Protein AF-A0A7J6PJG9-F1 (afdb_monomer_lite)

Structure (mmCIF, N/CA/C/O backbone):
data_AF-A0A7J6PJG9-F1
#
_entry.id   AF-A0A7J6PJG9-F1
#
loop_
_atom_site.group_PDB
_atom_site.id
_atom_site.type_symbol
_atom_site.label_atom_id
_atom_site.label_alt_id
_atom_site.label_comp_id
_atom_site.label_asym_id
_atom_site.label_entity_id
_atom_site.label_seq_id
_atom_site.pdbx_PDB_ins_code
_atom_site.Cartn_x
_atom_site.Cartn_y
_atom_site.Cartn_z
_atom_site.occupancy
_atom_site.B_iso_or_equiv
_atom_site.auth_seq_id
_atom_site.auth_comp_id
_atom_site.auth_asym_id
_atom_site.auth_atom_id
_atom_site.pdbx_PDB_model_num
ATOM 1 N N . MET A 1 1 ? -110.360 -37.770 13.871 1.00 39.72 1 MET A N 1
ATOM 2 C CA . MET A 1 1 ? -110.388 -39.177 14.325 1.00 39.72 1 MET A CA 1
ATOM 3 C C . MET A 1 1 ? -109.074 -39.461 15.044 1.00 39.72 1 MET A C 1
ATOM 5 O O . MET A 1 1 ? -108.055 -39.046 14.519 1.00 39.72 1 MET A O 1
ATOM 9 N N . MET A 1 2 ? -109.173 -40.022 16.260 1.00 37.09 2 MET A N 1
ATOM 10 C CA . MET A 1 2 ? -108.225 -40.843 17.062 1.00 37.09 2 MET A CA 1
ATOM 11 C C . MET A 1 2 ? -106.802 -41.062 16.489 1.00 37.09 2 MET A C 1
ATOM 13 O O . MET A 1 2 ? -106.677 -41.286 15.298 1.00 37.09 2 MET A O 1
ATOM 17 N N . SER A 1 3 ? -105.682 -41.158 17.216 1.00 33.41 3 SER A N 1
ATOM 18 C CA . SER A 1 3 ? -105.328 -41.354 18.635 1.00 33.41 3 SER A CA 1
ATOM 19 C C . SER A 1 3 ? -103.780 -41.442 18.698 1.00 33.41 3 SER A C 1
ATOM 21 O O . SER A 1 3 ? -103.215 -41.957 17.741 1.00 33.41 3 SER A O 1
ATOM 23 N N . SER A 1 4 ? -103.145 -41.042 19.824 1.00 36.06 4 SER A N 1
ATOM 24 C CA . SER A 1 4 ? -101.846 -41.523 20.403 1.00 36.06 4 SER A CA 1
ATOM 25 C C . SER A 1 4 ? -100.563 -41.528 19.529 1.00 36.06 4 SER A C 1
ATOM 27 O O . SER A 1 4 ? -100.589 -41.999 18.409 1.00 36.06 4 SER A O 1
ATOM 29 N N . GLY A 1 5 ? -99.342 -41.149 19.931 1.00 34.09 5 GLY A N 1
ATOM 30 C CA . GLY A 1 5 ? -98.702 -40.880 21.223 1.00 34.09 5 GLY A CA 1
ATOM 31 C C . GLY A 1 5 ? -97.215 -41.330 21.174 1.00 34.09 5 GLY A C 1
ATOM 32 O O . GLY A 1 5 ? -96.975 -42.523 21.056 1.00 34.09 5 GLY A O 1
ATOM 33 N N . THR A 1 6 ? -96.261 -40.381 21.316 1.00 35.19 6 THR A N 1
ATOM 34 C CA . THR A 1 6 ? -94.805 -40.484 21.699 1.00 35.19 6 THR A CA 1
ATOM 35 C C . THR A 1 6 ? -93.793 -41.302 20.851 1.00 35.19 6 THR A C 1
ATOM 37 O O . THR A 1 6 ? -94.190 -42.300 20.266 1.00 35.19 6 THR A O 1
ATOM 40 N N . PRO A 1 7 ? -92.452 -41.058 20.927 1.00 44.41 7 PRO A N 1
ATOM 41 C CA . PRO A 1 7 ? -91.640 -39.819 21.037 1.00 44.41 7 PRO A CA 1
ATOM 42 C C . PRO A 1 7 ? -90.541 -39.720 19.917 1.00 44.41 7 PRO A C 1
ATOM 44 O O . PRO A 1 7 ? -90.424 -40.642 19.109 1.00 44.41 7 PRO A O 1
ATOM 47 N N . PRO A 1 8 ? -89.708 -38.652 19.819 1.00 39.84 8 PRO A N 1
ATOM 48 C CA . PRO A 1 8 ? -88.671 -38.557 18.783 1.00 39.84 8 PRO A CA 1
ATOM 49 C C . PRO A 1 8 ? -87.367 -39.260 19.200 1.00 39.84 8 PRO A C 1
ATOM 51 O O . PRO A 1 8 ? -86.846 -39.035 20.292 1.00 39.84 8 PRO A O 1
ATOM 54 N N . SER A 1 9 ? -86.811 -40.088 18.310 1.00 37.25 9 SER A N 1
ATOM 55 C CA . SER A 1 9 ? -85.487 -40.692 18.473 1.00 37.25 9 SER A CA 1
ATOM 56 C C . SER A 1 9 ? -84.380 -39.692 18.139 1.00 37.25 9 SER A C 1
ATOM 58 O O . SER A 1 9 ? -84.356 -39.092 17.065 1.00 37.25 9 SER A O 1
ATOM 60 N N . THR A 1 10 ? -83.434 -39.568 19.060 1.00 46.09 10 THR A N 1
ATOM 61 C CA . THR A 1 10 ? -82.154 -38.868 18.953 1.00 46.09 10 THR A CA 1
ATOM 62 C C . THR A 1 10 ? -81.330 -39.327 17.744 1.00 46.09 10 THR A C 1
ATOM 64 O O . THR A 1 10 ? -80.746 -40.407 17.762 1.00 46.09 10 THR A O 1
ATOM 67 N N . ALA A 1 11 ? -81.220 -38.476 16.726 1.00 42.38 11 ALA A N 1
ATOM 68 C CA . ALA A 1 11 ? -80.216 -38.575 15.669 1.00 42.38 11 ALA A CA 1
ATOM 69 C C . ALA A 1 11 ? -79.580 -37.191 15.496 1.00 42.38 11 ALA A C 1
ATOM 71 O O . ALA A 1 11 ? -80.138 -36.312 14.847 1.00 42.38 11 ALA A O 1
ATOM 72 N N . GLY A 1 12 ? -78.454 -36.956 16.167 1.00 43.72 12 GLY A N 1
ATOM 73 C CA . GLY A 1 12 ? -77.812 -35.642 16.137 1.00 43.72 12 GLY A CA 1
ATOM 74 C C . GLY A 1 12 ? -76.625 -35.505 17.077 1.00 43.72 12 GLY A C 1
ATOM 75 O O . GLY A 1 12 ? -76.551 -34.532 17.817 1.00 43.72 12 GLY A O 1
ATOM 76 N N . SER A 1 13 ? -75.711 -36.476 17.103 1.00 42.38 13 SER A N 1
ATOM 77 C CA . SER A 1 13 ? -74.479 -36.337 17.900 1.00 42.38 13 SER A CA 1
ATOM 78 C C . SER A 1 13 ? -73.269 -37.136 17.401 1.00 42.38 13 SER A C 1
ATOM 80 O O . SER A 1 13 ? -72.216 -37.052 18.023 1.00 42.38 13 SER A O 1
ATOM 82 N N . ALA A 1 14 ? -73.356 -37.843 16.267 1.00 41.91 14 ALA A N 1
ATOM 83 C CA . ALA A 1 14 ? -72.244 -38.659 15.758 1.00 41.91 14 ALA A CA 1
ATOM 84 C C . ALA A 1 14 ? -71.479 -38.055 14.558 1.00 41.91 14 ALA A C 1
ATOM 86 O O . ALA A 1 14 ? -70.380 -38.503 14.261 1.00 41.91 14 ALA A O 1
ATOM 87 N N . GLU A 1 15 ? -71.998 -37.017 13.888 1.00 40.28 15 GLU A N 1
ATOM 88 C CA . GLU A 1 15 ? -71.368 -36.460 12.669 1.00 40.28 15 GLU A CA 1
ATOM 89 C C . GLU A 1 15 ? -70.490 -35.216 12.894 1.00 40.28 15 GLU A C 1
ATOM 91 O O . GLU A 1 15 ? -69.793 -34.762 11.986 1.00 40.28 15 GLU A O 1
ATOM 96 N N . ARG A 1 16 ? -70.467 -34.654 14.110 1.00 41.59 16 ARG A N 1
ATOM 97 C CA . ARG A 1 16 ? -69.613 -33.489 14.422 1.00 41.59 16 ARG A CA 1
ATOM 98 C C . ARG A 1 16 ? -68.249 -33.841 15.020 1.00 41.59 16 ARG A C 1
ATOM 100 O O . ARG A 1 16 ? -67.385 -32.972 15.034 1.00 41.59 16 ARG A O 1
ATOM 107 N N . SER A 1 17 ? -68.020 -35.080 15.458 1.00 42.84 17 SER A N 1
ATOM 108 C CA . SER A 1 17 ? -66.718 -35.502 16.002 1.00 42.84 17 SER A CA 1
ATOM 109 C C . SER A 1 17 ? -65.713 -35.884 14.908 1.00 42.84 17 SER A C 1
ATOM 111 O O . SER A 1 17 ? -64.555 -35.482 14.987 1.00 42.84 17 SER A O 1
ATOM 113 N N . SER A 1 18 ? -66.149 -36.553 13.836 1.00 44.12 18 SER A N 1
ATOM 114 C CA . SER A 1 18 ? -65.259 -37.008 12.751 1.00 44.12 18 SER A CA 1
ATOM 115 C C . SER A 1 18 ? -64.709 -35.863 11.889 1.00 44.12 18 SER A C 1
ATOM 117 O O . SER A 1 18 ? -63.563 -35.899 11.441 1.00 44.12 18 SER A O 1
ATOM 119 N N . THR A 1 19 ? -65.487 -34.794 11.711 1.00 45.12 19 THR A N 1
ATOM 120 C CA . THR A 1 19 ? -65.076 -33.631 10.905 1.00 45.12 19 THR A CA 1
ATOM 121 C C . THR A 1 19 ? -64.123 -32.692 11.664 1.00 45.12 19 THR A C 1
ATOM 123 O O . THR A 1 19 ? -63.361 -31.945 11.046 1.00 45.12 19 THR A O 1
ATOM 126 N N . GLN A 1 20 ? -64.111 -32.748 13.003 1.00 41.09 20 GLN A N 1
ATOM 127 C CA . GLN A 1 20 ? -63.248 -31.916 13.853 1.00 41.09 20 GLN A CA 1
ATOM 128 C C . GLN A 1 20 ? -61.903 -32.587 14.197 1.00 41.09 20 GLN A C 1
ATOM 130 O O . GLN A 1 20 ? -60.930 -31.889 14.477 1.00 41.09 20 GLN A O 1
ATOM 135 N N . GLU A 1 21 ? -61.806 -33.918 14.115 1.00 43.00 21 GLU A N 1
ATOM 136 C CA . GLU A 1 21 ? -60.524 -34.640 14.195 1.00 43.00 21 GLU A CA 1
ATOM 137 C C . GLU A 1 21 ? -59.742 -34.584 12.875 1.00 43.00 21 GLU A C 1
ATOM 139 O O . GLU A 1 21 ? -58.537 -34.327 12.892 1.00 43.00 21 GLU A O 1
ATOM 144 N N . SER A 1 22 ? -60.422 -34.678 11.724 1.00 40.88 22 SER A N 1
ATOM 145 C CA . SER A 1 22 ? -59.765 -34.569 10.410 1.00 40.88 22 SER A CA 1
ATOM 146 C C . SER A 1 22 ? -59.209 -33.168 10.114 1.00 40.88 22 SER A C 1
ATOM 148 O O . SER A 1 22 ? -58.331 -33.025 9.266 1.00 40.88 22 SER A O 1
ATOM 150 N N . SER A 1 23 ? -59.691 -32.133 10.806 1.00 42.12 23 SER A N 1
ATOM 151 C CA . SER A 1 23 ? -59.202 -30.752 10.680 1.00 42.12 23 SER A CA 1
ATOM 152 C C . SER A 1 23 ? -58.198 -30.357 11.775 1.00 42.12 23 SER A C 1
ATOM 154 O O . SER A 1 23 ? -57.568 -29.305 11.670 1.00 42.12 23 SER A O 1
ATOM 156 N N . ARG A 1 24 ? -57.972 -31.210 12.788 1.00 40.44 24 ARG A N 1
ATOM 157 C CA . ARG A 1 24 ? -56.933 -31.018 13.821 1.00 40.44 24 ARG A CA 1
ATOM 158 C C . ARG A 1 24 ? -55.581 -31.642 13.461 1.00 40.44 24 ARG A C 1
ATOM 160 O O . ARG A 1 24 ? -54.566 -31.157 13.945 1.00 40.44 24 ARG A O 1
ATOM 167 N N . GLN A 1 25 ? -55.543 -32.636 12.573 1.00 40.22 25 GLN A N 1
ATOM 168 C CA . GLN A 1 25 ? -54.291 -33.233 12.074 1.00 40.22 25 GLN A CA 1
ATOM 169 C C . GLN A 1 25 ? -53.589 -32.423 10.969 1.00 40.22 25 GLN A C 1
ATOM 171 O O . GLN A 1 25 ? -52.472 -32.752 10.587 1.00 40.22 25 GLN A O 1
ATOM 176 N N . ALA A 1 26 ? -54.197 -31.345 10.467 1.00 44.50 26 ALA A N 1
ATOM 177 C CA . ALA A 1 26 ? -53.629 -30.543 9.379 1.00 44.50 26 ALA A CA 1
ATOM 178 C C . ALA A 1 26 ? -52.713 -29.390 9.843 1.00 44.50 26 ALA A C 1
ATOM 180 O O . ALA A 1 26 ? -52.277 -28.598 9.012 1.00 44.50 26 ALA A O 1
ATOM 181 N N . ASN A 1 27 ? -52.435 -29.264 11.148 1.00 46.12 27 ASN A N 1
ATOM 182 C CA . ASN A 1 27 ? -51.722 -28.108 11.705 1.00 46.12 27 ASN A CA 1
ATOM 183 C C . ASN A 1 27 ? -50.621 -28.459 12.723 1.00 46.12 27 ASN A C 1
ATOM 185 O O . ASN A 1 27 ? -50.222 -27.603 13.513 1.00 46.12 27 ASN A O 1
ATOM 189 N N . GLU A 1 28 ? -50.089 -29.686 12.701 1.00 51.22 28 GLU A N 1
ATOM 190 C CA . GLU A 1 28 ? -48.774 -29.921 13.302 1.00 51.22 28 GLU A CA 1
ATOM 191 C C . GLU A 1 28 ? -47.708 -29.293 12.390 1.00 51.22 28 GLU A C 1
ATOM 193 O O . GLU A 1 28 ? -47.619 -29.660 11.214 1.00 51.22 28 GLU A O 1
ATOM 198 N N . PRO A 1 29 ? -46.906 -28.323 12.872 1.00 53.66 29 PRO A N 1
ATOM 199 C CA . PRO A 1 29 ? -45.781 -27.830 12.094 1.00 53.66 29 PRO A CA 1
ATOM 200 C C . PRO A 1 29 ? -44.867 -29.020 11.798 1.00 53.66 29 PRO A C 1
ATOM 202 O O . PRO A 1 29 ? -44.441 -29.705 12.724 1.00 53.66 29 PRO A O 1
ATOM 205 N N . ASP A 1 30 ? -44.612 -29.269 10.511 1.00 61.44 30 ASP A N 1
ATOM 206 C CA . ASP A 1 30 ? -43.820 -30.390 9.995 1.00 61.44 30 ASP A CA 1
ATOM 207 C C . ASP A 1 30 ? -42.418 -30.395 10.635 1.00 61.44 30 ASP A C 1
ATOM 209 O O . ASP A 1 30 ? -41.463 -29.773 10.157 1.00 61.44 30 ASP A O 1
ATOM 213 N N . ASN A 1 31 ? -42.322 -31.057 11.789 1.00 61.62 31 ASN A N 1
ATOM 214 C CA . ASN A 1 31 ? -41.171 -31.034 12.686 1.00 61.62 31 ASN A CA 1
ATOM 215 C C . ASN A 1 31 ? -39.940 -31.684 12.024 1.00 61.62 31 ASN A C 1
ATOM 217 O O . ASN A 1 31 ? -38.803 -31.406 12.400 1.00 61.62 31 ASN A O 1
ATOM 221 N N . SER A 1 32 ? -40.172 -32.492 10.980 1.00 64.75 32 SER A N 1
ATOM 222 C CA . SER A 1 32 ? -39.145 -33.093 10.125 1.00 64.75 32 SER A CA 1
ATOM 223 C C . SER A 1 32 ? -38.454 -32.059 9.227 1.00 64.75 32 SER A C 1
ATOM 225 O O . SER A 1 32 ? -37.230 -31.983 9.181 1.00 64.75 32 SER A O 1
ATOM 227 N N . ARG A 1 33 ? -39.212 -31.144 8.609 1.00 67.69 33 ARG A N 1
ATOM 228 C CA . ARG A 1 33 ? -38.645 -30.042 7.813 1.00 67.69 33 ARG A CA 1
ATOM 229 C C . ARG A 1 33 ? -37.879 -29.049 8.678 1.00 67.69 33 ARG A C 1
ATOM 231 O O . ARG A 1 33 ? -36.865 -28.499 8.241 1.00 67.69 33 ARG A O 1
ATOM 238 N N . ALA A 1 34 ? -38.349 -28.810 9.901 1.00 68.50 34 ALA A N 1
ATOM 239 C CA . ALA A 1 34 ? -37.658 -27.952 10.858 1.00 68.50 34 ALA A CA 1
ATOM 240 C C . ALA A 1 34 ? -36.340 -28.583 11.343 1.00 68.50 34 ALA A C 1
ATOM 242 O O . ALA A 1 34 ? -35.315 -27.896 11.377 1.00 68.50 34 ALA A O 1
ATOM 243 N N . SER A 1 35 ? -36.332 -29.882 11.661 1.00 69.44 35 SER A N 1
ATOM 244 C CA . S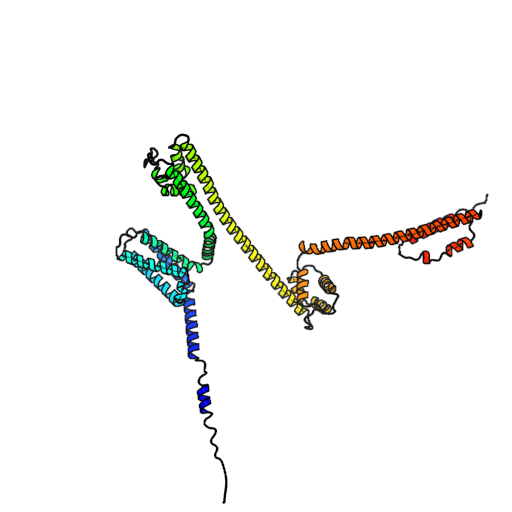ER A 1 35 ? -35.126 -30.604 12.081 1.00 69.44 35 SER A CA 1
ATOM 245 C C . SER A 1 35 ? -34.101 -30.735 10.945 1.00 69.44 35 SER A C 1
ATOM 247 O O . SER A 1 35 ? -32.918 -30.467 11.172 1.00 69.44 35 SER A O 1
ATOM 249 N N . ASP A 1 36 ? -34.542 -30.990 9.710 1.00 77.00 36 ASP A N 1
ATOM 250 C CA . ASP A 1 36 ? -33.690 -31.019 8.515 1.00 77.00 36 ASP A CA 1
ATOM 251 C C . ASP A 1 36 ? -33.069 -29.648 8.220 1.00 77.00 36 ASP A C 1
ATOM 253 O O . ASP A 1 36 ? -31.872 -29.534 7.928 1.00 77.00 36 ASP A O 1
ATOM 257 N N . ALA A 1 37 ? -33.845 -28.569 8.364 1.00 73.12 37 ALA A N 1
ATOM 258 C CA . ALA A 1 37 ? -33.342 -27.208 8.201 1.00 73.12 37 ALA A CA 1
ATOM 259 C C . ALA A 1 37 ? -32.296 -26.844 9.271 1.00 73.12 37 ALA A C 1
ATOM 261 O O . ALA A 1 37 ? -31.312 -26.151 8.979 1.00 73.12 37 ALA A O 1
ATOM 262 N N . ILE A 1 38 ? -32.473 -27.316 10.508 1.00 74.88 38 ILE A N 1
ATOM 263 C CA . ILE A 1 38 ? -31.504 -27.133 11.596 1.00 74.88 38 ILE A CA 1
ATOM 264 C C . ILE A 1 38 ? -30.238 -27.958 11.324 1.00 74.88 38 ILE A C 1
ATOM 266 O O . ILE A 1 38 ? -29.136 -27.409 11.404 1.00 74.88 38 ILE A O 1
ATOM 270 N N . ALA A 1 39 ? -30.366 -29.223 10.916 1.00 74.25 39 ALA A N 1
ATOM 271 C CA . ALA A 1 39 ? -29.240 -30.089 10.569 1.00 74.25 39 ALA A CA 1
ATOM 272 C C . ALA A 1 39 ? -28.413 -29.519 9.401 1.00 74.25 39 ALA A C 1
ATOM 274 O O . ALA A 1 39 ? -27.180 -29.468 9.469 1.00 74.25 39 ALA A O 1
ATOM 275 N N . GLN A 1 40 ? -29.071 -28.982 8.367 1.00 75.88 40 GLN A N 1
ATOM 276 C CA . GLN A 1 40 ? -28.400 -28.298 7.259 1.00 75.88 40 GLN A CA 1
ATOM 277 C C . GLN A 1 40 ? -27.675 -27.024 7.710 1.00 75.88 40 GLN A C 1
ATOM 279 O O . GLN A 1 40 ? -26.540 -26.784 7.287 1.00 75.88 40 GLN A O 1
ATOM 284 N N . LYS A 1 41 ? -28.282 -26.214 8.589 1.00 75.19 41 LYS A N 1
ATOM 285 C CA . LYS A 1 41 ? -27.638 -25.012 9.150 1.00 75.19 41 LYS A CA 1
ATOM 286 C C . LYS A 1 41 ? -26.417 -25.364 10.003 1.00 75.19 41 LYS A C 1
ATOM 288 O O . LYS A 1 41 ? -25.379 -24.714 9.862 1.00 75.19 41 LYS A O 1
ATOM 293 N N . VAL A 1 42 ? -26.507 -26.395 10.843 1.00 74.75 42 VAL A N 1
ATOM 294 C CA . VAL A 1 42 ? -25.394 -26.879 11.680 1.00 74.75 42 VAL A CA 1
ATOM 295 C C . VAL A 1 42 ? -24.269 -27.446 10.811 1.00 74.75 42 VAL A C 1
ATOM 297 O O . VAL A 1 42 ? -23.110 -27.069 10.993 1.00 74.75 42 VAL A O 1
ATOM 300 N N . SER A 1 43 ? -24.597 -28.256 9.801 1.00 76.56 43 SER A N 1
ATOM 301 C CA . SER A 1 43 ? -23.626 -28.781 8.833 1.00 76.56 43 SER A CA 1
ATOM 302 C C . SER A 1 43 ? -22.919 -27.651 8.074 1.00 76.56 43 SER A C 1
ATOM 304 O O . SER A 1 43 ? -21.688 -27.597 8.059 1.00 76.56 43 SER A O 1
ATOM 306 N N . LYS A 1 44 ? -23.662 -26.665 7.545 1.00 76.81 44 LYS A N 1
ATOM 307 C CA . LYS A 1 44 ? -23.084 -25.467 6.904 1.00 76.81 44 LYS A CA 1
ATOM 308 C C . LYS A 1 44 ? -22.157 -24.691 7.844 1.00 76.81 44 LYS A C 1
ATOM 310 O O . LYS A 1 44 ? -21.087 -24.248 7.424 1.00 76.81 44 LYS A O 1
ATOM 315 N N . ARG A 1 45 ? -22.531 -24.534 9.117 1.00 77.50 45 ARG A N 1
ATOM 316 C CA . ARG A 1 45 ? -21.711 -23.840 10.124 1.00 77.50 45 ARG A CA 1
ATOM 317 C C . ARG A 1 45 ? -20.409 -24.589 10.413 1.00 77.50 45 ARG A C 1
ATOM 319 O O . ARG A 1 45 ? -19.357 -23.957 10.484 1.00 77.50 45 ARG A O 1
ATOM 326 N N . ASN A 1 46 ? -20.465 -25.915 10.517 1.00 79.25 46 ASN A N 1
ATOM 327 C CA . ASN A 1 46 ? -19.292 -26.757 10.755 1.00 79.25 46 ASN A CA 1
ATOM 328 C C . ASN A 1 46 ? -18.331 -26.753 9.558 1.00 79.25 46 ASN A C 1
ATOM 330 O O . ASN A 1 46 ? -17.130 -26.578 9.757 1.00 79.25 46 ASN A O 1
ATOM 334 N N . ARG A 1 47 ? -18.844 -26.821 8.320 1.00 81.88 47 ARG A N 1
ATOM 335 C CA . ARG A 1 47 ? -18.024 -26.707 7.097 1.00 81.88 47 ARG A CA 1
ATOM 336 C C . ARG A 1 47 ? -17.257 -25.386 7.032 1.00 81.88 47 ARG A C 1
ATOM 338 O O . ARG A 1 47 ? -16.045 -25.380 6.830 1.00 81.88 47 ARG A O 1
ATOM 345 N N . LYS A 1 48 ? -17.938 -24.268 7.305 1.00 81.12 48 LYS A N 1
ATOM 346 C CA . LYS A 1 48 ? -17.305 -22.938 7.374 1.00 81.12 48 LYS A CA 1
ATOM 347 C C . LYS A 1 48 ? -16.241 -22.851 8.467 1.00 81.12 48 LYS A C 1
ATOM 349 O O . LYS A 1 48 ? -15.259 -22.135 8.305 1.00 81.12 48 LYS A O 1
ATOM 354 N N . ARG A 1 49 ? -16.413 -23.573 9.577 1.00 82.94 49 ARG A N 1
ATOM 355 C CA . ARG A 1 49 ? -15.457 -23.578 10.692 1.00 82.94 49 ARG A CA 1
ATOM 356 C C . ARG A 1 49 ? -14.139 -24.272 10.335 1.00 82.94 49 ARG A C 1
ATOM 358 O O . ARG A 1 49 ? -13.098 -23.821 10.799 1.00 82.94 49 ARG A O 1
ATOM 365 N N . ILE A 1 50 ? -14.177 -25.315 9.502 1.00 81.88 50 ILE A N 1
ATOM 366 C CA . ILE A 1 50 ? -12.980 -26.045 9.049 1.00 81.88 50 ILE A CA 1
ATOM 367 C C . ILE A 1 50 ? -12.118 -25.152 8.150 1.00 81.88 50 ILE A C 1
ATOM 369 O O . ILE A 1 50 ? -10.945 -24.939 8.453 1.00 81.88 50 ILE A O 1
ATOM 373 N N . VAL A 1 51 ? -12.711 -24.559 7.110 1.00 82.12 51 VAL A N 1
ATOM 374 C CA . VAL A 1 51 ? -12.002 -23.676 6.162 1.00 82.12 51 VAL A CA 1
ATOM 375 C C . VAL A 1 51 ? -11.476 -22.409 6.845 1.00 82.12 51 VAL A C 1
ATOM 377 O O . VAL A 1 51 ? -10.388 -21.931 6.545 1.00 82.12 51 VAL A O 1
ATOM 380 N N . LYS A 1 52 ? -12.206 -21.879 7.833 1.00 81.38 52 LYS A N 1
ATOM 381 C CA . LYS A 1 52 ? -11.765 -20.703 8.601 1.00 81.38 52 LYS A CA 1
ATOM 382 C C . LYS A 1 52 ? -10.763 -21.023 9.709 1.00 81.38 52 LYS A C 1
ATOM 384 O O . LYS A 1 52 ? -10.277 -20.094 10.354 1.00 81.38 52 LYS A O 1
ATOM 389 N N . SER A 1 53 ? -10.463 -22.299 9.956 1.00 86.81 53 SER A N 1
ATOM 390 C CA . SER A 1 53 ? -9.531 -22.692 11.009 1.00 86.81 53 SER A CA 1
ATOM 391 C C . SER A 1 53 ? -8.109 -22.216 10.699 1.00 86.81 53 SER A C 1
ATOM 393 O O . SER A 1 53 ? -7.666 -22.229 9.551 1.00 86.81 53 SER A O 1
ATOM 395 N N . MET A 1 54 ? -7.366 -21.833 11.741 1.00 83.31 54 MET A N 1
ATOM 396 C CA . MET A 1 54 ? -5.969 -21.411 11.589 1.00 83.31 54 MET A CA 1
ATOM 397 C C . MET A 1 54 ? -5.108 -22.520 10.971 1.00 83.31 54 MET A C 1
ATOM 399 O O . MET A 1 54 ? -4.250 -22.245 10.144 1.00 83.31 54 MET A O 1
ATOM 403 N N . ARG A 1 55 ? -5.384 -23.787 11.310 1.00 87.38 55 ARG A N 1
ATOM 404 C CA . ARG A 1 55 ? -4.665 -24.949 10.764 1.00 87.38 55 ARG A CA 1
ATOM 405 C C . ARG A 1 55 ? -4.819 -25.062 9.251 1.00 87.38 55 ARG A C 1
ATOM 407 O O . ARG A 1 55 ? -3.823 -25.271 8.567 1.00 87.38 55 ARG A O 1
ATOM 414 N N . PHE A 1 56 ? -6.039 -24.891 8.736 1.00 87.50 56 PHE A N 1
ATOM 415 C CA . PHE A 1 56 ? -6.286 -24.900 7.294 1.00 87.50 56 PHE A CA 1
ATOM 416 C C . PHE A 1 56 ? -5.486 -23.789 6.609 1.00 87.50 56 PHE A C 1
ATOM 418 O O . PHE A 1 56 ? -4.694 -24.068 5.717 1.00 87.50 56 PHE A O 1
ATOM 425 N N . LYS A 1 57 ? -5.589 -22.552 7.110 1.00 84.50 57 LYS A N 1
ATOM 426 C CA . LYS A 1 57 ? -4.860 -21.397 6.562 1.00 84.50 57 LYS A CA 1
ATOM 427 C C . LYS A 1 57 ? -3.338 -21.576 6.586 1.00 84.50 57 LYS A C 1
ATOM 429 O O . LYS A 1 57 ? -2.684 -21.298 5.590 1.00 84.50 57 LYS A O 1
ATOM 434 N N . VAL A 1 58 ? -2.777 -22.080 7.688 1.00 85.88 58 VAL A N 1
ATOM 435 C CA . VAL A 1 58 ? -1.337 -22.376 7.802 1.00 85.88 58 VAL A CA 1
ATOM 436 C C . VAL A 1 58 ? -0.923 -23.471 6.818 1.00 85.88 58 VAL A C 1
ATOM 438 O O . VAL A 1 58 ? 0.120 -23.346 6.188 1.00 85.88 58 VAL A O 1
ATOM 441 N N . THR A 1 59 ? -1.746 -24.506 6.627 1.00 89.38 59 THR A N 1
ATOM 442 C CA . THR A 1 59 ? -1.462 -25.584 5.663 1.00 89.38 59 THR A CA 1
ATOM 443 C C . THR A 1 59 ? -1.417 -25.051 4.232 1.00 89.38 59 THR A C 1
ATOM 445 O O . THR A 1 59 ? -0.475 -25.347 3.502 1.00 89.38 59 THR A O 1
ATOM 448 N N . VAL A 1 60 ? -2.386 -24.213 3.845 1.00 88.12 60 VAL A N 1
ATOM 449 C CA . VAL A 1 60 ? -2.371 -23.544 2.534 1.00 88.12 60 VAL A CA 1
ATOM 450 C C . VAL A 1 60 ? -1.147 -22.630 2.416 1.00 88.12 60 VAL A C 1
ATOM 452 O O . VAL A 1 60 ? -0.478 -22.638 1.390 1.00 88.12 60 VAL A O 1
ATOM 455 N N . GLY A 1 61 ? -0.777 -21.912 3.479 1.00 87.50 61 GLY A N 1
ATOM 456 C CA . GLY A 1 61 ? 0.421 -21.066 3.493 1.00 87.50 61 GLY A CA 1
ATOM 457 C C . GLY A 1 61 ? 1.715 -21.844 3.280 1.00 87.50 61 GLY A C 1
ATOM 458 O O . GLY A 1 61 ? 2.548 -21.436 2.474 1.00 87.50 61 GLY A O 1
ATOM 459 N N . LEU A 1 62 ? 1.858 -22.998 3.932 1.00 89.69 62 LEU A N 1
ATOM 460 C CA . LEU A 1 62 ? 2.992 -23.897 3.723 1.00 89.69 62 LEU A CA 1
ATOM 461 C C . LEU A 1 62 ? 3.019 -24.459 2.297 1.00 89.69 62 LEU A C 1
ATOM 463 O O . LEU A 1 62 ? 4.092 -24.555 1.709 1.00 89.69 62 LEU A O 1
ATOM 467 N N . LEU A 1 63 ? 1.857 -24.775 1.717 1.00 91.06 63 LEU A N 1
ATOM 468 C CA . LEU A 1 63 ? 1.753 -25.227 0.328 1.00 91.06 63 LEU A CA 1
ATOM 469 C C . LEU A 1 63 ? 2.219 -24.141 -0.657 1.00 91.06 63 LEU A C 1
ATOM 471 O O . LEU A 1 63 ? 2.961 -24.439 -1.590 1.00 91.06 63 LEU A O 1
ATOM 475 N N . ILE A 1 64 ? 1.836 -22.882 -0.428 1.00 89.38 64 ILE A N 1
ATOM 476 C CA . ILE A 1 64 ? 2.276 -21.734 -1.236 1.00 89.38 64 ILE A CA 1
ATOM 477 C C . ILE A 1 64 ? 3.780 -21.506 -1.090 1.00 89.38 64 ILE A C 1
ATOM 479 O O . ILE A 1 64 ? 4.455 -21.275 -2.090 1.00 89.38 64 ILE A O 1
ATOM 483 N N . ALA A 1 65 ? 4.311 -21.588 0.132 1.00 89.50 65 ALA A N 1
ATOM 484 C CA . ALA A 1 65 ? 5.742 -21.448 0.383 1.00 89.50 65 ALA A CA 1
ATOM 485 C C . ALA A 1 65 ? 6.546 -22.560 -0.311 1.00 89.50 65 ALA A C 1
ATOM 487 O O . ALA A 1 65 ? 7.533 -22.275 -0.985 1.00 89.50 65 ALA A O 1
ATOM 488 N N . ALA A 1 66 ? 6.087 -23.812 -0.217 1.00 92.69 66 ALA A N 1
ATOM 489 C CA . ALA A 1 66 ? 6.690 -24.937 -0.926 1.00 92.69 66 ALA A CA 1
ATOM 490 C C . ALA A 1 66 ? 6.650 -24.725 -2.446 1.00 92.69 66 ALA A C 1
ATOM 492 O O . ALA A 1 66 ? 7.669 -24.888 -3.114 1.00 92.69 66 ALA A O 1
ATOM 493 N N . TYR A 1 67 ? 5.512 -24.280 -2.984 1.00 90.62 67 TYR A N 1
ATOM 494 C CA . TYR A 1 67 ? 5.381 -23.949 -4.401 1.00 90.62 67 TYR A CA 1
ATOM 495 C C . TYR A 1 67 ? 6.361 -22.842 -4.832 1.00 90.62 67 TYR A C 1
ATOM 497 O O . TYR A 1 67 ? 7.046 -22.981 -5.845 1.00 90.62 67 TYR A O 1
ATOM 505 N N . ALA A 1 68 ? 6.500 -21.779 -4.035 1.00 89.62 68 ALA A N 1
ATOM 506 C CA . ALA A 1 68 ? 7.438 -20.691 -4.300 1.00 89.62 68 ALA A CA 1
ATOM 507 C C . ALA A 1 68 ? 8.893 -21.176 -4.362 1.00 89.62 68 ALA A C 1
ATOM 509 O O . ALA A 1 68 ? 9.622 -20.824 -5.289 1.00 89.62 68 ALA A O 1
ATOM 510 N N . ILE A 1 69 ? 9.288 -22.037 -3.420 1.00 90.44 69 ILE A N 1
ATOM 511 C CA . ILE A 1 69 ? 10.616 -22.659 -3.406 1.00 90.44 69 ILE A CA 1
ATOM 512 C C . ILE A 1 69 ? 10.817 -23.507 -4.666 1.00 90.44 69 ILE A C 1
ATOM 514 O O . ILE A 1 69 ? 11.861 -23.401 -5.302 1.00 90.44 69 ILE A O 1
ATOM 518 N N . THR A 1 70 ? 9.822 -24.301 -5.080 1.00 90.00 70 THR A N 1
ATOM 519 C CA . THR A 1 70 ? 9.951 -25.114 -6.302 1.00 90.00 70 THR A CA 1
ATOM 520 C C . THR A 1 70 ? 10.076 -24.284 -7.577 1.00 90.00 70 THR A C 1
ATOM 522 O O . THR A 1 70 ? 10.836 -24.673 -8.458 1.00 90.00 70 THR A O 1
ATOM 525 N N . ILE A 1 71 ? 9.410 -23.124 -7.670 1.00 86.44 71 ILE A N 1
ATOM 526 C CA . ILE A 1 71 ? 9.624 -22.187 -8.786 1.00 86.44 71 ILE A CA 1
ATOM 527 C C . ILE A 1 71 ? 11.067 -21.677 -8.785 1.00 86.44 71 ILE A C 1
ATOM 529 O O . ILE A 1 71 ? 11.681 -21.626 -9.848 1.00 86.44 71 ILE A O 1
ATOM 533 N N . GLY A 1 72 ? 11.596 -21.295 -7.617 1.00 87.44 72 GLY A N 1
ATOM 534 C CA . GLY A 1 72 ? 12.973 -20.815 -7.483 1.00 87.44 72 GLY A CA 1
ATOM 535 C C . GLY A 1 72 ? 13.990 -21.871 -7.910 1.00 87.44 72 GLY A C 1
ATOM 536 O O . GLY A 1 72 ? 14.804 -21.621 -8.790 1.00 87.44 72 GLY A O 1
ATOM 537 N N . LEU A 1 73 ? 13.870 -23.090 -7.377 1.00 89.62 73 LEU A N 1
ATOM 538 C CA . LEU A 1 73 ? 14.762 -24.197 -7.735 1.00 89.62 73 LEU A CA 1
ATOM 539 C C . LEU A 1 73 ? 14.659 -24.585 -9.218 1.00 89.62 73 LEU A C 1
ATOM 541 O O . LEU A 1 73 ? 15.668 -24.914 -9.833 1.00 89.62 73 LEU A O 1
ATOM 545 N N . GLY A 1 74 ? 13.462 -24.525 -9.809 1.00 85.56 74 GLY A N 1
ATOM 546 C CA . GLY A 1 74 ? 13.280 -24.769 -11.241 1.00 85.56 74 GLY A CA 1
ATOM 547 C C . GLY A 1 74 ? 13.860 -23.662 -12.125 1.00 85.56 74 GLY A C 1
ATOM 548 O O . GLY A 1 74 ? 14.240 -23.929 -13.264 1.00 85.56 74 GLY A O 1
ATOM 549 N N . ALA A 1 75 ? 13.949 -22.426 -11.622 1.00 82.94 75 ALA A N 1
ATOM 550 C CA . ALA A 1 75 ? 14.586 -21.319 -12.331 1.00 82.94 75 ALA A CA 1
ATOM 551 C C . ALA A 1 75 ? 16.119 -21.439 -12.354 1.00 82.94 75 ALA A C 1
ATOM 553 O O . ALA A 1 75 ? 16.713 -21.101 -13.373 1.00 82.94 75 ALA A O 1
ATOM 554 N N . ASP A 1 76 ? 16.719 -21.962 -11.280 1.00 84.94 76 ASP A N 1
ATOM 555 C CA . ASP A 1 76 ? 18.171 -22.174 -11.161 1.00 84.94 76 ASP A CA 1
ATOM 556 C C . ASP A 1 76 ? 18.644 -23.520 -11.740 1.00 84.94 76 ASP A C 1
ATOM 558 O O . ASP A 1 76 ? 19.843 -23.775 -11.824 1.00 84.94 76 ASP A O 1
ATOM 562 N N . SER A 1 77 ? 17.726 -24.414 -12.118 1.00 86.06 77 SER A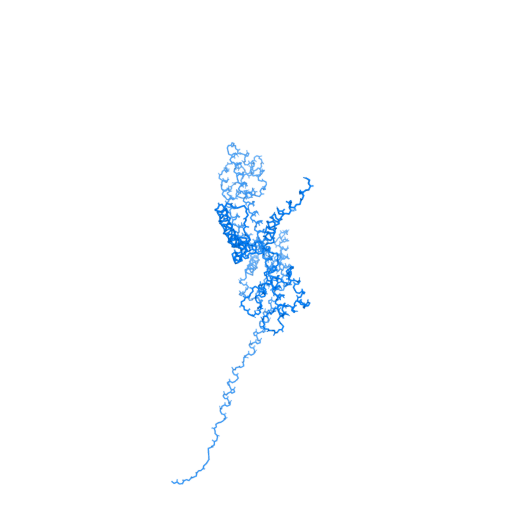 N 1
ATOM 563 C CA . SER A 1 77 ? 18.093 -25.726 -12.658 1.00 86.06 77 SER A CA 1
ATOM 564 C C . SER A 1 77 ? 18.621 -25.644 -14.093 1.00 86.06 77 SER A C 1
ATOM 566 O O . SER A 1 77 ? 18.028 -24.973 -14.938 1.00 86.06 77 SER A O 1
ATOM 568 N N . ASP A 1 78 ? 19.676 -26.408 -14.388 1.00 80.81 78 ASP A N 1
ATOM 569 C CA . ASP A 1 78 ? 20.277 -26.492 -15.730 1.00 80.81 78 ASP A CA 1
ATOM 570 C C . ASP A 1 78 ? 19.330 -27.098 -16.785 1.00 80.81 78 ASP A C 1
ATOM 572 O O . ASP A 1 78 ? 19.460 -26.821 -17.978 1.00 80.81 78 ASP A O 1
ATOM 576 N N . ASP A 1 79 ? 18.345 -27.896 -16.351 1.00 81.31 79 ASP A N 1
ATOM 577 C CA . ASP A 1 79 ? 17.255 -28.412 -17.187 1.00 81.31 79 ASP A CA 1
ATOM 578 C C . ASP A 1 79 ? 15.879 -27.971 -16.646 1.00 81.31 79 ASP A C 1
ATOM 580 O O . ASP A 1 79 ? 15.187 -28.737 -15.959 1.00 81.31 79 ASP A O 1
ATOM 584 N N . PRO A 1 80 ? 15.428 -26.746 -16.984 1.00 68.75 80 PRO A N 1
ATOM 585 C CA . PRO A 1 80 ? 14.108 -26.244 -16.603 1.00 68.75 80 PRO A CA 1
ATOM 586 C C . PRO A 1 80 ? 12.948 -27.055 -17.201 1.00 68.75 80 PRO A C 1
ATOM 588 O O . PRO A 1 80 ? 11.805 -26.900 -16.776 1.00 68.75 80 PRO A O 1
ATOM 591 N N . GLY A 1 81 ? 13.217 -27.891 -18.213 1.00 70.69 81 GLY A N 1
ATOM 592 C CA . GLY A 1 81 ? 12.237 -28.752 -18.873 1.00 70.69 81 GLY A CA 1
ATOM 593 C C . GLY A 1 81 ? 12.120 -30.144 -18.252 1.00 70.69 81 GLY A C 1
ATOM 594 O O . GLY A 1 81 ? 11.327 -30.958 -18.737 1.00 70.69 81 GLY A O 1
ATOM 595 N N . ALA A 1 82 ? 12.885 -30.436 -17.194 1.00 83.31 82 ALA A N 1
ATOM 596 C CA . ALA A 1 82 ? 12.880 -31.744 -16.566 1.00 83.31 82 ALA A CA 1
ATOM 597 C C . ALA A 1 82 ? 11.463 -32.144 -16.124 1.00 83.31 82 ALA A C 1
ATOM 599 O O . ALA A 1 82 ? 10.711 -31.366 -15.530 1.00 83.31 82 ALA A O 1
ATOM 600 N N . ARG A 1 83 ? 11.106 -33.413 -16.363 1.00 85.88 83 ARG A N 1
ATOM 601 C CA . ARG A 1 83 ? 9.769 -33.960 -16.055 1.00 85.88 83 ARG A CA 1
ATOM 602 C C . ARG A 1 83 ? 9.358 -33.742 -14.597 1.00 85.88 83 ARG A C 1
ATOM 604 O O . ARG A 1 83 ? 8.173 -33.600 -14.317 1.00 85.88 83 ARG A O 1
ATOM 611 N N . ILE A 1 84 ? 10.330 -33.702 -13.684 1.00 87.69 84 ILE A N 1
ATOM 612 C CA . ILE A 1 84 ? 10.096 -33.466 -12.258 1.00 87.69 84 ILE A CA 1
ATOM 613 C C . ILE A 1 84 ? 9.413 -32.116 -11.999 1.00 87.69 84 ILE A C 1
ATOM 615 O O . ILE A 1 84 ? 8.490 -32.061 -11.189 1.00 87.69 84 ILE A O 1
ATOM 619 N N . TRP A 1 85 ? 9.782 -31.058 -12.729 1.00 86.44 85 TRP A N 1
ATOM 620 C CA . TRP A 1 85 ? 9.200 -29.725 -12.562 1.00 86.44 85 TRP A CA 1
ATOM 621 C C . TRP A 1 85 ? 7.741 -29.692 -13.000 1.00 86.44 85 TRP A C 1
ATOM 623 O O . TRP A 1 85 ? 6.892 -29.200 -12.262 1.00 86.44 85 TRP A O 1
ATOM 633 N N . VAL A 1 86 ? 7.429 -30.318 -14.139 1.00 84.31 86 VAL A N 1
ATOM 634 C CA . VAL A 1 86 ? 6.053 -30.439 -14.648 1.00 84.31 86 VAL A CA 1
ATOM 635 C C . VAL A 1 86 ? 5.176 -31.249 -13.686 1.00 84.31 86 VAL A C 1
ATOM 637 O O . VAL A 1 86 ? 4.024 -30.889 -13.435 1.00 84.31 86 VAL A O 1
ATOM 640 N N . ILE A 1 87 ? 5.716 -32.329 -13.109 1.00 89.69 87 ILE A N 1
ATOM 641 C CA . ILE A 1 87 ? 5.007 -33.147 -12.113 1.00 89.69 87 ILE A CA 1
ATOM 642 C C . ILE A 1 87 ? 4.707 -32.324 -10.856 1.00 89.69 87 ILE A C 1
ATOM 644 O O . ILE A 1 87 ? 3.566 -32.323 -10.393 1.00 89.69 87 ILE A O 1
ATOM 648 N N . LEU A 1 88 ? 5.699 -31.605 -10.320 1.00 90.75 88 LEU A N 1
ATOM 649 C CA . LEU A 1 88 ? 5.516 -30.750 -9.146 1.00 90.75 88 LEU A CA 1
ATOM 650 C C . LEU A 1 88 ? 4.496 -29.640 -9.423 1.00 90.75 88 LEU A C 1
ATOM 652 O O . LEU A 1 88 ? 3.578 -29.442 -8.631 1.00 90.75 88 LEU A O 1
ATOM 656 N N . GLU A 1 89 ? 4.593 -28.965 -10.566 1.00 87.75 89 GLU A N 1
ATOM 657 C CA . GLU A 1 89 ? 3.662 -27.906 -10.959 1.00 87.75 89 GLU A CA 1
ATOM 658 C C . GLU A 1 89 ? 2.219 -28.415 -11.071 1.00 87.75 89 GLU A C 1
ATOM 660 O O . GLU A 1 89 ? 1.294 -27.774 -10.564 1.00 87.75 89 GLU A O 1
ATOM 665 N N . THR A 1 90 ? 2.032 -29.603 -11.652 1.00 91.12 90 THR A N 1
ATOM 666 C CA . THR A 1 90 ? 0.724 -30.268 -11.752 1.00 91.12 90 THR A CA 1
ATOM 667 C C . THR A 1 90 ? 0.199 -30.694 -10.377 1.00 91.12 90 THR A C 1
ATOM 669 O O . THR A 1 90 ? -0.992 -30.541 -10.088 1.00 91.12 90 THR A O 1
ATOM 672 N N . MET A 1 91 ? 1.074 -31.187 -9.495 1.00 93.81 91 MET A N 1
ATOM 673 C CA . MET A 1 91 ? 0.725 -31.545 -8.118 1.00 93.81 91 MET A CA 1
ATOM 674 C C . MET A 1 91 ? 0.220 -30.319 -7.347 1.00 93.81 91 MET A C 1
ATOM 676 O O . MET A 1 91 ? -0.860 -30.369 -6.758 1.00 93.81 91 MET A O 1
ATOM 680 N N . PHE A 1 92 ? 0.949 -29.201 -7.391 1.00 92.81 92 PHE A N 1
ATOM 681 C CA . PHE A 1 92 ? 0.528 -27.964 -6.731 1.00 92.81 92 PHE A CA 1
ATOM 682 C C . PHE A 1 92 ? -0.767 -27.404 -7.328 1.00 92.81 92 PHE A C 1
ATOM 684 O O . PHE A 1 92 ? -1.670 -27.061 -6.567 1.00 92.81 92 PHE A O 1
ATOM 691 N N . ALA A 1 93 ? -0.910 -27.388 -8.660 1.00 91.81 93 ALA A N 1
ATOM 692 C CA . ALA A 1 93 ? -2.146 -26.968 -9.328 1.00 91.81 93 ALA A CA 1
ATOM 693 C C . ALA A 1 93 ? -3.357 -27.782 -8.847 1.00 91.81 93 ALA A C 1
ATOM 695 O O . ALA A 1 93 ? -4.424 -27.232 -8.560 1.00 91.81 93 ALA A O 1
ATOM 696 N N . THR A 1 94 ? -3.177 -29.094 -8.692 1.00 94.56 94 THR A N 1
ATOM 697 C CA . THR A 1 94 ? -4.211 -29.998 -8.178 1.00 94.56 94 THR A CA 1
ATOM 698 C C . THR A 1 94 ? -4.550 -29.680 -6.722 1.00 94.56 94 THR A C 1
ATOM 700 O O . THR A 1 94 ? -5.725 -29.530 -6.389 1.00 94.56 94 THR A O 1
ATOM 703 N N . CYS A 1 95 ? -3.547 -29.498 -5.860 1.00 93.75 95 CYS A N 1
ATOM 704 C CA . CYS A 1 95 ? -3.758 -29.124 -4.461 1.00 93.75 95 CYS A CA 1
ATOM 705 C C . CYS A 1 95 ? -4.505 -27.786 -4.317 1.00 93.75 95 CYS A C 1
ATOM 707 O O . CYS A 1 95 ? -5.450 -27.707 -3.533 1.00 93.75 95 CYS A O 1
ATOM 709 N N . PHE A 1 96 ? -4.149 -26.758 -5.097 1.00 91.94 96 PHE A N 1
ATOM 710 C CA . PHE A 1 96 ? -4.860 -25.472 -5.092 1.00 91.94 96 PHE A CA 1
ATOM 711 C C . PHE A 1 96 ? -6.284 -25.588 -5.648 1.00 91.94 96 PHE A C 1
ATOM 713 O O . PHE A 1 96 ? -7.210 -24.965 -5.136 1.00 91.94 96 PHE A O 1
ATOM 720 N N . THR A 1 97 ? -6.501 -26.449 -6.642 1.00 93.69 97 THR A N 1
ATOM 721 C CA . THR A 1 97 ? -7.851 -26.734 -7.152 1.00 93.69 97 THR A CA 1
ATOM 722 C C . THR A 1 97 ? -8.725 -27.391 -6.076 1.00 93.69 97 THR A C 1
ATOM 724 O O . THR A 1 97 ? -9.881 -27.005 -5.897 1.00 93.69 97 THR A O 1
ATOM 727 N N . ILE A 1 98 ? -8.173 -28.345 -5.316 1.00 93.88 98 ILE A N 1
ATOM 728 C CA . ILE A 1 98 ? -8.859 -28.985 -4.180 1.00 93.88 98 ILE A CA 1
ATOM 729 C C . ILE A 1 98 ? -9.165 -27.956 -3.086 1.00 93.88 98 ILE A C 1
ATOM 731 O O . ILE A 1 98 ? -10.265 -27.941 -2.537 1.00 93.88 98 ILE A O 1
ATOM 735 N N . GLU A 1 99 ? -8.212 -27.081 -2.780 1.00 92.12 99 GLU A N 1
ATOM 736 C CA . GLU A 1 99 ? -8.364 -26.002 -1.805 1.00 92.12 99 GLU A CA 1
ATOM 737 C C . GLU A 1 99 ? -9.533 -25.068 -2.176 1.00 92.12 99 GLU A C 1
ATOM 739 O O . GLU A 1 99 ? -10.429 -24.848 -1.351 1.00 92.12 99 GLU A O 1
ATOM 744 N N . ILE A 1 100 ? -9.612 -24.627 -3.438 1.00 90.44 100 ILE A N 1
ATOM 745 C CA . ILE A 1 100 ? -10.733 -23.830 -3.957 1.00 90.44 100 ILE A CA 1
ATOM 746 C C . ILE A 1 100 ? -12.047 -24.613 -3.880 1.00 90.44 100 ILE A C 1
ATOM 748 O O . ILE A 1 100 ? -13.059 -24.070 -3.432 1.00 90.44 100 ILE A O 1
ATOM 752 N N . ALA A 1 101 ? -12.054 -25.892 -4.261 1.00 92.00 101 ALA A N 1
ATOM 753 C CA . ALA A 1 101 ? -13.251 -26.727 -4.193 1.00 92.00 101 ALA A CA 1
ATOM 754 C C . ALA A 1 101 ? -13.787 -26.848 -2.753 1.00 92.00 101 ALA A C 1
ATOM 756 O O . ALA A 1 101 ? -14.995 -26.729 -2.526 1.00 92.00 101 ALA A O 1
ATOM 757 N N . LEU A 1 102 ? -12.899 -27.004 -1.763 1.00 90.44 102 LEU A N 1
ATOM 758 C CA . LEU A 1 102 ? -13.259 -27.020 -0.343 1.00 90.44 102 LEU A CA 1
ATOM 759 C C . LEU A 1 102 ? -13.828 -25.671 0.122 1.00 90.44 102 LEU A C 1
ATOM 761 O O . LEU A 1 102 ? -14.829 -25.651 0.847 1.00 90.44 102 LEU A O 1
ATOM 765 N N . ARG A 1 103 ? -13.246 -24.544 -0.315 1.00 88.25 103 ARG A N 1
ATOM 766 C CA . ARG A 1 103 ? -13.769 -23.195 -0.026 1.00 88.25 103 ARG A CA 1
ATOM 767 C C . ARG A 1 103 ? -15.161 -22.985 -0.618 1.00 88.25 103 ARG A C 1
ATOM 769 O O . ARG A 1 103 ? -16.076 -22.582 0.101 1.00 88.25 103 ARG A O 1
ATOM 776 N N . VAL A 1 104 ? -15.355 -23.334 -1.888 1.00 90.44 104 VAL A N 1
ATOM 777 C CA . VAL A 1 104 ? -16.650 -23.252 -2.583 1.00 90.44 104 VAL A CA 1
ATOM 778 C C . VAL A 1 104 ? -17.707 -24.117 -1.890 1.00 90.44 104 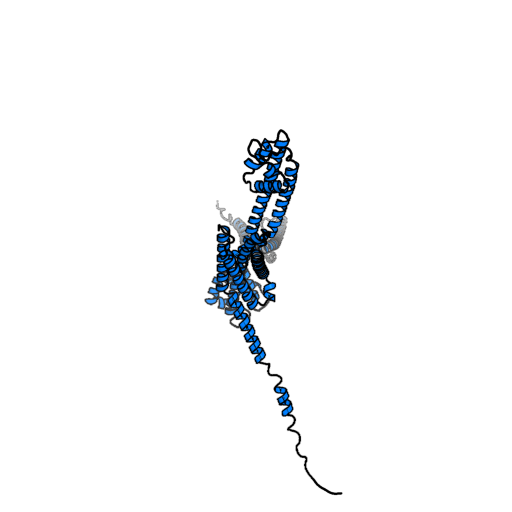VAL A C 1
ATOM 780 O O . VAL A 1 104 ? -18.833 -23.660 -1.677 1.00 90.44 104 VAL A O 1
ATOM 783 N N . TYR A 1 105 ? -17.351 -25.338 -1.481 1.00 88.62 105 TYR A N 1
ATOM 784 C CA . TYR A 1 105 ? -18.251 -26.241 -0.758 1.00 88.62 105 TYR A CA 1
ATOM 785 C C . TYR A 1 105 ? -18.648 -25.714 0.634 1.00 88.62 105 TYR A C 1
ATOM 787 O O . TYR A 1 105 ? -19.765 -25.947 1.114 1.00 88.62 105 TYR A O 1
ATOM 795 N N . ALA A 1 106 ? -17.754 -24.980 1.301 1.00 87.50 106 ALA A N 1
ATOM 796 C CA . ALA A 1 106 ? -18.028 -24.380 2.602 1.00 87.50 106 ALA A CA 1
ATOM 797 C C . ALA A 1 106 ? -18.846 -23.079 2.511 1.00 87.50 106 ALA A C 1
ATOM 799 O O . ALA A 1 106 ? -19.712 -22.843 3.362 1.00 87.50 106 ALA A O 1
ATOM 800 N N . GLU A 1 107 ? -18.579 -22.226 1.520 1.00 82.81 107 GLU A N 1
ATOM 801 C CA . GLU A 1 107 ? -19.123 -20.862 1.453 1.00 82.81 107 GLU A CA 1
ATOM 802 C C . GLU A 1 107 ? -20.299 -20.674 0.487 1.00 82.81 107 GLU A C 1
ATOM 804 O O . GLU A 1 107 ? -20.976 -19.651 0.580 1.00 82.81 107 GLU A O 1
ATOM 809 N N . ASP A 1 108 ? -20.621 -21.691 -0.317 1.00 85.38 108 ASP A N 1
ATOM 810 C CA . ASP A 1 108 ? -21.538 -21.646 -1.460 1.00 85.38 108 ASP A CA 1
ATOM 811 C C . ASP A 1 108 ? -20.948 -20.816 -2.634 1.00 85.38 108 ASP A C 1
ATOM 813 O O . ASP A 1 108 ? -20.417 -19.719 -2.445 1.00 85.38 108 ASP A O 1
ATOM 817 N N . TRP A 1 109 ? -21.085 -21.304 -3.878 1.00 87.12 109 TRP A N 1
ATOM 818 C CA . TRP A 1 109 ? -20.484 -20.694 -5.087 1.00 87.12 109 TRP A CA 1
ATOM 819 C C . TRP A 1 109 ? -20.763 -19.190 -5.232 1.00 87.12 109 TRP A C 1
ATOM 821 O O . TRP A 1 109 ? -19.866 -18.413 -5.545 1.00 87.12 109 TRP A O 1
ATOM 831 N N . ARG A 1 110 ? -21.997 -18.755 -4.933 1.00 87.06 110 ARG A N 1
ATOM 832 C CA . ARG A 1 110 ? -22.401 -17.338 -5.009 1.00 87.06 110 ARG A CA 1
ATOM 833 C C . ARG A 1 110 ? -21.652 -16.441 -4.023 1.00 87.06 110 ARG A C 1
ATOM 835 O O . ARG A 1 110 ? -21.399 -15.284 -4.339 1.00 87.06 110 ARG A O 1
ATOM 842 N N . SER A 1 111 ? -21.336 -16.943 -2.828 1.00 85.56 111 SER A N 1
ATOM 843 C CA . SER A 1 111 ? -20.569 -16.168 -1.848 1.00 85.56 111 SER A CA 1
ATOM 844 C C . SER A 1 111 ? -19.104 -16.085 -2.259 1.00 85.56 111 SER A C 1
ATOM 846 O O . SER A 1 111 ? -18.512 -15.019 -2.129 1.00 85.56 111 SER A O 1
ATOM 848 N N . TYR A 1 112 ? -18.559 -17.183 -2.793 1.00 86.38 112 TYR A N 1
ATOM 849 C CA . TYR A 1 112 ? -17.170 -17.269 -3.238 1.00 86.38 112 TYR A CA 1
ATOM 850 C C . TYR A 1 112 ? -16.866 -16.264 -4.359 1.00 86.38 112 TYR A C 1
ATOM 852 O O . TYR A 1 112 ? -15.971 -15.440 -4.227 1.00 86.38 112 TYR A O 1
ATOM 860 N N . ILE A 1 113 ? -17.675 -16.227 -5.423 1.00 88.00 113 ILE A N 1
ATOM 861 C CA . ILE A 1 113 ? -17.456 -15.296 -6.549 1.00 88.00 113 ILE A CA 1
ATOM 862 C C . ILE A 1 113 ? -17.691 -13.818 -6.196 1.00 88.00 113 ILE A C 1
ATOM 864 O O . ILE A 1 113 ? -17.298 -12.927 -6.950 1.00 88.00 113 ILE A O 1
ATOM 868 N N . ARG A 1 114 ? -18.360 -13.528 -5.073 1.00 87.81 114 ARG A N 1
ATOM 869 C CA . ARG A 1 114 ? -18.563 -12.149 -4.613 1.00 87.81 114 ARG A CA 1
ATOM 870 C C . ARG A 1 114 ? -17.298 -11.583 -3.970 1.00 87.81 114 ARG A C 1
ATOM 872 O O . ARG A 1 114 ? -17.083 -10.376 -4.042 1.00 87.81 114 ARG A O 1
ATOM 879 N N . ASP A 1 115 ? -16.480 -12.435 -3.363 1.00 85.12 115 ASP A N 1
ATOM 880 C CA . ASP A 1 115 ? -15.220 -12.030 -2.755 1.00 85.12 115 ASP A CA 1
ATOM 881 C C . ASP A 1 115 ? -14.141 -11.787 -3.827 1.00 85.12 115 ASP A C 1
ATOM 883 O O . ASP A 1 115 ? -13.917 -12.603 -4.725 1.00 85.12 115 ASP A O 1
ATOM 887 N N . SER A 1 116 ? -13.487 -10.625 -3.764 1.00 85.69 116 SER A N 1
ATOM 888 C CA . SER A 1 116 ? -12.487 -10.215 -4.758 1.00 85.69 116 SER A CA 1
ATOM 889 C C . SER A 1 116 ? -11.233 -11.081 -4.711 1.00 85.69 116 SER A C 1
ATOM 891 O O . SER A 1 116 ? -10.696 -11.413 -5.766 1.00 85.69 116 SER A O 1
ATOM 893 N N . TRP A 1 117 ? -10.812 -11.498 -3.517 1.00 83.81 117 TRP A N 1
ATOM 894 C CA . TRP A 1 117 ? -9.642 -12.359 -3.334 1.00 83.81 117 TRP A CA 1
ATOM 895 C C . TRP A 1 117 ? -9.906 -13.776 -3.824 1.00 83.81 117 TRP A C 1
ATOM 897 O O . TRP A 1 117 ? -9.104 -14.331 -4.564 1.00 83.81 117 TRP A O 1
ATOM 907 N N . SER A 1 118 ? -11.086 -14.313 -3.528 1.00 86.19 118 SER A N 1
ATOM 908 C CA . SER A 1 118 ? -11.529 -15.605 -4.056 1.00 86.19 118 SER A CA 1
ATOM 909 C C . SER A 1 118 ? -11.586 -15.637 -5.593 1.00 86.19 118 SER A C 1
ATOM 911 O O . SER A 1 118 ? -11.150 -16.608 -6.208 1.00 86.19 118 SER A O 1
ATOM 913 N N . LYS A 1 119 ? -12.050 -14.561 -6.252 1.00 89.06 119 LYS A N 1
ATOM 914 C CA . LYS A 1 119 ? -11.979 -14.446 -7.725 1.00 89.06 119 LYS A CA 1
ATOM 915 C C . LYS A 1 119 ? -10.542 -14.421 -8.245 1.00 89.06 119 LYS A C 1
ATOM 917 O O . LYS A 1 119 ? -10.269 -14.997 -9.295 1.00 89.06 119 LYS A O 1
ATOM 922 N N . PHE A 1 120 ? -9.652 -13.728 -7.541 1.00 87.38 120 PHE A N 1
ATOM 923 C CA . PHE A 1 120 ? -8.246 -13.635 -7.914 1.00 87.38 120 PHE A CA 1
ATOM 924 C C . PHE A 1 120 ? -7.539 -14.990 -7.785 1.00 87.38 120 PHE A C 1
ATOM 926 O O . PHE A 1 120 ? -6.860 -15.406 -8.718 1.00 87.38 120 PHE A O 1
ATOM 933 N N . ASP A 1 121 ? -7.786 -15.733 -6.706 1.00 88.06 121 ASP A N 1
ATOM 934 C CA . ASP A 1 121 ? -7.263 -17.093 -6.537 1.00 88.06 121 ASP A CA 1
ATOM 935 C C . ASP A 1 121 ? -7.761 -18.036 -7.639 1.00 88.06 121 ASP A C 1
ATOM 937 O O . ASP A 1 121 ? -6.974 -18.780 -8.226 1.00 88.06 121 ASP A O 1
ATOM 941 N N . LEU A 1 122 ? -9.055 -17.967 -7.977 1.00 91.19 122 LEU A N 1
ATOM 942 C CA . LEU A 1 122 ? -9.619 -18.732 -9.089 1.00 91.19 122 LEU A CA 1
ATOM 943 C C . LEU A 1 122 ? -8.925 -18.390 -10.414 1.00 91.19 122 LEU A C 1
ATOM 945 O O . LEU A 1 122 ? -8.552 -19.295 -11.159 1.00 91.19 122 LEU A O 1
ATOM 949 N N . LEU A 1 123 ? -8.699 -17.102 -10.691 1.00 90.62 123 LEU A N 1
ATOM 950 C CA . LEU A 1 123 ? -7.960 -16.661 -11.873 1.00 90.62 123 LEU A CA 1
ATOM 951 C C . LEU A 1 123 ? -6.543 -17.255 -11.895 1.00 90.62 123 LEU A C 1
ATOM 953 O O . LEU A 1 123 ? -6.141 -17.822 -12.909 1.00 90.62 123 LEU A O 1
ATOM 957 N N . LEU A 1 124 ? -5.802 -17.190 -10.789 1.00 89.62 124 LEU A N 1
ATOM 958 C CA . LEU A 1 124 ? -4.434 -17.712 -10.719 1.00 89.62 124 LEU A CA 1
ATOM 959 C C . LEU A 1 124 ? -4.362 -19.224 -10.960 1.00 89.62 124 LEU A C 1
ATOM 961 O O . LEU A 1 124 ? -3.516 -19.672 -11.737 1.00 89.62 124 LEU A O 1
ATOM 965 N N . VAL A 1 125 ? -5.271 -20.004 -10.366 1.00 91.56 125 VAL A N 1
ATOM 966 C CA . VAL A 1 125 ? -5.325 -21.460 -10.581 1.00 91.56 125 VAL A CA 1
ATOM 967 C C . VAL A 1 125 ? -5.714 -21.789 -12.024 1.00 91.56 125 VAL A C 1
ATOM 969 O O . VAL A 1 125 ? -5.129 -22.687 -12.627 1.00 91.56 125 VAL A O 1
ATOM 972 N N . THR A 1 126 ? -6.639 -21.039 -12.632 1.00 90.88 126 THR A N 1
ATOM 973 C CA . THR A 1 126 ? -6.968 -21.237 -14.056 1.00 90.88 126 THR A CA 1
ATOM 974 C C . THR A 1 126 ? -5.790 -20.914 -14.976 1.00 90.88 126 THR A C 1
ATOM 976 O O . THR A 1 126 ? -5.502 -21.694 -15.881 1.00 90.88 126 THR A O 1
ATOM 979 N N . LEU A 1 127 ? -5.051 -19.830 -14.715 1.00 88.31 127 LEU A N 1
ATOM 980 C CA . LEU A 1 127 ? -3.831 -19.492 -15.456 1.00 88.31 127 LEU A CA 1
ATOM 981 C C . LEU A 1 127 ? -2.746 -20.565 -15.291 1.00 88.31 127 LEU A C 1
ATOM 983 O O . LEU A 1 127 ? -1.994 -20.815 -16.230 1.00 88.31 127 LEU A O 1
ATOM 987 N N . GLN A 1 128 ? -2.672 -21.217 -14.128 1.00 88.50 128 GLN A N 1
ATOM 988 C CA . GLN A 1 128 ? -1.760 -22.338 -13.899 1.00 88.50 128 GLN A CA 1
ATOM 989 C C . GLN A 1 128 ? -2.097 -23.550 -14.768 1.00 88.50 128 GLN A C 1
ATOM 991 O O . GLN A 1 128 ? -1.215 -24.089 -15.430 1.00 88.50 128 GLN A O 1
ATOM 996 N N . TRP A 1 129 ? -3.371 -23.935 -14.847 1.00 91.31 129 TRP A N 1
ATOM 997 C CA . TRP A 1 129 ? -3.798 -25.017 -15.738 1.00 91.31 129 TRP A CA 1
ATOM 998 C C . TRP A 1 129 ? -3.586 -24.696 -17.220 1.00 91.31 129 TRP A C 1
ATOM 1000 O O . TRP A 1 129 ? -3.165 -25.570 -17.978 1.00 91.31 129 TRP A O 1
ATOM 1010 N N . VAL A 1 130 ? -3.837 -23.449 -17.636 1.00 88.25 130 VAL A N 1
ATOM 1011 C CA . VAL A 1 130 ? -3.577 -23.001 -19.014 1.00 88.25 130 VAL A CA 1
ATOM 1012 C C . VAL A 1 130 ? -2.096 -23.139 -19.361 1.00 88.25 130 VAL A C 1
ATOM 1014 O O . VAL A 1 130 ? -1.771 -23.641 -20.432 1.00 88.25 130 VAL A O 1
ATOM 1017 N N . ASP A 1 131 ? -1.196 -22.743 -18.465 1.00 84.88 131 ASP A N 1
ATOM 1018 C CA . ASP A 1 131 ? 0.249 -22.832 -18.694 1.00 84.88 131 ASP A CA 1
ATOM 1019 C C . ASP A 1 131 ? 0.745 -24.284 -18.791 1.00 84.88 131 ASP A C 1
ATOM 1021 O O . ASP A 1 131 ? 1.507 -24.617 -19.701 1.00 84.88 131 ASP A O 1
ATOM 1025 N N . ILE A 1 132 ? 0.239 -25.175 -17.928 1.00 85.81 132 ILE A N 1
ATOM 1026 C CA . ILE A 1 132 ? 0.522 -26.619 -18.001 1.00 85.81 132 ILE A CA 1
ATOM 1027 C C . ILE A 1 132 ? 0.056 -27.183 -19.353 1.00 85.81 132 ILE A C 1
ATOM 1029 O O . ILE A 1 132 ? 0.798 -27.915 -20.011 1.00 85.81 132 ILE A O 1
ATOM 1033 N N . LEU A 1 133 ? -1.149 -26.815 -19.805 1.00 86.75 133 LEU A N 1
ATOM 1034 C CA . LEU A 1 133 ? -1.703 -27.271 -21.082 1.00 86.75 133 LEU A CA 1
ATOM 1035 C C . LEU A 1 133 ? -0.890 -26.761 -22.281 1.00 86.75 133 LEU A C 1
ATOM 1037 O O . LEU A 1 133 ? -0.592 -27.523 -23.200 1.00 86.75 133 LEU A O 1
ATOM 1041 N N . VAL A 1 134 ? -0.505 -25.483 -22.268 1.00 82.81 134 VAL A N 1
ATOM 1042 C CA . VAL A 1 134 ? 0.327 -24.868 -23.314 1.00 82.81 134 VAL A CA 1
ATOM 1043 C C . VAL A 1 134 ? 1.711 -25.520 -23.367 1.00 82.81 134 VAL A C 1
ATOM 1045 O O . VAL A 1 134 ? 2.216 -25.797 -24.459 1.00 82.81 134 VAL A O 1
ATOM 1048 N N . SER A 1 135 ? 2.294 -25.816 -22.204 1.00 78.69 135 SER A N 1
ATOM 1049 C CA . SER A 1 135 ? 3.582 -26.505 -22.086 1.00 78.69 135 SER A CA 1
ATOM 1050 C C . SER A 1 135 ? 3.511 -27.934 -22.629 1.00 78.69 135 SER A C 1
ATOM 1052 O O . SER A 1 135 ? 4.386 -28.345 -23.391 1.00 78.69 135 SER A O 1
ATOM 1054 N N . ALA A 1 136 ? 2.433 -28.669 -22.334 1.00 80.81 136 ALA A N 1
ATOM 1055 C CA . ALA A 1 136 ? 2.195 -30.005 -22.884 1.00 80.81 136 ALA A CA 1
ATOM 1056 C C . ALA A 1 136 ? 2.017 -29.992 -24.415 1.00 80.81 136 ALA A C 1
ATOM 1058 O O . ALA A 1 136 ? 2.491 -30.893 -25.105 1.00 80.81 136 ALA A O 1
ATOM 1059 N N . ALA A 1 137 ? 1.394 -28.945 -24.963 1.00 80.56 137 ALA A N 1
ATOM 1060 C CA . ALA A 1 137 ? 1.200 -28.769 -26.401 1.00 80.56 137 ALA A CA 1
ATOM 1061 C C . ALA A 1 137 ? 2.467 -28.302 -27.157 1.00 80.56 137 ALA A C 1
ATOM 1063 O O . ALA A 1 137 ? 2.411 -28.106 -28.371 1.00 80.56 137 ALA A O 1
ATOM 1064 N N . SER A 1 138 ? 3.611 -28.124 -26.475 1.00 70.75 138 SER A N 1
ATOM 1065 C CA . SER A 1 138 ? 4.890 -27.679 -27.064 1.00 70.75 138 SER A CA 1
ATOM 1066 C C . SER A 1 138 ? 4.792 -26.380 -27.880 1.00 70.75 138 SER A C 1
ATOM 1068 O O . SER A 1 138 ? 5.566 -26.147 -28.815 1.00 70.75 138 SER A O 1
ATOM 1070 N N . LEU A 1 139 ? 3.846 -25.503 -27.531 1.00 72.94 139 LEU A N 1
ATOM 1071 C CA . LEU A 1 139 ? 3.675 -24.219 -28.202 1.00 72.94 139 LEU A CA 1
ATOM 1072 C C . LEU A 1 139 ? 4.807 -23.281 -27.755 1.00 72.94 139 LEU A C 1
ATOM 1074 O O . LEU A 1 139 ? 4.778 -22.704 -26.670 1.00 72.94 139 LEU A O 1
ATOM 1078 N N . LYS A 1 140 ? 5.834 -23.139 -28.603 1.00 59.72 140 LYS A N 1
ATOM 1079 C CA . LYS A 1 140 ? 7.105 -22.443 -28.309 1.00 59.72 140 LYS A CA 1
ATOM 1080 C C . LYS A 1 140 ? 6.981 -20.948 -27.946 1.00 59.72 140 LYS A C 1
ATOM 1082 O O . LYS A 1 140 ? 7.981 -20.343 -27.562 1.00 59.72 140 LYS A O 1
ATOM 1087 N N . THR A 1 141 ? 5.801 -20.331 -28.021 1.00 56.25 141 THR A N 1
ATOM 1088 C CA . THR A 1 141 ? 5.700 -18.884 -28.297 1.00 56.25 141 THR A CA 1
ATOM 1089 C C . THR A 1 141 ? 5.067 -18.006 -27.217 1.00 56.25 141 THR A C 1
ATOM 1091 O O . THR A 1 141 ? 4.700 -16.876 -27.514 1.00 56.25 141 THR A O 1
ATOM 1094 N N . LEU A 1 142 ? 4.962 -18.434 -25.956 1.00 66.19 142 LEU A N 1
ATOM 1095 C CA . LEU A 1 142 ? 4.419 -17.560 -24.904 1.00 66.19 142 LEU A CA 1
ATOM 1096 C C . LEU A 1 142 ? 5.401 -17.383 -23.742 1.00 66.19 142 LEU A C 1
ATOM 1098 O O . LEU A 1 142 ? 5.158 -17.808 -22.617 1.00 66.19 142 LEU A O 1
ATOM 1102 N N . ALA A 1 143 ? 6.516 -16.693 -24.012 1.00 66.50 143 ALA A N 1
ATOM 1103 C CA . ALA A 1 143 ? 7.413 -16.181 -22.967 1.00 66.50 143 ALA A CA 1
ATOM 1104 C C . ALA A 1 143 ? 6.649 -15.371 -21.897 1.00 66.50 143 ALA A C 1
ATOM 1106 O O . ALA A 1 143 ? 7.005 -15.396 -20.723 1.00 66.50 143 ALA A O 1
ATOM 1107 N N . VAL A 1 144 ? 5.543 -14.732 -22.296 1.00 68.88 144 VAL A N 1
ATOM 1108 C CA . VAL A 1 144 ? 4.613 -14.051 -21.390 1.00 68.88 144 VAL A CA 1
ATOM 1109 C C . VAL A 1 144 ? 3.966 -15.027 -20.401 1.00 68.88 144 VAL A C 1
ATOM 1111 O O . VAL A 1 144 ? 3.997 -14.750 -19.210 1.00 68.88 144 VAL A O 1
ATOM 1114 N N . LEU A 1 145 ? 3.451 -16.188 -20.832 1.00 70.56 145 LEU A N 1
ATOM 1115 C CA . LEU A 1 145 ? 2.860 -17.175 -19.907 1.00 70.56 145 LEU A CA 1
ATOM 1116 C C . LEU A 1 145 ? 3.892 -17.690 -18.894 1.00 70.56 145 LEU A C 1
ATOM 1118 O O . LEU A 1 145 ? 3.605 -17.754 -17.699 1.00 70.56 145 LEU A O 1
ATOM 1122 N N . ARG A 1 146 ? 5.136 -17.900 -19.348 1.00 71.31 146 ARG A N 1
ATOM 1123 C CA . ARG A 1 146 ? 6.265 -18.238 -18.470 1.00 71.31 146 ARG A CA 1
ATOM 1124 C C . ARG A 1 146 ? 6.589 -17.145 -17.451 1.00 71.31 146 ARG A C 1
ATOM 1126 O O . ARG A 1 146 ? 7.026 -17.469 -16.354 1.00 71.31 146 ARG A O 1
ATOM 1133 N N . ALA A 1 147 ? 6.381 -15.867 -17.763 1.00 73.56 147 ALA A N 1
ATOM 1134 C CA . ALA A 1 147 ? 6.533 -14.782 -16.790 1.00 73.56 147 ALA A CA 1
ATOM 1135 C C . ALA A 1 147 ? 5.342 -14.712 -15.814 1.00 73.56 147 ALA A C 1
ATOM 1137 O O . ALA A 1 147 ? 5.523 -14.458 -14.622 1.00 73.56 147 ALA A O 1
ATOM 1138 N N . LEU A 1 148 ? 4.126 -15.013 -16.287 1.00 75.56 148 LEU A N 1
ATOM 1139 C CA . LEU A 1 148 ? 2.905 -14.994 -15.473 1.00 75.56 148 LEU A CA 1
ATOM 1140 C C . LEU A 1 148 ? 2.896 -16.063 -14.366 1.00 75.56 148 LEU A C 1
ATOM 1142 O O . LEU A 1 148 ? 2.152 -15.911 -13.398 1.00 75.56 148 LEU A O 1
ATOM 1146 N N . ARG A 1 149 ? 3.760 -17.089 -14.422 1.00 75.50 149 ARG A N 1
ATOM 1147 C CA . ARG A 1 149 ? 3.931 -18.059 -13.319 1.00 75.50 149 ARG A CA 1
ATOM 1148 C C . ARG A 1 149 ? 4.289 -17.395 -11.985 1.00 75.50 149 ARG A C 1
ATOM 1150 O O . ARG A 1 149 ? 3.873 -17.888 -10.940 1.00 75.50 149 ARG A O 1
ATOM 1157 N N . VAL A 1 150 ? 4.989 -16.255 -12.014 1.00 80.06 150 VAL A N 1
ATOM 1158 C CA . VAL A 1 150 ? 5.358 -15.485 -10.811 1.00 80.06 150 VAL A CA 1
ATOM 1159 C C . VAL A 1 150 ? 4.135 -14.824 -10.175 1.00 80.06 150 VAL A C 1
ATOM 1161 O O . VAL A 1 150 ? 4.061 -14.738 -8.952 1.00 80.06 150 VAL A O 1
ATOM 1164 N N . LEU A 1 151 ? 3.123 -14.439 -10.967 1.00 81.81 151 LEU A N 1
ATOM 1165 C CA . LEU A 1 151 ? 1.874 -13.889 -10.423 1.00 81.81 151 LEU A CA 1
ATOM 1166 C C . LEU A 1 151 ? 1.164 -14.881 -9.50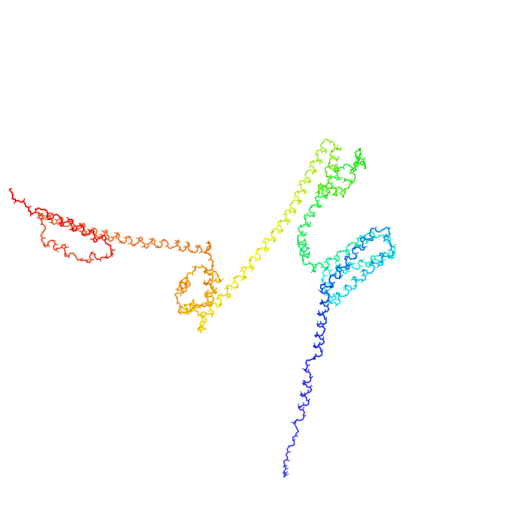7 1.00 81.81 151 LEU A C 1
ATOM 1168 O O . LEU A 1 151 ? 0.441 -14.462 -8.612 1.00 81.81 151 LEU A O 1
ATOM 1172 N N . ARG A 1 152 ? 1.399 -16.185 -9.670 1.00 76.94 152 ARG A N 1
ATOM 1173 C CA . ARG A 1 152 ? 0.841 -17.202 -8.776 1.00 76.94 152 ARG A CA 1
ATOM 1174 C C . ARG A 1 152 ? 1.363 -17.055 -7.351 1.00 76.94 152 ARG A C 1
ATOM 1176 O O . ARG A 1 152 ? 0.643 -17.413 -6.439 1.00 76.94 152 ARG A O 1
ATOM 1183 N N . LEU A 1 153 ? 2.541 -16.462 -7.119 1.00 82.00 153 LEU A N 1
ATOM 1184 C CA . LEU A 1 153 ? 3.010 -16.141 -5.763 1.00 82.00 153 LEU A CA 1
ATOM 1185 C C . LEU A 1 153 ? 2.091 -15.141 -5.048 1.00 82.00 153 LEU A C 1
ATOM 1187 O O . LEU A 1 153 ? 2.001 -15.172 -3.822 1.00 82.00 153 LEU A O 1
ATOM 1191 N N . MET A 1 154 ? 1.340 -14.320 -5.793 1.00 82.44 154 MET A N 1
ATOM 1192 C CA . MET A 1 154 ? 0.346 -13.400 -5.227 1.00 82.44 154 MET A CA 1
ATOM 1193 C C . MET A 1 154 ? -0.798 -14.124 -4.513 1.00 82.44 154 MET A C 1
ATOM 1195 O O . MET A 1 154 ? -1.497 -13.505 -3.716 1.00 82.44 154 MET A O 1
ATOM 1199 N N . GLN A 1 155 ? -0.964 -15.435 -4.713 1.00 78.88 155 GLN A N 1
ATOM 1200 C CA . GLN A 1 155 ? -1.898 -16.241 -3.927 1.00 78.88 155 GLN A CA 1
ATOM 1201 C C . GLN A 1 155 ? -1.600 -16.179 -2.417 1.00 78.88 155 GLN A C 1
ATOM 1203 O O . GLN A 1 155 ? -2.500 -16.395 -1.611 1.00 78.88 155 GLN A O 1
ATOM 1208 N N . VAL A 1 156 ? -0.373 -15.817 -2.002 1.00 82.38 156 VAL A N 1
ATOM 1209 C CA . VAL A 1 156 ? -0.039 -15.566 -0.587 1.00 82.38 156 VAL A CA 1
ATOM 1210 C C . VAL A 1 156 ? -0.913 -14.468 0.026 1.00 82.38 156 VAL A C 1
ATOM 1212 O O . VAL A 1 156 ? -1.231 -14.515 1.215 1.00 82.38 156 VAL A O 1
ATOM 1215 N N . VAL A 1 157 ? -1.369 -13.510 -0.789 1.00 76.25 157 VAL A N 1
ATOM 1216 C CA . VAL A 1 157 ? -2.193 -12.383 -0.340 1.00 76.25 157 VAL A CA 1
ATOM 1217 C C . VAL A 1 157 ? -3.569 -12.858 0.140 1.00 76.25 157 VAL A C 1
ATOM 1219 O O . VAL A 1 157 ? -4.113 -12.282 1.079 1.00 76.25 157 VAL A O 1
ATOM 1222 N N . SER A 1 158 ? -4.088 -13.970 -0.393 1.00 72.50 158 SER A N 1
ATOM 1223 C CA . SER A 1 158 ? -5.343 -14.587 0.070 1.00 72.50 158 SER A CA 1
ATOM 1224 C C . SER A 1 158 ? -5.289 -15.060 1.533 1.00 72.50 158 SER A C 1
ATOM 1226 O O . SER A 1 158 ? -6.313 -15.113 2.218 1.00 72.50 158 SER A O 1
ATOM 1228 N N . ILE A 1 159 ? -4.085 -15.350 2.045 1.00 77.44 159 ILE A N 1
ATOM 1229 C CA . ILE A 1 159 ? -3.833 -15.722 3.446 1.00 77.44 159 ILE A CA 1
ATOM 1230 C C . ILE A 1 159 ? -3.548 -14.484 4.298 1.00 77.44 159 ILE A C 1
ATOM 1232 O O . ILE A 1 159 ? -3.613 -14.558 5.522 1.00 77.44 159 ILE A O 1
ATOM 1236 N N . GLY A 1 160 ? -3.316 -13.325 3.680 1.00 73.06 160 GLY A N 1
ATOM 1237 C CA . GLY A 1 160 ? -3.098 -12.043 4.346 1.00 73.06 160 GLY A CA 1
ATOM 1238 C C . GLY A 1 160 ? -4.069 -11.765 5.503 1.00 73.06 160 GLY A C 1
ATOM 1239 O O . GLY A 1 160 ? -3.593 -11.481 6.599 1.00 73.06 160 GLY A O 1
ATOM 1240 N N . PRO A 1 161 ? -5.396 -11.974 5.368 1.00 74.19 161 PRO A N 1
ATOM 1241 C CA . PRO A 1 161 ? -6.348 -11.798 6.472 1.00 74.19 161 PRO A CA 1
ATOM 1242 C C . PRO A 1 161 ? -6.129 -12.716 7.694 1.00 74.19 161 PRO A C 1
ATOM 1244 O O . PRO A 1 161 ? -6.784 -12.539 8.720 1.00 74.19 161 PRO A O 1
ATOM 1247 N N . ALA A 1 162 ? -5.277 -13.742 7.597 1.00 71.19 162 ALA A N 1
ATOM 1248 C CA . ALA A 1 162 ? -4.832 -14.566 8.723 1.00 71.19 162 ALA A CA 1
ATOM 1249 C C . ALA A 1 162 ? -3.743 -13.878 9.564 1.00 71.19 162 ALA A C 1
ATOM 1251 O O . ALA A 1 162 ? -3.675 -14.113 10.768 1.00 71.19 162 ALA A O 1
ATOM 1252 N N . PHE A 1 163 ? -2.926 -13.030 8.934 1.00 79.31 163 PHE A N 1
ATOM 1253 C CA . PHE A 1 163 ? -1.841 -12.266 9.544 1.00 79.31 163 PHE A CA 1
ATOM 1254 C C . PHE A 1 163 ? -2.279 -10.811 9.675 1.00 79.31 163 PHE A C 1
ATOM 1256 O O . PHE A 1 163 ? -2.069 -9.992 8.779 1.00 79.31 163 PHE A O 1
ATOM 1263 N N . ARG A 1 164 ? -2.941 -10.499 10.793 1.00 76.00 164 ARG A N 1
ATOM 1264 C CA . ARG A 1 164 ? -3.590 -9.202 11.017 1.00 76.00 164 ARG A CA 1
ATOM 1265 C C . ARG A 1 164 ? -2.628 -8.033 10.802 1.00 76.00 164 ARG A C 1
ATOM 1267 O O . ARG A 1 164 ? -3.013 -7.051 10.180 1.00 76.00 164 ARG A O 1
ATOM 1274 N N . GLU A 1 165 ? -1.400 -8.148 11.288 1.00 77.19 165 GLU A N 1
ATOM 1275 C CA . GLU A 1 165 ? -0.369 -7.114 11.214 1.00 77.19 165 GLU A CA 1
ATOM 1276 C C . GLU A 1 165 ? 0.031 -6.839 9.758 1.00 77.19 165 GLU A C 1
ATOM 1278 O O . GLU A 1 165 ? 0.002 -5.691 9.318 1.00 77.19 165 GLU A O 1
ATOM 1283 N N . LEU A 1 166 ? 0.308 -7.893 8.981 1.00 76.81 166 LEU A N 1
ATOM 1284 C CA . LEU A 1 166 ? 0.619 -7.779 7.553 1.00 76.81 166 LEU A CA 1
ATOM 1285 C C . LEU A 1 166 ? -0.561 -7.183 6.777 1.00 76.81 166 LEU A C 1
ATOM 1287 O O . LEU A 1 166 ? -0.378 -6.320 5.923 1.00 76.81 166 LEU A O 1
ATOM 1291 N N . TRP A 1 167 ? -1.783 -7.610 7.098 1.00 79.69 167 TRP A N 1
ATOM 1292 C CA . TRP A 1 167 ? -2.990 -7.119 6.440 1.00 79.69 167 TRP A CA 1
ATOM 1293 C C . TRP A 1 167 ? -3.265 -5.640 6.720 1.00 79.69 167 TRP A C 1
ATOM 1295 O O . TRP A 1 167 ? -3.717 -4.924 5.831 1.00 79.69 167 TRP A O 1
ATOM 1305 N N . ILE A 1 168 ? -2.986 -5.161 7.936 1.00 77.12 168 ILE A N 1
ATOM 1306 C CA . ILE A 1 168 ? -3.093 -3.735 8.276 1.00 77.12 168 ILE A CA 1
ATOM 1307 C C . ILE A 1 168 ? -2.131 -2.914 7.413 1.00 77.12 168 ILE A C 1
ATOM 1309 O O . ILE A 1 168 ? -2.547 -1.904 6.853 1.00 77.12 168 ILE A O 1
ATOM 1313 N N . ILE A 1 169 ? -0.887 -3.376 7.243 1.00 80.56 169 ILE A N 1
ATOM 1314 C CA . ILE A 1 169 ? 0.102 -2.702 6.391 1.00 80.56 169 ILE A CA 1
ATOM 1315 C C . ILE A 1 169 ? -0.381 -2.665 4.937 1.00 80.56 169 ILE A C 1
ATOM 1317 O O . ILE A 1 169 ? -0.403 -1.598 4.333 1.00 80.56 169 ILE A O 1
ATOM 1321 N N . VAL A 1 170 ? -0.827 -3.799 4.385 1.00 79.81 170 VAL A N 1
ATOM 1322 C CA . VAL A 1 170 ? -1.313 -3.877 2.994 1.00 79.81 170 VAL A CA 1
ATOM 1323 C C . VAL A 1 170 ? -2.519 -2.961 2.761 1.00 79.81 170 VAL A C 1
ATOM 1325 O O . VAL A 1 170 ? -2.541 -2.236 1.768 1.00 79.81 170 VAL A O 1
ATOM 1328 N N . ASN A 1 171 ? -3.495 -2.935 3.675 1.00 77.00 171 ASN A N 1
ATOM 1329 C CA . ASN A 1 171 ? -4.638 -2.024 3.551 1.00 77.00 171 ASN A CA 1
ATOM 1330 C C . ASN A 1 171 ? -4.211 -0.555 3.670 1.00 77.00 171 ASN A C 1
ATOM 1332 O O . ASN A 1 171 ? -4.676 0.266 2.887 1.00 77.00 171 ASN A O 1
ATOM 1336 N N . GLY A 1 172 ? -3.285 -0.226 4.578 1.00 74.69 172 GLY A N 1
ATOM 1337 C CA . GLY A 1 172 ? -2.738 1.131 4.695 1.00 74.69 172 GLY A CA 1
ATOM 1338 C C . GLY A 1 172 ? -1.980 1.579 3.437 1.00 74.69 172 GLY A C 1
ATOM 1339 O O . GLY A 1 172 ? -2.112 2.719 2.988 1.00 74.69 172 GLY A O 1
ATOM 1340 N N . MET A 1 173 ? -1.243 0.665 2.797 1.00 77.19 173 MET A N 1
ATOM 1341 C CA . MET A 1 173 ? -0.620 0.920 1.493 1.00 77.19 173 MET A CA 1
ATOM 1342 C C . MET A 1 173 ? -1.672 1.124 0.399 1.00 77.19 173 MET A C 1
ATOM 1344 O O . MET A 1 173 ? -1.508 1.992 -0.449 1.00 77.19 173 MET A O 1
ATOM 1348 N N . GLN A 1 174 ? -2.768 0.361 0.410 1.00 77.62 174 GLN A N 1
ATOM 1349 C CA . GLN A 1 174 ? -3.850 0.522 -0.562 1.00 77.62 174 GLN A CA 1
ATOM 1350 C C . GLN A 1 174 ? -4.587 1.863 -0.404 1.00 77.62 174 GLN A C 1
ATOM 1352 O O . GLN A 1 174 ? -4.977 2.464 -1.407 1.00 77.62 174 GLN A O 1
ATOM 1357 N N . GLU A 1 175 ? -4.763 2.346 0.827 1.00 74.38 175 GLU A N 1
ATOM 1358 C CA . GLU A 1 175 ? -5.380 3.649 1.103 1.00 74.38 175 GLU A CA 1
ATOM 1359 C C . GLU A 1 175 ? -4.522 4.805 0.555 1.00 74.38 175 GLU A C 1
ATOM 1361 O O . GLU A 1 175 ? -5.028 5.648 -0.192 1.00 74.38 175 GLU A O 1
ATOM 1366 N N . SER A 1 176 ? -3.209 4.769 0.801 1.00 76.00 176 SER A N 1
ATOM 1367 C CA . SER A 1 176 ? -2.236 5.759 0.295 1.00 76.00 176 SER A CA 1
ATOM 1368 C C . SER A 1 176 ? -1.870 5.580 -1.191 1.00 76.00 176 SER A C 1
ATOM 1370 O O . SER A 1 176 ? -1.356 6.501 -1.843 1.00 76.00 176 SER A O 1
ATOM 1372 N N . ALA A 1 177 ? -2.180 4.421 -1.788 1.00 78.81 177 ALA A N 1
ATOM 1373 C CA . ALA A 1 177 ? -1.869 4.125 -3.186 1.00 78.81 177 ALA A CA 1
ATOM 1374 C C . ALA A 1 177 ? -2.546 5.101 -4.152 1.00 78.81 177 ALA A C 1
ATOM 1376 O O . ALA A 1 177 ? -1.951 5.457 -5.164 1.00 78.81 177 ALA A O 1
ATOM 1377 N N . ARG A 1 178 ? -3.766 5.579 -3.854 1.00 79.62 178 ARG A N 1
ATOM 1378 C CA . ARG A 1 178 ? -4.478 6.498 -4.760 1.00 79.62 178 ARG A CA 1
ATOM 1379 C C . ARG A 1 178 ? -3.692 7.789 -4.979 1.00 79.62 178 ARG A C 1
ATOM 1381 O O . ARG A 1 178 ? -3.503 8.185 -6.125 1.00 79.62 178 ARG A O 1
ATOM 1388 N N . ALA A 1 179 ? -3.250 8.438 -3.904 1.00 78.12 179 ALA A N 1
ATOM 1389 C CA . ALA A 1 179 ? -2.458 9.663 -3.995 1.00 78.12 179 ALA A CA 1
ATOM 1390 C C . ALA A 1 179 ? -1.108 9.388 -4.677 1.00 78.12 179 ALA A C 1
ATOM 1392 O O . ALA A 1 179 ? -0.711 10.106 -5.594 1.00 78.12 179 ALA A O 1
ATOM 1393 N N . THR A 1 180 ? -0.467 8.278 -4.305 1.00 82.00 180 THR A N 1
ATOM 1394 C CA . THR A 1 180 ? 0.813 7.844 -4.878 1.00 82.00 180 THR A CA 1
ATOM 1395 C C . THR A 1 180 ? 0.731 7.597 -6.386 1.00 82.00 180 THR A C 1
ATOM 1397 O O . THR A 1 180 ? 1.641 7.983 -7.112 1.00 82.00 180 THR A O 1
ATOM 1400 N N . VAL A 1 181 ? -0.364 7.019 -6.890 1.00 85.31 181 VAL A N 1
ATOM 1401 C CA . VAL A 1 181 ? -0.573 6.780 -8.329 1.00 85.31 181 VAL A CA 1
ATOM 1402 C C . VAL A 1 181 ? -0.638 8.090 -9.112 1.00 85.31 181 VAL A C 1
ATOM 1404 O O . VAL A 1 181 ? -0.054 8.173 -10.190 1.00 85.31 181 VAL A O 1
ATOM 1407 N N . TRP A 1 182 ? -1.297 9.124 -8.584 1.00 86.12 182 TRP A N 1
ATOM 1408 C CA . TRP A 1 182 ? -1.343 10.429 -9.251 1.00 86.12 182 TRP A CA 1
ATOM 1409 C C . TRP A 1 182 ? 0.036 11.078 -9.328 1.00 86.12 182 TRP A C 1
ATOM 1411 O O . TRP A 1 182 ? 0.424 11.570 -10.386 1.00 86.12 182 TRP A O 1
ATOM 1421 N N . VAL A 1 183 ? 0.804 11.025 -8.239 1.00 84.62 183 VAL A N 1
ATOM 1422 C CA . VAL A 1 183 ? 2.168 11.569 -8.211 1.00 84.62 183 VAL A CA 1
ATOM 1423 C C . VAL A 1 183 ? 3.113 10.764 -9.104 1.00 84.62 183 VAL A C 1
ATOM 1425 O O . VAL A 1 183 ? 3.880 11.349 -9.866 1.00 84.62 183 VAL A O 1
ATOM 1428 N N . ALA A 1 184 ? 3.005 9.434 -9.104 1.00 87.69 184 ALA A N 1
ATOM 1429 C CA . ALA A 1 184 ? 3.727 8.578 -10.040 1.00 87.69 184 ALA A CA 1
ATOM 1430 C C . ALA A 1 184 ? 3.354 8.892 -11.499 1.00 87.69 184 ALA A C 1
ATOM 1432 O O . ALA A 1 184 ? 4.230 8.949 -12.357 1.00 87.69 184 ALA A O 1
ATOM 1433 N N . GLY A 1 185 ? 2.077 9.161 -11.786 1.00 90.94 185 GLY A N 1
ATOM 1434 C CA . GLY A 1 185 ? 1.612 9.593 -13.104 1.00 90.94 185 GLY A CA 1
ATOM 1435 C C . GLY A 1 185 ? 2.220 10.928 -13.543 1.00 90.94 185 GLY A C 1
ATOM 1436 O O . GLY A 1 185 ? 2.682 11.041 -14.678 1.00 90.94 185 GLY A O 1
ATOM 1437 N N . LEU A 1 186 ? 2.290 11.914 -12.642 1.00 88.94 186 LEU A N 1
ATOM 1438 C CA . LEU A 1 186 ? 2.967 13.191 -12.900 1.00 88.94 186 LEU A CA 1
ATOM 1439 C C . LEU A 1 186 ? 4.466 12.996 -13.162 1.00 88.94 186 LEU A C 1
ATOM 1441 O O . LEU A 1 186 ? 5.003 13.592 -14.096 1.00 88.94 186 LEU A O 1
ATOM 1445 N N . LEU A 1 187 ? 5.131 12.126 -12.396 1.00 91.12 187 LEU A N 1
ATOM 1446 C CA . LEU A 1 187 ? 6.536 11.783 -12.617 1.00 91.12 187 LEU A CA 1
ATOM 1447 C C . LEU A 1 187 ? 6.745 11.110 -13.982 1.00 91.12 187 LEU A C 1
ATOM 1449 O O . LEU A 1 187 ? 7.643 11.503 -14.721 1.00 91.12 187 LEU A O 1
ATOM 1453 N N . LEU A 1 188 ? 5.901 10.142 -14.355 1.00 92.88 188 LEU A N 1
ATOM 1454 C CA . LEU A 1 188 ? 5.952 9.486 -15.666 1.00 92.88 188 LEU A CA 1
ATOM 1455 C C . LEU A 1 188 ? 5.718 10.476 -16.813 1.00 92.88 188 LEU A C 1
ATOM 1457 O O . LEU A 1 188 ? 6.411 10.416 -17.827 1.00 92.88 188 LEU A O 1
ATOM 1461 N N . MET A 1 189 ? 4.786 11.417 -16.647 1.00 93.00 189 MET A N 1
ATOM 1462 C CA . MET A 1 189 ? 4.558 12.487 -17.619 1.00 93.00 189 MET A CA 1
ATOM 1463 C C . MET A 1 189 ? 5.794 13.385 -17.756 1.00 93.00 189 MET A C 1
ATOM 1465 O O . MET A 1 189 ? 6.196 13.695 -18.877 1.00 93.00 189 MET A O 1
ATOM 1469 N N . LEU A 1 190 ? 6.431 13.763 -16.645 1.00 92.94 190 LEU A N 1
ATOM 1470 C CA . LEU A 1 190 ? 7.661 14.556 -16.656 1.00 92.94 190 LEU A CA 1
ATOM 1471 C C . LEU A 1 190 ? 8.807 13.809 -17.362 1.00 92.94 190 LEU A C 1
ATOM 1473 O O . LEU A 1 190 ? 9.471 14.384 -18.225 1.00 92.94 190 LEU A O 1
ATOM 1477 N N . LEU A 1 191 ? 8.997 12.521 -17.050 1.00 95.19 191 LEU A N 1
ATOM 1478 C CA . LEU A 1 191 ? 9.972 11.638 -17.704 1.00 95.19 191 LEU A CA 1
ATOM 1479 C C . LEU A 1 191 ? 9.728 11.519 -19.210 1.00 95.19 191 LEU A C 1
ATOM 1481 O O . LEU A 1 191 ? 10.678 11.482 -19.993 1.00 95.19 191 LEU A O 1
ATOM 1485 N N . TYR A 1 192 ? 8.465 11.466 -19.629 1.00 95.94 192 TYR A N 1
ATOM 1486 C CA . TYR A 1 192 ? 8.103 11.423 -21.040 1.00 95.94 192 TYR A CA 1
ATOM 1487 C C . TYR A 1 192 ? 8.399 12.751 -21.741 1.00 95.94 192 TYR A C 1
ATOM 1489 O O . TYR A 1 192 ? 9.070 12.759 -22.768 1.00 95.94 192 TYR A O 1
ATOM 1497 N N . VAL A 1 193 ? 7.965 13.883 -21.173 1.00 95.62 193 VAL A N 1
ATOM 1498 C CA . VAL A 1 193 ? 8.183 15.215 -21.763 1.00 95.62 193 VAL A CA 1
ATOM 1499 C C . VAL A 1 193 ? 9.674 15.515 -21.901 1.00 95.62 193 VAL A C 1
ATOM 1501 O O . VAL A 1 193 ? 10.130 15.836 -22.997 1.00 95.62 193 VAL A O 1
ATOM 1504 N N . PHE A 1 194 ? 10.457 15.353 -20.831 1.00 95.12 194 PHE A N 1
ATOM 1505 C CA . PHE A 1 194 ? 11.908 15.530 -20.914 1.00 95.12 194 PHE A CA 1
ATOM 1506 C C . PHE A 1 194 ? 12.551 14.473 -21.819 1.00 95.12 194 PHE A C 1
ATOM 1508 O O . PHE A 1 194 ? 13.463 14.804 -22.571 1.00 95.12 194 PHE A O 1
ATOM 1515 N N . GLY A 1 195 ? 12.047 13.236 -21.827 1.00 96.19 195 GLY A N 1
ATOM 1516 C CA . GLY A 1 195 ? 12.510 12.182 -22.731 1.00 96.19 195 GLY A CA 1
ATOM 1517 C C . GLY A 1 195 ? 12.353 12.554 -24.207 1.00 96.19 195 GLY A C 1
ATOM 1518 O O . GLY A 1 195 ? 13.286 12.358 -24.985 1.00 96.19 195 GLY A O 1
ATOM 1519 N N . VAL A 1 196 ? 11.221 13.159 -24.586 1.00 95.50 196 VAL A N 1
ATOM 1520 C CA . VAL A 1 196 ? 10.991 13.711 -25.933 1.00 95.50 196 VAL A CA 1
ATOM 1521 C C . VAL A 1 196 ? 11.971 14.843 -26.229 1.00 95.50 196 VAL A C 1
ATOM 1523 O O . VAL A 1 196 ? 12.571 14.849 -27.301 1.00 95.50 196 VAL A O 1
ATOM 1526 N N . VAL A 1 197 ? 12.172 15.772 -25.287 1.00 94.06 197 VAL A N 1
ATOM 1527 C CA . VAL A 1 197 ? 13.099 16.899 -25.474 1.00 94.06 197 VAL A CA 1
ATOM 1528 C C . VAL A 1 197 ? 14.530 16.404 -25.692 1.00 94.06 197 VAL A C 1
ATOM 1530 O O . VAL A 1 197 ? 15.153 16.781 -26.680 1.00 94.06 197 VAL A O 1
ATOM 1533 N N . PHE A 1 198 ? 15.046 15.518 -24.840 1.00 92.44 198 PHE A N 1
ATOM 1534 C CA . PHE A 1 198 ? 16.391 14.966 -25.014 1.00 92.44 198 PHE A CA 1
ATOM 1535 C C . PHE A 1 198 ? 16.513 14.134 -26.298 1.00 92.44 198 PHE A C 1
ATOM 1537 O O . PHE A 1 198 ? 17.478 14.308 -27.032 1.00 92.44 198 PHE A O 1
ATOM 1544 N N . ALA A 1 199 ? 15.521 13.301 -26.636 1.00 90.44 199 ALA A N 1
ATOM 1545 C CA . ALA A 1 199 ? 15.533 12.533 -27.887 1.00 90.44 199 ALA A CA 1
ATOM 1546 C C . ALA A 1 199 ? 15.482 13.412 -29.155 1.00 90.44 199 ALA A C 1
ATOM 1548 O O . ALA A 1 199 ? 15.848 12.941 -30.232 1.00 90.44 199 ALA A O 1
ATOM 1549 N N . ALA A 1 200 ? 14.989 14.651 -29.045 1.00 89.00 200 ALA A N 1
ATOM 1550 C CA . ALA A 1 200 ? 14.944 15.621 -30.137 1.00 89.00 200 ALA A CA 1
ATOM 1551 C C . ALA A 1 200 ? 16.203 16.502 -30.206 1.00 89.00 200 ALA A C 1
ATOM 1553 O O . ALA A 1 200 ? 16.625 16.874 -31.298 1.00 89.00 200 ALA A O 1
ATOM 1554 N N . LEU A 1 201 ? 16.785 16.857 -29.056 1.00 86.38 201 LEU A N 1
ATOM 1555 C CA . LEU A 1 201 ? 17.957 17.731 -28.984 1.00 86.38 201 LEU A CA 1
ATOM 1556 C C . LEU A 1 201 ? 19.272 16.982 -29.210 1.00 86.38 201 LEU A C 1
ATOM 1558 O O . LEU A 1 201 ? 20.170 17.530 -29.849 1.00 86.38 201 LEU A O 1
ATOM 1562 N N . VAL A 1 202 ? 19.390 15.750 -28.705 1.00 85.31 202 VAL A N 1
ATOM 1563 C CA . VAL A 1 202 ? 20.582 14.920 -28.903 1.00 85.31 202 VAL A CA 1
ATOM 1564 C C . VAL A 1 202 ? 20.590 14.439 -30.362 1.00 85.31 202 VAL A C 1
ATOM 1566 O O . VAL A 1 202 ? 19.698 13.679 -30.753 1.00 85.31 202 VAL A O 1
ATOM 1569 N N . PRO A 1 203 ? 21.544 14.892 -31.201 1.00 73.56 203 PRO A N 1
ATOM 1570 C CA . PRO A 1 203 ? 21.574 14.540 -32.618 1.00 73.56 203 PRO A CA 1
ATOM 1571 C C . PRO A 1 203 ? 21.727 13.032 -32.775 1.00 73.56 203 PRO A C 1
ATOM 1573 O O . PRO A 1 203 ? 22.580 12.457 -32.117 1.00 73.56 203 PRO A O 1
ATOM 1576 N N . ARG A 1 204 ? 20.944 12.393 -33.651 1.00 68.81 204 ARG A N 1
ATOM 1577 C CA . ARG A 1 204 ? 21.082 10.950 -33.941 1.00 68.81 204 ARG A CA 1
ATOM 1578 C C . ARG A 1 204 ? 22.281 10.639 -34.837 1.00 68.81 204 ARG A C 1
ATOM 1580 O O . ARG A 1 204 ? 22.843 9.554 -34.763 1.00 68.81 204 ARG A O 1
ATOM 1587 N N . GLU A 1 205 ? 22.654 11.593 -35.679 1.00 56.19 205 GLU A N 1
ATOM 1588 C CA . GLU A 1 205 ? 23.813 11.522 -36.564 1.00 56.19 205 GLU A CA 1
ATOM 1589 C C . GLU A 1 205 ? 25.053 11.958 -35.764 1.00 56.19 205 GLU A C 1
ATOM 1591 O O . GLU A 1 205 ? 25.155 13.117 -35.367 1.00 56.19 205 GLU A O 1
ATOM 1596 N N . GLY A 1 206 ? 25.957 11.019 -35.459 1.00 53.28 206 GLY A N 1
ATOM 1597 C CA . GLY A 1 206 ? 27.149 11.253 -34.623 1.00 53.28 206 GLY A CA 1
ATOM 1598 C C . GLY A 1 206 ? 27.109 10.605 -33.234 1.00 53.28 206 GLY A C 1
ATOM 1599 O O . GLY A 1 206 ? 28.067 10.729 -32.471 1.00 53.28 206 GLY A O 1
ATOM 1600 N N . ILE A 1 207 ? 26.033 9.882 -32.908 1.00 56.97 207 ILE A N 1
ATOM 1601 C CA . ILE A 1 207 ? 26.040 8.926 -31.800 1.00 56.97 207 ILE A CA 1
ATOM 1602 C C . ILE A 1 207 ? 26.682 7.643 -32.319 1.00 56.97 207 ILE A C 1
ATOM 1604 O O . ILE A 1 207 ? 26.002 6.759 -32.842 1.00 56.97 207 ILE A O 1
ATOM 1608 N N . GLU A 1 208 ? 28.004 7.552 -32.242 1.00 57.00 208 GLU A N 1
ATOM 1609 C CA . GLU A 1 208 ? 28.643 6.249 -32.383 1.00 57.00 208 GLU A CA 1
ATOM 1610 C C . GLU A 1 208 ? 28.140 5.340 -31.253 1.00 57.00 208 GLU A C 1
ATOM 1612 O O . GLU A 1 208 ? 27.998 5.781 -30.111 1.00 57.00 208 GLU A O 1
ATOM 1617 N N . TYR A 1 209 ? 27.881 4.063 -31.567 1.00 56.84 209 TYR A N 1
ATOM 1618 C CA . TYR A 1 209 ? 27.578 3.034 -30.558 1.00 56.84 209 TYR A CA 1
ATOM 1619 C C . TYR A 1 209 ? 28.672 2.951 -29.480 1.00 56.84 209 TYR A C 1
ATOM 1621 O O . TYR A 1 209 ? 28.426 2.451 -28.391 1.00 56.84 209 TYR A O 1
ATOM 1629 N N . TYR A 1 210 ? 29.862 3.468 -29.788 1.00 58.50 210 TYR A N 1
ATOM 1630 C CA . TYR A 1 210 ? 30.935 3.770 -28.858 1.00 58.50 210 TYR A CA 1
ATOM 1631 C C . TYR A 1 210 ? 31.640 5.032 -29.339 1.00 58.50 210 TYR A C 1
ATOM 1633 O O . TYR A 1 210 ? 32.220 5.011 -30.419 1.00 58.50 210 TYR A O 1
ATOM 1641 N N . ASN A 1 211 ? 31.611 6.110 -28.557 1.00 66.12 211 ASN A N 1
ATOM 1642 C CA . ASN A 1 211 ? 32.535 7.220 -28.793 1.00 66.12 211 ASN A CA 1
ATOM 1643 C C . ASN A 1 211 ? 33.968 6.840 -28.351 1.00 66.12 211 ASN A C 1
ATOM 1645 O O . ASN A 1 211 ? 34.180 5.782 -27.754 1.00 66.12 211 ASN A O 1
ATOM 1649 N N . GLU A 1 212 ? 34.952 7.720 -28.572 1.00 63.66 212 GLU A N 1
ATOM 1650 C CA . GLU A 1 212 ? 36.362 7.521 -28.163 1.00 63.66 212 GLU A CA 1
ATOM 1651 C C . GLU A 1 212 ? 36.556 7.173 -26.669 1.00 63.66 212 GLU A C 1
ATOM 1653 O O . GLU A 1 212 ? 37.597 6.648 -26.278 1.00 63.66 212 GLU A O 1
ATOM 1658 N N . TRP A 1 213 ? 35.545 7.423 -25.833 1.00 63.88 213 TRP A N 1
ATOM 1659 C CA . TRP A 1 213 ? 35.533 7.180 -24.388 1.00 63.88 213 TRP A CA 1
ATOM 1660 C C . TRP A 1 213 ? 34.763 5.912 -23.992 1.00 63.88 213 TRP A C 1
ATOM 1662 O O . TRP A 1 213 ? 34.562 5.659 -22.805 1.00 63.88 213 TRP A O 1
ATOM 1672 N N . GLY A 1 214 ? 34.307 5.121 -24.966 1.00 71.00 214 GLY A N 1
ATOM 1673 C CA . GLY A 1 214 ? 33.535 3.904 -24.733 1.00 71.00 214 GLY A CA 1
ATOM 1674 C C . GLY A 1 214 ? 32.075 4.146 -24.321 1.00 71.00 214 GLY A C 1
ATOM 1675 O O . GLY A 1 214 ? 31.418 3.219 -23.849 1.00 71.00 214 GLY A O 1
ATOM 1676 N N . TRP A 1 215 ? 31.560 5.370 -24.473 1.00 81.56 215 TRP A N 1
ATOM 1677 C CA . TRP A 1 215 ? 30.196 5.742 -24.094 1.00 81.56 215 TRP A CA 1
ATOM 1678 C C . TRP A 1 215 ? 29.226 5.603 -25.273 1.00 81.56 215 TRP A C 1
ATOM 1680 O O . TRP A 1 215 ? 29.462 6.157 -26.349 1.00 81.56 215 TRP A O 1
ATOM 1690 N N . ASP A 1 216 ? 28.118 4.892 -25.044 1.00 81.94 216 ASP A N 1
ATOM 1691 C CA . ASP A 1 216 ? 27.060 4.654 -26.030 1.00 81.94 216 ASP A CA 1
ATOM 1692 C C . ASP A 1 216 ? 25.880 5.614 -25.824 1.00 81.94 216 ASP A C 1
ATOM 1694 O O . ASP A 1 216 ? 24.918 5.326 -25.101 1.00 81.94 216 ASP A O 1
ATOM 1698 N N . GLY A 1 217 ? 25.907 6.755 -26.512 1.00 82.19 217 GLY A N 1
ATOM 1699 C CA . GLY A 1 217 ? 24.805 7.716 -26.456 1.00 82.19 217 GLY A CA 1
ATOM 1700 C C . GLY A 1 217 ? 23.477 7.175 -27.008 1.00 82.19 217 GLY A C 1
ATOM 1701 O O . GLY A 1 217 ? 22.424 7.734 -26.698 1.00 82.19 217 GLY A O 1
ATOM 1702 N N . TYR A 1 218 ? 23.477 6.087 -27.789 1.00 85.06 218 TYR A N 1
ATOM 1703 C CA . TYR A 1 218 ? 22.273 5.534 -28.416 1.00 85.06 218 TYR A CA 1
ATOM 1704 C C . TYR A 1 218 ? 21.518 4.655 -27.422 1.00 85.06 218 TYR A C 1
ATOM 1706 O O . TYR A 1 218 ? 20.280 4.630 -27.417 1.00 85.06 218 TYR A O 1
ATOM 1714 N N . THR A 1 219 ? 22.245 3.974 -26.534 1.00 86.75 219 THR A N 1
ATOM 1715 C CA . THR A 1 219 ? 21.677 3.310 -25.353 1.00 86.75 219 THR A CA 1
ATOM 1716 C C . THR A 1 219 ? 20.911 4.290 -24.472 1.00 86.75 219 THR A C 1
ATOM 1718 O O . THR A 1 219 ? 19.786 3.979 -24.080 1.00 86.75 219 THR A O 1
ATOM 1721 N N . TYR A 1 220 ? 21.432 5.503 -24.279 1.00 89.81 220 TYR A N 1
ATOM 1722 C CA . TYR A 1 220 ? 20.793 6.496 -23.417 1.00 89.81 220 TYR A CA 1
ATOM 1723 C C . TYR A 1 220 ? 19.707 7.339 -24.107 1.00 89.81 220 TYR A C 1
ATOM 1725 O O . TYR A 1 220 ? 18.647 7.553 -23.518 1.00 89.81 220 TYR A O 1
ATOM 1733 N N . TRP A 1 221 ? 19.929 7.794 -25.347 1.00 91.25 221 TRP A N 1
ATOM 1734 C CA . TRP A 1 221 ? 19.128 8.860 -25.981 1.00 91.25 221 TRP A CA 1
ATOM 1735 C C . TRP A 1 221 ? 18.538 8.502 -27.354 1.00 91.25 221 TRP A C 1
ATOM 1737 O O . TRP A 1 221 ? 17.859 9.319 -27.976 1.00 91.25 221 TRP A O 1
ATOM 1747 N N . GLY A 1 222 ? 18.759 7.276 -27.845 1.00 88.12 222 GLY A N 1
ATOM 1748 C CA . GLY A 1 222 ? 18.409 6.881 -29.219 1.00 88.12 222 GLY A CA 1
ATOM 1749 C C . GLY A 1 222 ? 16.907 6.856 -29.542 1.00 88.12 222 GLY A C 1
ATOM 1750 O O . GLY A 1 222 ? 16.514 6.852 -30.709 1.00 88.12 222 GLY A O 1
ATOM 1751 N N . SER A 1 223 ? 16.040 6.848 -28.527 1.00 91.50 223 SER A N 1
ATOM 1752 C CA . SER A 1 223 ? 14.583 6.921 -28.682 1.00 91.50 223 SER A CA 1
ATOM 1753 C C . SER A 1 223 ? 13.948 7.577 -27.463 1.00 91.50 223 SER A C 1
ATOM 1755 O O . SER A 1 223 ? 14.550 7.585 -26.395 1.00 91.50 223 SER A O 1
ATOM 1757 N N . VAL A 1 224 ? 12.704 8.048 -27.590 1.00 94.00 224 VAL A N 1
ATOM 1758 C CA . VAL A 1 224 ? 11.959 8.646 -26.468 1.00 94.00 224 VAL A CA 1
ATOM 1759 C C . VAL A 1 224 ? 11.912 7.706 -25.259 1.00 94.00 224 VAL A C 1
ATOM 1761 O O . VAL A 1 224 ? 12.187 8.140 -24.149 1.00 94.00 224 VAL A O 1
ATOM 1764 N N . TRP A 1 225 ? 11.647 6.411 -25.465 1.00 94.56 225 TRP A N 1
ATOM 1765 C CA . TRP A 1 225 ? 11.585 5.428 -24.377 1.00 94.56 225 TRP A CA 1
ATOM 1766 C C . TRP A 1 225 ? 12.933 5.197 -23.697 1.00 94.56 225 TRP A C 1
ATOM 1768 O O . TRP A 1 225 ? 12.983 5.092 -22.474 1.00 94.56 225 TRP A O 1
ATOM 1778 N N . ARG A 1 226 ? 14.023 5.159 -24.475 1.00 93.38 226 ARG A N 1
ATOM 1779 C CA . ARG A 1 226 ? 15.384 5.078 -23.926 1.00 93.38 226 ARG A CA 1
ATOM 1780 C C . ARG A 1 226 ? 15.712 6.330 -23.120 1.00 93.38 226 ARG A C 1
ATOM 1782 O O . ARG A 1 226 ? 16.098 6.204 -21.968 1.00 93.38 226 ARG A O 1
ATOM 1789 N N . SER A 1 227 ? 15.429 7.515 -23.661 1.00 94.88 227 SER A N 1
ATOM 1790 C CA . SER A 1 227 ? 15.619 8.788 -22.961 1.00 94.88 227 SER A CA 1
ATOM 1791 C C . SER A 1 227 ? 14.805 8.861 -21.667 1.00 94.88 227 SER A C 1
ATOM 1793 O O . SER A 1 227 ? 15.332 9.264 -20.637 1.00 94.88 227 SER A O 1
ATOM 1795 N N . SER A 1 228 ? 13.539 8.437 -21.677 1.00 95.94 228 SER A N 1
ATOM 1796 C CA . SER A 1 228 ? 12.704 8.396 -20.470 1.00 95.94 228 SER A CA 1
ATOM 1797 C C . SER A 1 228 ? 13.216 7.395 -19.429 1.00 95.94 228 SER A C 1
ATOM 1799 O O . SER A 1 228 ? 13.163 7.694 -18.239 1.00 95.94 228 SER A O 1
ATOM 1801 N N . PHE A 1 229 ? 13.739 6.237 -19.846 1.00 95.38 229 PHE A N 1
ATOM 1802 C CA . PHE A 1 229 ? 14.355 5.264 -18.936 1.00 95.38 229 PHE A CA 1
ATOM 1803 C C . PHE A 1 229 ? 15.682 5.777 -18.355 1.00 95.38 229 PHE A C 1
ATOM 1805 O O . PHE A 1 229 ? 15.902 5.692 -17.149 1.00 95.38 229 PHE A O 1
ATOM 1812 N N . THR A 1 230 ? 16.520 6.411 -19.175 1.00 94.56 230 THR A N 1
ATOM 1813 C CA . THR A 1 230 ? 17.733 7.111 -18.729 1.00 94.56 230 THR A CA 1
ATOM 1814 C C . THR A 1 230 ? 17.398 8.199 -17.713 1.00 94.56 230 THR A C 1
ATOM 1816 O O . THR A 1 230 ? 18.033 8.307 -16.671 1.00 94.56 230 THR A O 1
ATOM 1819 N N . LEU A 1 231 ? 16.356 8.994 -17.960 1.00 94.94 231 LEU A N 1
ATOM 1820 C CA . LEU A 1 231 ? 15.914 10.014 -17.013 1.00 94.94 231 LEU A CA 1
ATOM 1821 C C . LEU A 1 231 ? 15.346 9.408 -15.725 1.00 94.94 231 LEU A C 1
ATOM 1823 O O . LEU A 1 231 ? 15.489 10.019 -14.673 1.00 94.94 231 LEU A O 1
ATOM 1827 N N . PHE A 1 232 ? 14.759 8.209 -15.765 1.00 94.38 232 PHE A N 1
ATOM 1828 C CA . PHE A 1 232 ? 14.370 7.486 -14.553 1.00 94.38 232 PHE A CA 1
ATOM 1829 C C . PHE A 1 232 ? 15.598 7.098 -13.712 1.00 94.38 232 PHE A C 1
ATOM 1831 O O . PHE A 1 232 ? 15.583 7.296 -12.500 1.00 94.38 232 PHE A O 1
ATOM 1838 N N . GLN A 1 233 ? 16.691 6.661 -14.344 1.00 93.56 233 GLN A N 1
ATOM 1839 C CA . GLN A 1 233 ? 17.981 6.462 -13.668 1.00 93.56 233 GLN A CA 1
ATOM 1840 C C . GLN A 1 233 ? 18.522 7.781 -13.067 1.00 93.56 233 GLN A C 1
ATOM 1842 O O . GLN A 1 233 ? 19.027 7.812 -11.944 1.00 93.56 233 GLN A O 1
ATOM 1847 N N . VAL A 1 234 ? 18.357 8.911 -13.767 1.00 93.38 234 VAL A N 1
ATOM 1848 C CA . VAL A 1 234 ? 18.718 10.236 -13.226 1.00 93.38 234 VAL A CA 1
ATOM 1849 C C . VAL A 1 234 ? 17.853 10.606 -12.013 1.00 93.38 234 VAL A C 1
ATOM 1851 O O . VAL A 1 234 ? 18.365 11.175 -11.053 1.00 93.38 234 VAL A O 1
ATOM 1854 N N . VAL A 1 235 ? 16.561 10.260 -12.012 1.00 92.19 235 VAL A N 1
ATOM 1855 C CA . VAL A 1 235 ? 15.642 10.482 -10.879 1.00 92.19 235 VAL A CA 1
ATOM 1856 C C . VAL A 1 235 ? 16.085 9.727 -9.625 1.00 92.19 235 VAL A C 1
ATOM 1858 O O . VAL A 1 235 ? 15.971 10.270 -8.528 1.00 92.19 235 VAL A O 1
ATOM 1861 N N . THR A 1 236 ? 16.624 8.513 -9.768 1.00 90.25 236 THR A N 1
ATOM 1862 C CA . THR A 1 236 ? 17.185 7.745 -8.643 1.00 90.25 236 THR A CA 1
ATOM 1863 C C . THR A 1 236 ? 18.571 8.230 -8.216 1.00 90.25 236 THR A C 1
ATOM 1865 O O . THR A 1 236 ? 19.135 7.685 -7.271 1.00 90.25 236 THR A O 1
ATOM 1868 N N . LEU A 1 237 ? 19.114 9.252 -8.892 1.00 90.19 237 LEU A N 1
ATOM 1869 C CA . LEU A 1 237 ? 20.477 9.760 -8.731 1.00 90.19 237 LEU A CA 1
ATOM 1870 C C . LEU A 1 237 ? 21.546 8.673 -8.922 1.00 90.19 237 LEU A C 1
ATOM 1872 O O . LEU A 1 237 ? 22.661 8.803 -8.416 1.00 90.19 237 LEU A O 1
ATOM 1876 N N . ASP A 1 238 ? 21.225 7.628 -9.684 1.00 91.44 238 ASP A N 1
ATOM 1877 C CA . ASP A 1 238 ? 22.127 6.506 -9.909 1.00 91.44 238 ASP A CA 1
ATOM 1878 C C . ASP A 1 238 ? 23.063 6.811 -11.078 1.00 91.44 238 ASP A C 1
ATOM 1880 O O . ASP A 1 238 ? 22.634 6.928 -12.223 1.00 91.44 238 ASP A O 1
ATOM 1884 N N . ASP A 1 239 ? 24.341 7.021 -10.772 1.00 89.19 239 ASP A N 1
ATOM 1885 C CA . ASP A 1 239 ? 25.420 7.310 -11.727 1.00 89.19 239 ASP A CA 1
ATOM 1886 C C . ASP A 1 239 ? 25.094 8.358 -12.819 1.00 89.19 239 ASP A C 1
ATOM 1888 O O . ASP A 1 239 ? 25.648 8.394 -13.923 1.00 89.19 239 ASP A O 1
ATOM 1892 N N . TRP A 1 240 ? 24.183 9.272 -12.488 1.00 91.88 240 TRP A N 1
ATOM 1893 C CA . TRP A 1 240 ? 23.628 10.248 -13.419 1.00 91.88 240 TRP A CA 1
ATOM 1894 C C . TRP A 1 240 ? 24.677 11.245 -13.916 1.00 91.88 240 TRP A C 1
ATOM 1896 O O . TRP A 1 240 ? 24.561 11.795 -15.009 1.00 91.88 240 TRP A O 1
ATOM 1906 N N . SER A 1 241 ? 25.703 11.516 -13.106 1.00 91.81 241 SER A N 1
ATOM 1907 C CA . SER A 1 241 ? 26.718 12.504 -13.454 1.00 91.81 241 SER A CA 1
ATOM 1908 C C . SER A 1 241 ? 27.801 11.907 -14.349 1.00 91.81 241 SER A C 1
ATOM 1910 O O . SER A 1 241 ? 28.150 12.534 -15.345 1.00 91.81 241 SER A O 1
ATOM 1912 N N . SER A 1 242 ? 28.304 10.710 -14.034 1.00 88.69 242 SER A N 1
ATOM 1913 C CA . SER A 1 242 ? 29.484 10.133 -14.690 1.00 88.69 242 SER A CA 1
ATOM 1914 C C . SER A 1 242 ? 29.138 9.500 -16.031 1.00 88.69 242 SER A C 1
ATOM 1916 O O . SER A 1 242 ? 29.837 9.757 -17.004 1.00 88.69 242 SER A O 1
ATOM 1918 N N . ASN A 1 243 ? 28.043 8.735 -16.091 1.00 86.31 243 ASN A N 1
ATOM 1919 C CA . ASN A 1 243 ? 27.679 7.945 -17.269 1.00 86.31 243 ASN A CA 1
ATOM 1920 C C . ASN A 1 243 ? 26.543 8.541 -18.106 1.00 86.31 243 ASN A C 1
ATOM 1922 O O . ASN A 1 243 ? 26.290 8.067 -19.208 1.00 86.31 243 ASN A O 1
ATOM 1926 N N . VAL A 1 244 ? 25.868 9.593 -17.634 1.00 91.38 244 VAL A N 1
ATOM 1927 C CA . VAL A 1 244 ? 24.731 10.185 -18.358 1.00 91.38 244 VAL A CA 1
ATOM 1928 C C . VAL A 1 244 ? 24.985 11.654 -18.705 1.00 91.38 244 VAL A C 1
ATOM 1930 O O . VAL A 1 244 ? 25.066 12.005 -19.882 1.00 91.38 244 VAL A O 1
ATOM 1933 N N . ALA A 1 245 ? 25.145 12.524 -17.705 1.00 92.00 245 ALA A N 1
ATOM 1934 C CA . ALA A 1 245 ? 25.198 13.970 -17.921 1.00 92.00 245 ALA A CA 1
ATOM 1935 C C . ALA A 1 245 ? 26.563 14.473 -18.422 1.00 92.00 245 ALA A C 1
ATOM 1937 O O . ALA A 1 245 ? 26.615 15.205 -19.412 1.00 92.00 245 ALA A O 1
ATOM 1938 N N . ARG A 1 246 ? 27.678 14.107 -17.767 1.00 90.44 246 ARG A N 1
ATOM 1939 C CA . ARG A 1 246 ? 29.018 14.607 -18.137 1.00 90.44 246 ARG A CA 1
ATOM 1940 C C . ARG A 1 246 ? 29.437 14.204 -19.552 1.00 90.44 246 ARG A C 1
ATOM 1942 O O . ARG A 1 246 ? 29.882 15.106 -20.257 1.00 90.44 246 ARG A O 1
ATOM 1949 N N . PRO A 1 247 ? 29.265 12.948 -20.010 1.00 88.44 247 PRO A N 1
ATOM 1950 C CA . PRO A 1 247 ? 29.644 12.569 -21.370 1.00 88.44 247 PRO A CA 1
ATOM 1951 C C . PRO A 1 247 ? 28.882 13.380 -22.423 1.00 88.44 247 PRO A C 1
ATOM 1953 O O . PRO A 1 247 ? 29.492 13.915 -23.346 1.00 88.44 247 PRO A O 1
ATOM 1956 N N . LEU A 1 248 ? 27.572 13.580 -22.227 1.00 88.00 248 LEU A N 1
ATOM 1957 C CA . LEU A 1 248 ? 26.741 14.362 -23.147 1.00 88.00 248 LEU A CA 1
ATOM 1958 C C . LEU A 1 248 ? 27.140 15.850 -23.180 1.00 88.00 248 LEU A C 1
ATOM 1960 O O . LEU A 1 248 ? 27.166 16.474 -24.244 1.00 88.00 248 LEU A O 1
ATOM 1964 N N . VAL A 1 249 ? 27.472 16.426 -22.020 1.00 89.31 249 VAL A N 1
ATOM 1965 C CA . VAL A 1 249 ? 27.930 17.819 -21.911 1.00 89.31 249 VAL A CA 1
ATOM 1966 C C . VAL A 1 249 ? 29.322 17.994 -22.519 1.00 89.31 249 VAL A C 1
ATOM 1968 O O . VAL A 1 249 ? 29.528 18.962 -23.242 1.00 89.31 249 VAL A O 1
ATOM 1971 N N . MET A 1 250 ? 30.255 17.071 -22.266 1.00 86.56 250 MET A N 1
ATOM 1972 C CA . MET A 1 250 ? 31.640 17.139 -22.754 1.00 86.56 250 MET A CA 1
ATOM 1973 C C . MET A 1 250 ? 31.759 16.882 -24.260 1.00 86.56 250 MET A C 1
ATOM 1975 O O . MET A 1 250 ? 32.622 17.471 -24.903 1.00 86.56 250 MET A O 1
ATOM 1979 N N . GLN A 1 251 ? 30.886 16.048 -24.834 1.00 82.62 251 GLN A N 1
ATOM 1980 C CA . GLN A 1 251 ? 30.813 15.843 -26.285 1.00 82.62 251 GLN A CA 1
ATOM 1981 C C . GLN A 1 251 ? 30.237 17.067 -27.018 1.00 82.62 251 GLN A C 1
ATOM 1983 O O . GLN A 1 251 ? 30.460 17.263 -28.212 1.00 82.62 251 GLN A O 1
ATOM 1988 N N . SER A 1 252 ? 29.485 17.907 -26.308 1.00 83.06 252 SER A N 1
ATOM 1989 C CA . SER A 1 252 ? 28.867 19.107 -26.859 1.00 83.06 252 SER A CA 1
ATOM 1990 C C . SER A 1 252 ? 29.786 20.318 -26.703 1.00 83.06 252 SER A C 1
ATOM 1992 O O . SER A 1 252 ? 30.500 20.450 -25.717 1.00 83.06 252 SER A O 1
ATOM 1994 N N . SER A 1 253 ? 29.741 21.259 -27.646 1.00 83.56 253 SER A N 1
ATOM 1995 C CA . SER A 1 253 ? 30.555 22.480 -27.594 1.00 83.56 253 SER A CA 1
ATOM 1996 C C . SER A 1 253 ? 29.707 23.750 -27.445 1.00 83.56 253 SER A C 1
ATOM 1998 O O . SER A 1 253 ? 28.566 23.843 -27.912 1.00 83.56 253 SER A O 1
ATOM 2000 N N . GLY A 1 254 ? 30.272 24.747 -26.754 1.00 88.38 254 GLY A N 1
ATOM 2001 C CA . GLY A 1 254 ? 29.692 26.083 -26.598 1.00 88.38 254 GLY A CA 1
ATOM 2002 C C . GLY A 1 254 ? 28.330 26.103 -25.892 1.00 88.38 254 GLY A C 1
ATOM 2003 O O . GLY A 1 254 ? 28.143 25.504 -24.835 1.00 88.38 254 GLY A O 1
ATOM 2004 N N . VAL A 1 255 ? 27.363 26.809 -26.485 1.00 88.88 255 VAL A N 1
ATOM 2005 C CA . VAL A 1 255 ? 26.028 27.049 -25.900 1.00 88.88 255 VAL A CA 1
ATOM 2006 C C . VAL A 1 255 ? 25.230 25.753 -25.697 1.00 88.88 255 VAL A C 1
ATOM 2008 O O . VAL A 1 255 ? 24.445 25.663 -24.757 1.00 88.88 255 VAL A O 1
ATOM 2011 N N . LYS A 1 256 ? 25.454 24.722 -26.526 1.00 87.00 256 LYS A N 1
ATOM 2012 C CA . LYS A 1 256 ? 24.760 23.427 -26.404 1.00 87.00 256 LYS A CA 1
ATOM 2013 C C . LYS A 1 256 ? 25.142 22.692 -25.117 1.00 87.00 256 LYS A C 1
ATOM 2015 O O . LYS A 1 256 ? 24.262 22.196 -24.422 1.00 87.00 256 LYS A O 1
ATOM 2020 N N . ALA A 1 257 ? 26.432 22.686 -24.769 1.00 88.94 257 ALA A N 1
ATOM 2021 C CA . ALA A 1 257 ? 26.930 22.079 -23.533 1.00 88.94 257 ALA A CA 1
ATOM 2022 C C . ALA A 1 257 ? 26.314 22.741 -22.292 1.00 88.94 257 ALA A C 1
ATOM 2024 O O . ALA A 1 257 ? 25.834 22.055 -21.388 1.00 88.94 257 ALA A O 1
ATOM 2025 N N . LEU A 1 258 ? 26.257 24.080 -22.288 1.00 91.88 258 LEU A N 1
ATOM 2026 C CA . LEU A 1 258 ? 25.603 24.846 -21.227 1.00 91.88 258 LEU A CA 1
ATOM 2027 C C . LEU A 1 258 ? 24.100 24.537 -21.153 1.00 91.88 258 LEU A C 1
ATOM 2029 O O . LEU A 1 258 ? 23.574 24.328 -20.063 1.00 91.88 258 LEU A O 1
ATOM 2033 N N . GLY A 1 259 ? 23.423 24.461 -22.303 1.00 92.12 259 GLY A N 1
ATOM 2034 C CA . GLY A 1 259 ? 22.008 24.101 -22.388 1.00 92.12 259 GLY A CA 1
ATOM 2035 C C . GLY A 1 259 ? 21.709 22.738 -21.761 1.00 92.12 259 GLY A C 1
ATOM 2036 O O . GLY A 1 259 ? 20.830 22.645 -20.907 1.00 92.12 259 GLY A O 1
ATOM 2037 N N . TYR A 1 260 ? 22.479 21.700 -22.104 1.00 91.81 260 TYR A N 1
ATOM 2038 C CA . TYR A 1 260 ? 22.316 20.369 -21.509 1.00 91.81 260 TYR A CA 1
ATOM 2039 C C . TYR A 1 260 ? 22.584 20.360 -20.004 1.00 91.81 260 TYR A C 1
ATOM 2041 O O . TYR A 1 260 ? 21.795 19.786 -19.254 1.00 91.81 260 TYR A O 1
ATOM 2049 N N . ALA A 1 261 ? 23.642 21.034 -19.542 1.00 92.62 261 ALA A N 1
ATOM 2050 C CA . ALA A 1 261 ? 23.943 21.133 -18.116 1.00 92.62 261 ALA A CA 1
ATOM 2051 C C . ALA A 1 261 ? 22.789 21.787 -17.333 1.00 92.62 261 ALA A C 1
ATOM 2053 O O . ALA A 1 261 ? 22.344 21.245 -16.320 1.00 92.62 261 ALA A O 1
ATOM 2054 N N . LEU A 1 262 ? 22.252 22.907 -17.831 1.00 94.06 262 LEU A N 1
ATOM 2055 C CA . LEU A 1 262 ? 21.110 23.590 -17.216 1.00 94.06 262 LEU A CA 1
ATOM 2056 C C . LEU A 1 262 ? 19.841 22.735 -17.243 1.00 94.06 262 LEU A C 1
ATOM 2058 O O . LEU A 1 262 ? 19.098 22.724 -16.265 1.00 94.06 262 LEU A O 1
ATOM 2062 N N . MET A 1 263 ? 19.604 21.989 -18.324 1.00 92.81 263 MET A N 1
ATOM 2063 C CA . MET A 1 263 ? 18.471 21.071 -18.419 1.00 92.81 263 MET A CA 1
ATOM 2064 C C . MET A 1 263 ? 18.543 19.933 -17.398 1.00 92.81 263 MET A C 1
ATOM 2066 O O . MET A 1 263 ? 17.526 19.644 -16.771 1.00 92.81 263 MET A O 1
ATOM 2070 N N . PHE A 1 264 ? 19.711 19.315 -17.188 1.00 93.94 264 PHE A N 1
ATOM 2071 C CA . PHE A 1 264 ? 19.873 18.295 -16.144 1.00 93.94 264 PHE A CA 1
ATOM 2072 C C . PHE A 1 264 ? 19.682 18.876 -14.746 1.00 93.94 264 PHE A C 1
ATOM 2074 O O . PHE A 1 264 ? 18.984 18.272 -13.939 1.00 93.94 264 PHE A O 1
ATOM 2081 N N . ILE A 1 265 ? 20.249 20.054 -14.465 1.00 93.12 265 ILE A N 1
ATOM 2082 C CA . ILE A 1 265 ? 20.070 20.724 -13.169 1.00 93.12 265 ILE A CA 1
ATOM 2083 C C . ILE A 1 265 ? 18.588 21.033 -12.933 1.00 93.12 265 ILE A C 1
ATOM 2085 O O . ILE A 1 265 ? 18.058 20.697 -11.878 1.00 93.12 265 ILE A O 1
ATOM 2089 N N . LEU A 1 266 ? 17.901 21.613 -13.923 1.00 93.56 266 LEU A N 1
ATOM 2090 C CA . LEU A 1 266 ? 16.470 21.903 -13.843 1.00 93.56 266 LEU A CA 1
ATOM 2091 C C . LEU A 1 266 ? 15.653 20.625 -13.630 1.00 93.56 266 LEU A C 1
ATOM 2093 O O . LEU A 1 266 ? 14.791 20.593 -12.756 1.00 93.56 266 LEU A O 1
ATOM 2097 N N . PHE A 1 267 ? 15.933 19.572 -14.400 1.00 93.69 267 PHE A N 1
ATOM 2098 C CA . PHE A 1 267 ? 15.257 18.286 -14.271 1.00 93.69 267 PHE A CA 1
ATOM 2099 C C . PHE A 1 267 ? 15.439 17.702 -12.869 1.00 93.69 267 PHE A C 1
ATOM 2101 O O . PHE A 1 267 ? 14.447 17.398 -12.217 1.00 93.69 267 PHE A O 1
ATOM 2108 N N . ILE A 1 268 ? 16.679 17.635 -12.372 1.00 92.75 268 ILE A N 1
ATOM 2109 C CA . ILE A 1 268 ? 16.998 17.124 -11.033 1.00 92.75 268 ILE A CA 1
ATOM 2110 C C . ILE A 1 268 ? 16.336 17.973 -9.953 1.00 92.75 268 ILE A C 1
ATOM 2112 O O . ILE A 1 268 ? 15.835 17.417 -8.981 1.00 92.75 268 ILE A O 1
ATOM 2116 N N . MET A 1 269 ? 16.290 19.298 -10.101 1.00 90.94 269 MET A N 1
ATOM 2117 C CA . MET A 1 269 ? 15.583 20.158 -9.152 1.00 90.94 269 MET A CA 1
ATOM 2118 C C . MET A 1 269 ? 14.085 19.844 -9.123 1.00 90.94 269 MET A C 1
ATOM 2120 O O . MET A 1 269 ? 13.521 19.668 -8.044 1.00 90.94 269 MET A O 1
ATOM 2124 N N . LEU A 1 270 ? 13.447 19.728 -10.292 1.00 89.31 270 LEU A N 1
ATOM 2125 C CA . LEU A 1 270 ? 12.022 19.411 -10.402 1.00 89.31 270 LEU A CA 1
ATOM 2126 C C . LEU A 1 270 ? 11.703 18.014 -9.847 1.00 89.31 270 LEU A C 1
ATOM 2128 O O . LEU A 1 270 ? 10.736 17.850 -9.098 1.00 89.31 270 LEU A O 1
ATOM 2132 N N . THR A 1 271 ? 12.511 17.004 -10.171 1.00 89.19 271 THR A N 1
ATOM 2133 C CA . THR A 1 271 ? 12.273 15.616 -9.751 1.00 89.19 271 THR A CA 1
ATOM 2134 C C . THR A 1 271 ? 12.656 15.363 -8.305 1.00 89.19 271 THR A C 1
ATOM 2136 O O . THR A 1 271 ? 11.882 14.726 -7.595 1.00 89.19 271 THR A O 1
ATOM 2139 N N . SER A 1 272 ? 13.786 15.894 -7.832 1.00 85.50 272 SER A N 1
ATOM 2140 C CA . SER A 1 272 ? 14.177 15.792 -6.421 1.00 85.50 272 SER A CA 1
ATOM 2141 C C . SER A 1 272 ? 13.144 16.479 -5.540 1.00 85.50 272 SER A C 1
ATOM 2143 O O . SER A 1 272 ? 12.750 15.922 -4.521 1.00 85.50 272 SER A O 1
ATOM 2145 N N . PHE A 1 273 ? 12.623 17.639 -5.958 1.00 77.75 273 PHE A N 1
ATOM 2146 C CA . PHE A 1 273 ? 11.510 18.275 -5.258 1.00 77.75 273 PHE A CA 1
ATOM 2147 C C . PHE A 1 273 ? 10.257 17.392 -5.278 1.00 77.75 273 PHE A C 1
ATOM 2149 O O . PHE A 1 273 ? 9.652 17.185 -4.234 1.00 77.75 273 PHE A O 1
ATOM 2156 N N . THR A 1 274 ? 9.895 16.803 -6.421 1.00 78.56 274 THR A N 1
ATOM 2157 C CA . THR A 1 274 ? 8.726 15.907 -6.525 1.00 78.56 274 THR A CA 1
ATOM 2158 C C . THR A 1 274 ? 8.846 14.686 -5.605 1.00 78.56 274 THR A C 1
ATOM 2160 O O . THR A 1 274 ? 7.904 14.374 -4.878 1.00 78.56 274 THR A O 1
ATOM 2163 N N . ILE A 1 275 ? 10.007 14.019 -5.578 1.00 80.12 275 ILE A N 1
ATOM 2164 C CA . ILE A 1 275 ? 10.261 12.872 -4.691 1.00 80.12 275 ILE A CA 1
ATOM 2165 C C . ILE A 1 275 ? 10.204 13.297 -3.223 1.00 80.12 275 ILE A C 1
ATOM 2167 O O . ILE A 1 275 ? 9.538 12.642 -2.421 1.00 80.12 275 ILE A O 1
ATOM 2171 N N . MET A 1 276 ? 10.863 14.403 -2.867 1.00 79.50 276 MET A N 1
ATOM 2172 C CA . MET A 1 276 ? 10.865 14.917 -1.495 1.00 79.50 276 MET A CA 1
ATOM 2173 C C . MET A 1 276 ? 9.456 15.285 -1.026 1.00 79.50 276 MET A C 1
ATOM 2175 O O . MET A 1 276 ? 9.096 14.983 0.110 1.00 79.50 276 MET A O 1
ATOM 2179 N N . GLN A 1 277 ? 8.633 15.871 -1.899 1.00 77.69 277 GLN A N 1
ATOM 2180 C CA . GLN A 1 277 ? 7.248 16.213 -1.574 1.00 77.69 277 GLN A CA 1
ATOM 2181 C C . GLN A 1 277 ? 6.349 14.983 -1.440 1.00 77.69 277 GLN A C 1
ATOM 2183 O O . GLN A 1 277 ? 5.482 14.961 -0.569 1.00 77.69 277 GLN A O 1
ATOM 2188 N N . GLN A 1 278 ? 6.581 13.931 -2.230 1.00 82.44 278 GLN A N 1
ATOM 2189 C CA . GLN A 1 278 ? 5.886 12.656 -2.048 1.00 82.44 278 GLN A CA 1
ATOM 2190 C C . GLN A 1 278 ? 6.250 12.005 -0.708 1.00 82.44 278 GLN A C 1
ATOM 2192 O O . GLN A 1 278 ? 5.371 11.515 0.002 1.00 82.44 278 GLN A O 1
ATOM 2197 N N . LEU A 1 279 ? 7.536 12.019 -0.346 1.00 79.12 279 LEU A N 1
ATOM 2198 C CA . LEU A 1 279 ? 8.019 11.474 0.921 1.00 79.12 279 LEU A CA 1
ATOM 2199 C C . LEU A 1 279 ? 7.458 12.257 2.114 1.00 79.12 279 LEU A C 1
ATOM 2201 O O . LEU A 1 279 ? 6.936 11.651 3.049 1.00 79.12 279 LEU A O 1
ATOM 2205 N N . LEU A 1 280 ? 7.485 13.592 2.054 1.00 79.44 280 LEU A N 1
ATOM 2206 C CA . LEU A 1 280 ? 6.882 14.448 3.073 1.00 79.44 280 LEU A CA 1
ATOM 2207 C C . LEU A 1 280 ? 5.372 14.204 3.186 1.00 79.44 280 LEU A C 1
ATOM 2209 O O . LEU A 1 280 ? 4.864 14.079 4.296 1.00 79.44 280 LEU A O 1
ATOM 2213 N N . GLY A 1 281 ? 4.667 14.070 2.058 1.00 81.44 281 GLY A N 1
ATOM 2214 C CA . GLY A 1 281 ? 3.240 13.747 2.027 1.00 81.44 281 GLY A CA 1
ATOM 2215 C C . GLY A 1 281 ? 2.919 12.429 2.736 1.00 81.44 281 GLY A C 1
ATOM 2216 O O . GLY A 1 281 ? 2.052 12.403 3.607 1.00 81.44 281 GLY A O 1
ATOM 2217 N N . ALA A 1 282 ? 3.671 11.365 2.441 1.00 77.19 282 ALA A N 1
ATOM 2218 C CA . ALA A 1 282 ? 3.506 10.064 3.093 1.00 77.19 282 ALA A CA 1
ATOM 2219 C C . ALA A 1 282 ? 3.817 10.115 4.601 1.00 77.19 282 ALA A C 1
ATOM 2221 O O . ALA A 1 282 ? 3.101 9.528 5.416 1.00 77.19 282 ALA A O 1
ATOM 2222 N N . MET A 1 283 ? 4.859 10.852 4.998 1.00 75.38 283 MET A N 1
ATOM 2223 C CA . MET A 1 283 ? 5.183 11.063 6.412 1.00 75.38 283 MET A CA 1
ATOM 2224 C C . MET A 1 283 ? 4.090 11.858 7.134 1.00 75.38 283 MET A C 1
ATOM 2226 O O . MET A 1 283 ? 3.720 11.512 8.257 1.00 75.38 283 MET A O 1
ATOM 2230 N N . CYS A 1 284 ? 3.546 12.894 6.494 1.00 80.69 284 CYS A N 1
ATOM 2231 C CA . CYS A 1 284 ? 2.445 13.686 7.029 1.00 80.69 284 CYS A CA 1
ATOM 2232 C C . CYS A 1 284 ? 1.164 12.863 7.177 1.00 80.69 284 CYS A C 1
ATOM 2234 O O . CYS A 1 284 ? 0.513 12.970 8.211 1.00 80.69 284 CYS A O 1
ATOM 2236 N N . GLU A 1 285 ? 0.816 12.025 6.199 1.00 81.00 285 GLU A N 1
ATOM 2237 C CA . GLU A 1 285 ? -0.352 11.140 6.281 1.00 81.00 285 GLU A CA 1
ATOM 2238 C C . GLU A 1 285 ? -0.221 10.168 7.462 1.00 81.00 285 GLU A C 1
ATOM 2240 O O . GLU A 1 285 ? -1.129 10.066 8.285 1.00 81.00 285 GLU A O 1
ATOM 2245 N N . SER A 1 286 ? 0.948 9.542 7.628 1.00 74.75 286 SER A N 1
ATOM 2246 C CA . SER A 1 286 ? 1.236 8.676 8.781 1.00 74.75 286 SER A CA 1
ATOM 2247 C C . SER A 1 286 ? 1.122 9.424 10.117 1.00 74.75 286 SER A C 1
ATOM 2249 O O . SER A 1 286 ? 0.478 8.949 11.059 1.00 74.75 286 SER A O 1
ATOM 2251 N N . ALA A 1 287 ? 1.676 10.637 10.193 1.00 77.06 287 ALA A N 1
ATOM 2252 C CA . ALA A 1 287 ? 1.564 11.482 11.378 1.00 77.06 287 ALA A CA 1
ATOM 2253 C C . ALA A 1 287 ? 0.104 11.864 11.680 1.00 77.06 287 ALA A C 1
ATOM 2255 O O . ALA A 1 287 ? -0.310 11.842 12.839 1.00 77.06 287 ALA A O 1
ATOM 2256 N N . GLN A 1 288 ? -0.693 12.167 10.651 1.00 80.69 288 GLN A N 1
ATOM 2257 C CA . GLN A 1 288 ? -2.112 12.502 10.784 1.00 80.69 288 GLN A CA 1
ATOM 2258 C C . GLN A 1 288 ? -2.953 11.305 11.229 1.00 80.69 288 GLN A C 1
ATOM 2260 O O . GLN A 1 288 ? -3.815 11.463 12.093 1.00 80.69 288 GLN A O 1
ATOM 2265 N N . VAL A 1 289 ? -2.696 10.108 10.694 1.00 83.06 289 VAL A N 1
ATOM 2266 C CA . VAL A 1 289 ? -3.369 8.877 11.133 1.00 83.06 289 VAL A CA 1
ATOM 2267 C C . VAL A 1 289 ? -3.061 8.603 12.603 1.00 83.06 289 VAL A C 1
ATOM 2269 O O . VAL A 1 289 ? -3.986 8.399 13.384 1.00 83.06 289 VAL A O 1
ATOM 2272 N N . CYS A 1 290 ? -1.791 8.696 13.007 1.00 77.44 290 CYS A N 1
ATOM 2273 C CA . CYS A 1 290 ? -1.392 8.538 14.406 1.00 77.44 290 CYS A CA 1
ATOM 2274 C C . CYS A 1 290 ? -2.061 9.584 15.317 1.00 77.44 290 CYS A C 1
ATOM 2276 O O . CYS A 1 290 ? -2.574 9.247 16.384 1.00 77.44 290 CYS A O 1
ATOM 2278 N N . ALA A 1 291 ? -2.122 10.848 14.884 1.00 82.25 291 ALA A N 1
ATOM 2279 C CA . ALA A 1 291 ? -2.795 11.910 15.626 1.00 82.25 291 ALA A CA 1
ATOM 2280 C C . ALA A 1 291 ? -4.302 11.639 15.792 1.00 82.25 291 ALA A C 1
ATOM 2282 O O . ALA A 1 291 ? -4.825 11.752 16.902 1.00 82.25 291 ALA A O 1
ATOM 2283 N N . ARG A 1 292 ? -4.985 11.221 14.719 1.00 82.94 292 ARG A N 1
ATOM 2284 C CA . ARG A 1 292 ? -6.416 10.886 14.738 1.00 82.94 292 ARG A CA 1
ATOM 2285 C C . ARG A 1 292 ? -6.702 9.678 15.624 1.00 82.94 292 ARG A C 1
ATOM 2287 O O . ARG A 1 292 ? -7.649 9.701 16.406 1.00 82.94 292 ARG A O 1
ATOM 2294 N N . ASP A 1 293 ? -5.894 8.630 15.516 1.00 84.75 293 ASP A N 1
ATOM 2295 C CA . ASP A 1 293 ? -6.069 7.423 16.319 1.00 84.75 293 ASP A CA 1
ATOM 2296 C C . ASP A 1 293 ? -5.848 7.730 17.804 1.00 84.75 293 ASP A C 1
ATOM 2298 O O . ASP A 1 293 ? -6.653 7.308 18.636 1.00 84.75 293 ASP A O 1
ATOM 2302 N N . ASN A 1 294 ? -4.845 8.547 18.140 1.00 84.50 294 ASN A N 1
ATOM 2303 C CA . ASN A 1 294 ? -4.635 9.033 19.503 1.00 84.50 294 ASN A CA 1
ATOM 2304 C C . ASN A 1 294 ? -5.825 9.851 20.023 1.00 84.50 294 ASN A C 1
ATOM 2306 O O . ASN A 1 294 ? -6.240 9.646 21.164 1.00 84.50 294 ASN A O 1
ATOM 2310 N N . GLU A 1 295 ? -6.415 10.732 19.210 1.00 86.12 295 GLU A N 1
ATOM 2311 C CA . GLU A 1 295 ? -7.605 11.502 19.595 1.00 86.12 295 GLU A CA 1
ATOM 2312 C C . GLU A 1 295 ? -8.810 10.586 19.857 1.00 86.12 295 GLU A C 1
ATOM 2314 O O . GLU A 1 295 ? -9.447 10.675 20.907 1.00 86.12 295 GLU A O 1
ATOM 2319 N N . VAL A 1 296 ? -9.083 9.639 18.957 1.00 89.69 296 VAL A N 1
ATOM 2320 C CA . VAL A 1 296 ? -10.170 8.661 19.121 1.00 89.69 296 VAL A CA 1
ATOM 2321 C C . VAL A 1 296 ? -9.943 7.784 20.353 1.00 89.69 296 VAL A C 1
ATOM 2323 O O . VAL A 1 296 ? -10.886 7.497 21.096 1.00 89.69 296 VAL A O 1
ATOM 2326 N N . HIS A 1 297 ? -8.706 7.351 20.598 1.00 83.94 297 HIS A N 1
ATOM 2327 C CA . HIS A 1 297 ? -8.356 6.600 21.799 1.00 83.94 297 HIS A CA 1
ATOM 2328 C C . HIS A 1 297 ? -8.556 7.437 23.067 1.00 83.94 297 HIS A C 1
ATOM 2330 O O . HIS A 1 297 ? -9.162 6.942 24.020 1.00 83.94 297 HIS A O 1
ATOM 2336 N N . ALA A 1 298 ? -8.138 8.703 23.066 1.00 85.06 298 ALA A N 1
ATOM 2337 C CA . ALA A 1 298 ? -8.339 9.619 24.184 1.00 85.06 298 ALA A CA 1
ATOM 2338 C C . ALA A 1 298 ? -9.831 9.871 24.465 1.00 85.06 298 ALA A C 1
ATOM 2340 O O . ALA A 1 298 ? -10.247 9.863 25.624 1.00 85.06 298 ALA A O 1
ATOM 2341 N N . LEU A 1 299 ? -10.658 10.027 23.425 1.00 84.25 299 LEU A N 1
ATOM 2342 C CA . LEU A 1 299 ? -12.111 10.171 23.563 1.00 84.25 299 LEU A CA 1
ATOM 2343 C C . LEU A 1 299 ? -12.753 8.916 24.166 1.00 84.25 299 LEU A C 1
ATOM 2345 O O . LEU A 1 299 ? -13.520 9.027 25.118 1.00 84.25 299 LEU A O 1
ATOM 2349 N N . LYS A 1 300 ? -12.390 7.718 23.689 1.00 88.12 300 LYS A N 1
ATOM 2350 C CA . LYS A 1 300 ? -12.905 6.447 24.235 1.00 88.12 300 LYS A CA 1
ATOM 2351 C C . LYS A 1 300 ? -12.520 6.231 25.697 1.00 88.12 300 LYS A C 1
ATOM 2353 O O . LYS A 1 300 ? -13.303 5.660 26.453 1.00 88.12 300 LYS A O 1
ATOM 2358 N N . ILE A 1 301 ? -11.314 6.641 26.093 1.00 83.62 301 ILE A N 1
ATOM 2359 C CA . ILE A 1 301 ? -10.880 6.591 27.495 1.00 83.62 301 ILE A CA 1
ATOM 2360 C C . ILE A 1 301 ? -11.759 7.530 28.333 1.00 83.62 301 ILE A C 1
ATOM 2362 O O . ILE A 1 301 ? -12.349 7.078 29.312 1.00 83.62 301 ILE A O 1
ATOM 2366 N N . ARG A 1 302 ? -11.962 8.777 27.886 1.00 80.12 302 ARG A N 1
ATOM 2367 C CA . ARG A 1 302 ? -12.828 9.757 28.569 1.00 80.12 302 ARG A CA 1
ATOM 2368 C C . ARG A 1 302 ? -14.289 9.318 28.669 1.00 80.12 302 ARG A C 1
ATOM 2370 O O . ARG A 1 302 ? -14.921 9.537 29.697 1.00 80.12 302 ARG A O 1
ATOM 2377 N N . GLU A 1 303 ? -14.846 8.705 27.626 1.00 83.44 303 GLU A N 1
ATOM 2378 C CA . GLU A 1 303 ? -16.213 8.169 27.662 1.00 83.44 303 GLU A CA 1
ATOM 2379 C C . GLU A 1 303 ? -16.352 7.047 28.692 1.00 83.44 303 GLU A C 1
ATOM 2381 O O . GLU A 1 303 ? -17.321 7.033 29.448 1.00 83.44 303 GLU A O 1
ATOM 2386 N N . LYS A 1 304 ? -15.371 6.136 28.767 1.00 85.19 304 LYS A N 1
ATOM 2387 C CA . LYS A 1 304 ? -15.357 5.072 29.781 1.00 85.19 304 LYS A CA 1
ATOM 2388 C C . LYS A 1 304 ? -15.255 5.635 31.193 1.00 85.19 304 LYS A C 1
ATOM 2390 O O . LYS A 1 304 ? -16.003 5.194 32.060 1.00 85.19 304 LYS A O 1
ATOM 2395 N N . GLU A 1 305 ? -14.376 6.609 31.412 1.00 80.94 305 GLU A N 1
ATOM 2396 C CA . GLU A 1 305 ? -14.255 7.302 32.698 1.00 80.94 305 GLU A CA 1
ATOM 2397 C C . GLU A 1 305 ? -15.581 7.976 33.080 1.00 80.94 305 GLU A C 1
ATOM 2399 O O . GLU A 1 305 ? -16.109 7.746 34.166 1.00 80.94 305 GLU A O 1
ATOM 2404 N N . ASN A 1 306 ? -16.188 8.746 32.172 1.00 81.50 306 ASN A N 1
ATOM 2405 C CA . ASN A 1 306 ? -17.473 9.401 32.426 1.00 81.50 306 ASN A CA 1
ATOM 2406 C C . ASN A 1 306 ? -18.607 8.401 32.692 1.00 81.50 306 ASN A C 1
ATOM 2408 O O . ASN A 1 306 ? -19.423 8.642 33.580 1.00 81.50 306 ASN A O 1
ATOM 2412 N N . ALA A 1 307 ? -18.654 7.276 31.973 1.00 84.44 307 ALA A N 1
ATOM 2413 C CA . ALA A 1 307 ? -19.648 6.229 32.201 1.00 84.44 307 ALA A CA 1
ATOM 2414 C C . ALA A 1 307 ? -19.505 5.601 33.597 1.00 84.44 307 ALA A C 1
ATOM 2416 O O . ALA A 1 307 ? -20.501 5.476 34.308 1.00 84.44 307 ALA A O 1
ATOM 2417 N N . GLN A 1 308 ? -18.274 5.287 34.018 1.00 82.88 308 GLN A N 1
ATOM 2418 C CA . GLN A 1 308 ? -17.988 4.776 35.365 1.00 82.88 308 GLN A CA 1
ATOM 2419 C C . GLN A 1 308 ? -18.412 5.768 36.454 1.00 82.88 308 GLN A C 1
ATOM 2421 O O . GLN A 1 308 ? -18.936 5.378 37.495 1.00 82.88 308 GLN A O 1
ATOM 2426 N N . ILE A 1 309 ? -18.230 7.062 36.206 1.00 80.00 309 ILE A N 1
ATOM 2427 C CA . ILE A 1 309 ? -18.591 8.120 37.152 1.00 80.00 309 ILE A CA 1
ATOM 2428 C C . ILE A 1 309 ? -20.102 8.290 37.258 1.00 80.00 309 ILE A C 1
ATOM 2430 O O . ILE A 1 309 ? -20.622 8.390 38.365 1.00 80.00 309 ILE A O 1
ATOM 2434 N N . VAL A 1 310 ? -20.823 8.272 36.135 1.00 82.50 310 VAL A N 1
ATOM 2435 C CA . VAL A 1 310 ? -22.293 8.294 36.145 1.00 82.50 310 VAL A CA 1
ATOM 2436 C C . VAL A 1 310 ? -22.846 7.066 36.869 1.00 82.50 310 VAL A C 1
ATOM 2438 O O . VAL A 1 310 ? -23.783 7.196 37.652 1.00 82.50 310 VAL A O 1
ATOM 2441 N N . GLU A 1 311 ? -22.261 5.886 36.657 1.00 85.19 311 GLU A N 1
ATOM 2442 C CA . GLU A 1 311 ? -22.653 4.662 37.363 1.00 85.19 311 GLU A CA 1
ATOM 2443 C C . GLU A 1 311 ? -22.413 4.774 38.877 1.00 85.19 311 GLU A C 1
ATOM 2445 O O . GLU A 1 311 ? -23.299 4.461 39.674 1.00 85.19 311 GLU A O 1
ATOM 2450 N N . ALA A 1 312 ? -21.259 5.302 39.288 1.00 82.00 312 ALA A N 1
ATOM 2451 C CA . ALA A 1 312 ? -20.935 5.502 40.696 1.00 82.00 312 ALA A CA 1
ATOM 2452 C C . ALA A 1 312 ? -21.827 6.566 41.366 1.00 82.00 312 ALA A C 1
ATOM 2454 O O . ALA A 1 312 ? -22.272 6.365 42.496 1.00 82.00 312 ALA A O 1
ATOM 2455 N N . LEU A 1 313 ? -22.158 7.659 40.667 1.00 80.69 313 LEU A N 1
ATOM 2456 C CA . LEU A 1 313 ? -23.105 8.670 41.150 1.00 80.69 313 LEU A CA 1
ATOM 2457 C C . LEU A 1 313 ? -24.527 8.110 41.275 1.00 80.69 313 LEU A C 1
ATOM 2459 O O . LEU A 1 313 ? -25.187 8.369 42.277 1.00 80.69 313 LEU A O 1
ATOM 2463 N N . LYS A 1 314 ? -24.986 7.280 40.329 1.00 84.56 314 LYS A N 1
ATOM 2464 C CA . LYS A 1 314 ? -26.269 6.564 40.453 1.00 84.56 314 LYS A CA 1
ATOM 2465 C C . LYS A 1 314 ? -26.282 5.621 41.656 1.00 84.56 314 LYS A C 1
ATOM 2467 O O . LYS A 1 314 ? -27.279 5.548 42.365 1.00 84.56 314 LYS A O 1
ATOM 2472 N N . ALA A 1 315 ? -25.173 4.928 41.918 1.00 84.19 315 ALA A N 1
ATOM 2473 C CA . ALA A 1 315 ? -25.042 4.075 43.096 1.00 84.19 315 ALA A CA 1
ATOM 2474 C C . ALA A 1 315 ? -25.067 4.877 44.411 1.00 84.19 315 ALA A C 1
ATOM 2476 O O . ALA A 1 315 ? -25.601 4.388 45.405 1.00 84.19 315 ALA A O 1
ATOM 2477 N N . ILE A 1 316 ? -24.515 6.096 44.420 1.00 81.88 316 ILE A N 1
ATOM 2478 C CA . ILE A 1 316 ? -24.622 7.026 45.554 1.00 81.88 316 ILE A CA 1
ATOM 2479 C C . ILE A 1 316 ? -26.068 7.498 45.724 1.00 81.88 316 ILE A C 1
ATOM 2481 O O . ILE A 1 316 ? -26.564 7.474 46.846 1.00 81.88 316 ILE A O 1
ATOM 2485 N N . PHE A 1 317 ? -26.746 7.860 44.631 1.00 83.62 317 PHE A N 1
ATOM 2486 C CA . PHE A 1 317 ? -28.142 8.300 44.653 1.00 83.62 317 PHE A CA 1
ATOM 2487 C C . PHE A 1 317 ? -29.052 7.233 45.273 1.00 83.62 317 PHE A C 1
ATOM 2489 O O . PHE A 1 317 ? -29.739 7.496 46.253 1.00 83.62 317 PHE A O 1
ATOM 2496 N N . LEU A 1 318 ? -28.955 5.992 44.785 1.00 84.75 318 LEU A N 1
ATOM 2497 C CA . LEU A 1 318 ? -29.721 4.849 45.299 1.00 84.75 318 LEU A CA 1
ATOM 2498 C C . LEU A 1 318 ? -29.392 4.485 46.753 1.00 84.75 318 LEU A C 1
ATOM 2500 O O . LEU A 1 318 ? -30.202 3.868 47.431 1.00 84.75 318 LEU A O 1
ATOM 2504 N N . ALA A 1 319 ? -28.182 4.788 47.228 1.00 81.88 319 ALA A N 1
ATOM 2505 C CA . ALA A 1 319 ? -27.818 4.575 48.628 1.00 81.88 319 ALA A CA 1
ATOM 2506 C C . ALA A 1 319 ? -28.312 5.710 49.544 1.00 81.88 319 ALA A C 1
ATOM 2508 O O . ALA A 1 319 ? -28.376 5.526 50.762 1.00 81.88 319 ALA A O 1
ATOM 2509 N N . ALA A 1 320 ? -28.600 6.882 48.973 1.00 81.06 320 ALA A N 1
ATOM 2510 C CA . ALA A 1 320 ? -29.071 8.055 49.691 1.00 81.06 320 ALA A CA 1
ATOM 2511 C C . ALA A 1 320 ? -30.599 8.100 49.812 1.00 81.06 320 ALA A C 1
ATOM 2513 O O . ALA A 1 320 ? -31.070 8.405 50.903 1.00 81.06 320 ALA A O 1
ATOM 2514 N N . ASP A 1 321 ? -31.320 7.750 48.745 1.00 83.94 321 ASP A N 1
ATOM 2515 C CA . ASP A 1 321 ? -32.782 7.604 48.703 1.00 83.94 321 ASP A CA 1
ATOM 2516 C C . ASP A 1 321 ? -33.204 6.357 49.505 1.00 83.94 321 ASP A C 1
ATOM 2518 O O . ASP A 1 321 ? -33.134 5.223 49.021 1.00 83.94 321 ASP A O 1
ATOM 2522 N N . LYS A 1 322 ? -33.532 6.546 50.789 1.00 78.81 322 LYS A N 1
ATOM 2523 C CA . LYS A 1 322 ? -33.850 5.433 51.703 1.00 78.81 322 LYS A CA 1
ATOM 2524 C C . LYS A 1 322 ? -35.330 5.104 51.712 1.00 78.81 322 LYS A C 1
ATOM 2526 O O . LYS A 1 322 ? -35.685 3.967 52.032 1.00 78.81 322 LYS A O 1
ATOM 2531 N N . ASP A 1 323 ? -36.167 6.093 51.435 1.00 80.31 323 ASP A N 1
ATOM 2532 C CA . ASP A 1 323 ? -37.613 5.942 51.382 1.00 80.31 323 ASP A CA 1
ATOM 2533 C C . ASP A 1 323 ? -38.118 5.479 50.003 1.00 80.31 323 ASP A C 1
ATOM 2535 O O . ASP A 1 323 ? -39.254 5.012 49.895 1.00 80.31 323 ASP A O 1
ATOM 2539 N N . GLY A 1 324 ? -37.255 5.497 48.979 1.00 79.44 324 GLY A N 1
ATOM 2540 C CA . GLY A 1 324 ? -37.576 5.083 47.617 1.00 79.44 324 GLY A CA 1
ATOM 2541 C C . GLY A 1 324 ? -38.472 6.089 46.898 1.00 79.44 324 GLY A C 1
ATOM 2542 O O . GLY A 1 324 ? -39.188 5.706 45.968 1.00 79.44 324 GLY A O 1
ATOM 2543 N N . SER A 1 325 ? -38.479 7.346 47.347 1.00 81.06 325 SER A N 1
ATOM 2544 C CA . SER A 1 325 ? -39.296 8.425 46.790 1.00 81.06 325 SER A CA 1
ATOM 2545 C C . SER A 1 325 ? -38.856 8.838 45.383 1.00 81.06 325 SER A C 1
ATOM 2547 O O . SER A 1 325 ? -39.641 9.443 44.649 1.00 81.06 325 SER A O 1
ATOM 2549 N N . GLY A 1 326 ? -37.630 8.488 44.970 1.00 79.69 326 GLY A N 1
ATOM 2550 C CA . GLY A 1 326 ? -37.038 8.926 43.707 1.00 79.69 326 GLY A CA 1
ATOM 2551 C C . GLY A 1 326 ? -36.479 10.351 43.759 1.00 79.69 326 GLY A C 1
ATOM 2552 O O . GLY A 1 326 ? -36.067 10.883 42.725 1.00 79.69 326 GLY A O 1
ATOM 2553 N N . THR A 1 327 ? -36.435 10.955 44.948 1.00 81.69 327 THR A N 1
ATOM 2554 C CA . THR A 1 327 ? -35.863 12.276 45.227 1.00 81.69 327 THR A CA 1
ATOM 2555 C C . THR A 1 327 ? -34.995 12.204 46.474 1.00 81.69 327 THR A C 1
ATOM 2557 O O . THR A 1 327 ? -35.328 11.477 47.393 1.00 81.69 327 THR A O 1
ATOM 2560 N N . ILE A 1 328 ? -33.899 12.963 46.538 1.00 78.94 328 ILE A N 1
ATOM 2561 C CA . ILE A 1 328 ? -33.082 13.036 47.756 1.00 78.94 328 ILE A CA 1
ATOM 2562 C C . ILE A 1 328 ? -33.409 14.311 48.520 1.00 78.94 328 ILE A C 1
ATOM 2564 O O . ILE A 1 328 ? -33.128 15.425 48.056 1.00 78.94 328 ILE A O 1
ATOM 2568 N N . GLU A 1 329 ? -33.928 14.145 49.732 1.00 78.38 329 GLU A N 1
ATOM 2569 C CA . GLU A 1 329 ? -34.132 15.252 50.660 1.00 78.38 329 GLU A CA 1
ATOM 2570 C C . GLU A 1 329 ? -32.855 15.617 51.440 1.00 78.38 329 GLU A C 1
ATOM 2572 O O . GLU A 1 329 ? -31.895 14.849 51.565 1.00 78.38 329 GLU A O 1
ATOM 2577 N N . ARG A 1 330 ? -32.829 16.826 52.021 1.00 74.19 330 ARG A N 1
ATOM 2578 C CA . ARG A 1 330 ? -31.655 17.349 52.747 1.00 74.19 330 ARG A CA 1
ATOM 2579 C C . ARG A 1 330 ? -31.236 16.442 53.914 1.00 74.19 330 ARG A C 1
ATOM 2581 O O . ARG A 1 330 ? -30.041 16.289 54.181 1.00 74.19 330 ARG A O 1
ATOM 2588 N N . GLU A 1 331 ? -32.197 15.845 54.617 1.00 74.88 331 GLU A N 1
ATOM 2589 C CA . GLU A 1 331 ? -31.921 14.945 55.744 1.00 74.88 331 GLU A CA 1
ATOM 2590 C C . GLU A 1 331 ? -31.387 13.583 55.291 1.00 74.88 331 GLU A C 1
ATOM 2592 O O . GLU A 1 331 ? -30.441 13.064 55.893 1.00 74.88 331 GLU A O 1
ATOM 2597 N N . GLU A 1 332 ? -31.917 13.047 54.192 1.00 77.06 332 GLU A N 1
ATOM 2598 C CA . GLU A 1 332 ? -31.455 11.802 53.581 1.00 77.06 332 GLU A CA 1
ATOM 2599 C C . GLU A 1 332 ? -30.029 11.924 53.047 1.00 77.06 332 GLU A C 1
ATOM 2601 O O . GLU A 1 332 ? -29.178 11.088 53.362 1.00 77.06 332 GLU A O 1
ATOM 2606 N N . MET A 1 333 ? -29.714 13.027 52.357 1.00 75.06 333 MET A N 1
ATOM 2607 C CA . MET A 1 333 ? -28.349 13.344 51.926 1.00 75.06 333 MET A CA 1
ATOM 2608 C C . MET A 1 333 ? -27.393 13.440 53.125 1.00 75.06 333 MET A C 1
ATOM 2610 O O . MET A 1 333 ? -26.281 12.909 53.119 1.00 75.06 333 MET A O 1
ATOM 2614 N N . ARG A 1 334 ? -27.823 14.082 54.217 1.00 75.50 334 ARG A N 1
ATOM 2615 C CA . ARG A 1 334 ? -27.009 14.199 55.438 1.00 75.50 334 ARG A CA 1
ATOM 2616 C C . ARG A 1 334 ? -26.776 12.847 56.113 1.00 75.50 334 ARG A C 1
ATOM 2618 O O . ARG A 1 334 ? -25.718 12.634 56.713 1.00 75.50 334 ARG A O 1
ATOM 2625 N N . ALA A 1 335 ? -27.748 11.944 56.043 1.00 77.69 335 ALA A N 1
ATOM 2626 C CA . ALA A 1 335 ? -27.628 10.589 56.560 1.00 77.69 335 ALA A CA 1
ATOM 2627 C C . ALA A 1 335 ? -26.753 9.701 55.659 1.00 77.69 335 ALA A C 1
ATOM 2629 O O . ALA A 1 335 ? -25.960 8.916 56.182 1.00 77.69 335 ALA A O 1
ATOM 2630 N N . SER A 1 336 ? -26.848 9.844 54.335 1.00 78.38 336 SER A N 1
ATOM 2631 C CA . SER A 1 336 ? -26.075 9.071 53.355 1.00 78.38 336 SER A CA 1
ATOM 2632 C C . SER A 1 336 ? -24.582 9.409 53.402 1.00 78.38 336 SER A C 1
ATOM 2634 O O . SER A 1 336 ? -23.742 8.519 53.317 1.00 78.38 336 SER A O 1
ATOM 2636 N N . LEU A 1 337 ? -24.220 10.663 53.690 1.00 74.25 337 LEU A N 1
ATOM 2637 C CA . LEU A 1 337 ? -22.825 11.092 53.879 1.00 74.25 337 LEU A CA 1
ATOM 2638 C C . LEU A 1 337 ?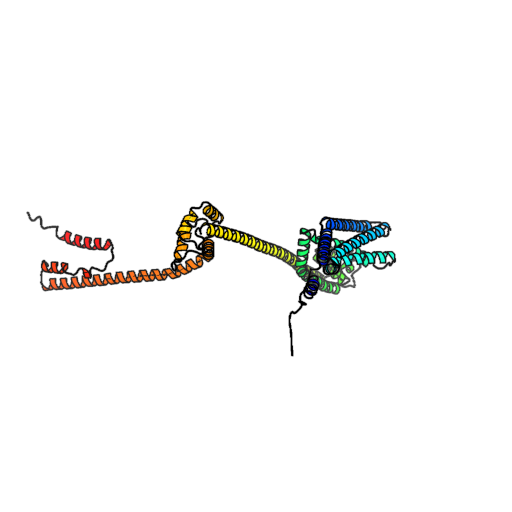 -22.128 10.471 55.104 1.00 74.25 337 LEU A C 1
ATOM 2640 O O . LEU A 1 337 ? -20.894 10.506 55.203 1.00 74.25 337 LEU A O 1
ATOM 2644 N N . LYS A 1 338 ? -22.892 9.910 56.050 1.00 79.44 338 LYS A N 1
ATOM 2645 C CA . LYS A 1 338 ? -22.355 9.129 57.177 1.00 79.44 338 LYS A CA 1
ATOM 2646 C C . LYS A 1 338 ? -22.095 7.669 56.799 1.00 79.44 338 LYS A C 1
ATOM 2648 O O . LYS A 1 338 ? -21.362 6.998 57.523 1.00 79.44 338 LYS A O 1
ATOM 2653 N N . ASP A 1 339 ? -22.653 7.188 55.688 1.00 81.31 339 ASP A N 1
ATOM 2654 C CA . ASP A 1 339 ? -22.442 5.829 55.200 1.00 81.31 339 ASP A CA 1
ATOM 2655 C C . ASP A 1 339 ? -20.992 5.661 54.685 1.00 81.31 339 ASP A C 1
ATOM 2657 O O . ASP A 1 339 ? -20.554 6.386 53.777 1.00 81.31 339 ASP A O 1
ATOM 2661 N N . PRO A 1 340 ? -20.215 4.701 55.228 1.00 80.75 340 PRO A N 1
ATOM 2662 C CA . PRO A 1 340 ? -18.870 4.390 54.745 1.00 80.75 340 PRO A CA 1
ATOM 2663 C C . PRO A 1 340 ? -18.811 4.056 53.246 1.00 80.75 340 PRO A C 1
ATOM 2665 O O . PRO A 1 340 ? -17.807 4.344 52.590 1.00 80.75 340 PRO A O 1
ATOM 2668 N N . LYS A 1 341 ? -19.875 3.462 52.692 1.00 80.56 341 LYS A N 1
ATOM 2669 C CA . LYS A 1 341 ? -19.986 3.074 51.282 1.00 80.56 341 LYS A CA 1
ATOM 2670 C C . LYS A 1 341 ? -20.079 4.299 50.370 1.00 80.56 341 LYS A C 1
ATOM 2672 O O . LYS A 1 341 ? -19.327 4.382 49.400 1.00 80.56 341 LYS A O 1
ATOM 2677 N N . VAL A 1 342 ? -20.922 5.273 50.716 1.00 78.69 342 VAL A N 1
ATOM 2678 C CA . VAL A 1 342 ? -21.079 6.539 49.974 1.00 78.69 342 VAL A CA 1
ATOM 2679 C C . VAL A 1 342 ? -19.785 7.354 50.019 1.00 78.69 342 VAL A C 1
ATOM 2681 O O . VAL A 1 342 ? -19.307 7.818 48.986 1.00 78.69 342 VAL A O 1
ATOM 2684 N N . ARG A 1 343 ? -19.131 7.432 51.187 1.00 75.50 343 ARG A N 1
ATOM 2685 C CA . ARG A 1 343 ? -17.823 8.099 51.340 1.00 75.50 343 ARG A CA 1
ATOM 2686 C C . ARG A 1 343 ? -16.723 7.476 50.484 1.00 75.50 343 ARG A C 1
ATOM 2688 O O . ARG A 1 343 ? -15.864 8.190 49.969 1.00 75.50 343 ARG A O 1
ATOM 2695 N N . ARG A 1 344 ? -16.724 6.149 50.341 1.00 76.62 344 ARG A N 1
ATOM 2696 C CA . ARG A 1 344 ? -15.757 5.435 49.498 1.00 76.62 344 ARG A CA 1
ATOM 2697 C C . ARG A 1 344 ? -15.992 5.710 48.011 1.00 76.62 344 ARG A C 1
ATOM 2699 O O . ARG A 1 344 ? -15.018 5.932 47.300 1.00 76.62 344 ARG A O 1
ATOM 2706 N N . LEU A 1 345 ? -17.251 5.724 47.569 1.00 75.19 345 LEU A N 1
ATOM 2707 C CA . LEU A 1 345 ? -17.621 6.017 46.181 1.00 75.19 345 LEU A CA 1
ATOM 2708 C C . LEU A 1 345 ? -17.312 7.473 45.805 1.00 75.19 345 LEU A C 1
ATOM 2710 O O . LEU A 1 345 ? -16.726 7.714 44.756 1.00 75.19 345 LEU A O 1
ATOM 2714 N N . LEU A 1 346 ? -17.590 8.434 46.691 1.00 74.19 346 LEU A N 1
ATOM 2715 C CA . LEU A 1 346 ? -17.240 9.845 46.477 1.00 74.19 346 LEU A CA 1
ATOM 2716 C C . LEU A 1 346 ? -15.724 10.062 46.343 1.00 74.19 346 LEU A C 1
ATOM 2718 O O . LEU A 1 346 ? -15.287 10.801 45.465 1.00 74.19 346 LEU A O 1
ATOM 2722 N N . ARG A 1 347 ? -14.908 9.359 47.144 1.00 73.00 347 ARG A N 1
ATOM 2723 C CA . ARG A 1 347 ? -13.437 9.397 47.020 1.00 73.00 347 ARG A CA 1
ATOM 2724 C C . ARG A 1 347 ? -12.916 8.801 45.712 1.00 73.00 347 ARG A C 1
ATOM 2726 O O . ARG A 1 347 ? -11.837 9.178 45.280 1.00 73.00 347 ARG A O 1
ATOM 2733 N N . GLN A 1 348 ? -13.641 7.863 45.101 1.00 71.31 348 GLN A N 1
ATOM 2734 C CA . GLN A 1 348 ? -13.248 7.264 43.821 1.00 71.31 348 GLN A CA 1
ATOM 2735 C C . GLN A 1 348 ? -13.543 8.164 42.613 1.00 71.31 348 GLN A C 1
ATOM 2737 O O . GLN A 1 348 ? -12.914 7.984 41.577 1.00 71.31 348 GLN A O 1
ATOM 2742 N N . ILE A 1 349 ? -14.477 9.112 42.727 1.00 71.19 349 ILE A N 1
ATOM 2743 C CA . ILE A 1 349 ? -14.931 9.967 41.613 1.00 71.19 349 ILE A CA 1
ATOM 2744 C C . ILE A 1 349 ? -14.059 11.234 41.459 1.00 71.19 349 ILE A C 1
ATOM 2746 O O . ILE A 1 349 ? -14.300 12.041 40.563 1.00 71.19 349 ILE A O 1
ATOM 2750 N N . ASP A 1 350 ? -13.015 11.386 42.283 1.00 64.06 350 ASP A N 1
ATOM 2751 C CA . ASP A 1 350 ? -12.105 12.543 42.273 1.00 64.06 350 ASP A CA 1
ATOM 2752 C C . ASP A 1 350 ? -12.851 13.882 42.426 1.00 64.06 350 ASP A C 1
ATOM 2754 O O . ASP A 1 350 ? -12.458 14.918 41.897 1.00 64.06 350 ASP A O 1
ATOM 2758 N N . VAL A 1 351 ? -13.958 13.874 43.182 1.00 61.44 351 VAL A N 1
ATOM 2759 C CA . VAL A 1 351 ? -14.566 15.097 43.731 1.00 61.44 351 VAL A CA 1
ATOM 2760 C C . VAL A 1 351 ? -13.670 15.539 44.889 1.00 61.44 351 VAL A C 1
ATOM 2762 O O . VAL A 1 351 ? -13.979 15.370 46.069 1.00 61.44 351 VAL A O 1
ATOM 2765 N N . VAL A 1 352 ? -12.456 15.954 44.540 1.00 47.06 352 VAL A N 1
ATOM 2766 C CA . VAL A 1 352 ? -11.421 16.357 45.481 1.00 47.06 352 VAL A CA 1
ATOM 2767 C C . VAL A 1 352 ? -11.719 17.781 45.908 1.00 47.06 352 VAL A C 1
ATOM 2769 O O . VAL A 1 352 ? -11.580 18.726 45.144 1.00 47.06 352 VAL A O 1
ATOM 2772 N N . GLY A 1 353 ? -12.114 17.923 47.168 1.00 50.72 353 GLY A N 1
ATOM 2773 C CA . GLY A 1 353 ? -11.991 19.185 47.889 1.00 50.72 353 GLY A CA 1
ATOM 2774 C C . GLY A 1 353 ? -13.216 20.088 47.903 1.00 50.72 353 GLY A C 1
ATOM 2775 O O . GLY A 1 353 ? -13.161 21.098 48.595 1.00 50.72 353 GLY A O 1
ATOM 2776 N N . THR A 1 354 ? -14.317 19.741 47.234 1.00 48.12 354 THR A N 1
ATOM 2777 C CA . THR A 1 354 ? -15.592 20.414 47.510 1.00 48.12 354 THR A CA 1
ATOM 2778 C C . THR A 1 354 ? -16.063 19.932 48.873 1.00 48.12 354 THR A C 1
ATOM 2780 O O . THR A 1 354 ? -16.288 18.733 49.079 1.00 48.12 354 THR A O 1
ATOM 2783 N N . ASP A 1 355 ? -16.118 20.843 49.839 1.00 53.66 355 ASP A N 1
ATOM 2784 C CA . ASP A 1 355 ? -16.537 20.493 51.185 1.00 53.66 355 ASP A CA 1
ATOM 2785 C C . ASP A 1 355 ? -17.972 19.950 51.105 1.00 53.66 355 ASP A C 1
ATOM 2787 O O . ASP A 1 355 ? -18.739 20.312 50.211 1.00 53.66 355 ASP A O 1
ATOM 2791 N N . MET A 1 356 ? -18.379 19.076 52.028 1.00 52.75 356 MET A N 1
ATOM 2792 C CA . MET A 1 356 ? -19.749 18.519 52.029 1.00 52.75 356 MET A CA 1
ATOM 2793 C C . MET A 1 356 ? -20.811 19.636 51.995 1.00 52.75 356 MET A C 1
ATOM 2795 O O . MET A 1 356 ? -21.920 19.429 51.512 1.00 52.75 356 MET A O 1
ATOM 2799 N N . VAL A 1 357 ? -20.427 20.817 52.485 1.00 54.84 357 VAL A N 1
ATOM 2800 C CA . VAL A 1 357 ? -21.162 22.082 52.493 1.00 54.84 357 VAL A CA 1
ATOM 2801 C C . VAL A 1 357 ? -21.468 22.606 51.087 1.00 54.84 357 VAL A C 1
ATOM 2803 O O . VAL A 1 357 ? -22.562 23.117 50.893 1.00 54.84 357 VAL A O 1
ATOM 2806 N N . ASP A 1 358 ? -20.580 22.428 50.108 1.00 59.25 358 ASP A N 1
ATOM 2807 C CA . ASP A 1 358 ? -20.749 22.948 48.744 1.00 59.25 358 ASP A CA 1
ATOM 2808 C C . ASP A 1 358 ? -21.779 22.152 47.933 1.00 59.25 358 ASP A C 1
ATOM 2810 O O . ASP A 1 358 ? -22.508 22.700 47.105 1.00 59.25 358 ASP A O 1
ATOM 2814 N N . LEU A 1 359 ? -21.897 20.849 48.215 1.00 61.09 359 LEU A N 1
ATOM 2815 C CA . LEU A 1 359 ? -22.989 20.045 47.675 1.00 61.09 359 LEU A CA 1
ATOM 2816 C C . LEU A 1 359 ? -24.329 20.570 48.216 1.00 61.09 359 LEU A C 1
ATOM 2818 O O . LEU A 1 359 ? -25.256 20.754 47.435 1.00 61.09 359 LEU A O 1
ATOM 2822 N N . PHE A 1 360 ? -24.404 20.868 49.524 1.00 58.56 360 PHE A N 1
ATOM 2823 C CA . PHE A 1 360 ? -25.602 21.382 50.205 1.00 58.56 360 PHE A CA 1
ATOM 2824 C C . PHE A 1 360 ? -25.981 22.814 49.806 1.00 58.56 360 PHE A C 1
ATOM 2826 O O . PHE A 1 360 ? -27.163 23.086 49.619 1.00 58.56 360 PHE A O 1
ATOM 2833 N N . THR A 1 361 ? -25.023 23.728 49.655 1.00 59.38 361 THR A N 1
ATOM 2834 C CA . THR A 1 361 ? -25.301 25.105 49.210 1.00 59.38 361 THR A CA 1
ATOM 2835 C C . THR A 1 361 ? -25.821 25.130 47.782 1.00 59.38 361 THR A C 1
ATOM 2837 O O . THR A 1 361 ? -26.738 25.895 47.490 1.00 59.38 361 THR A O 1
ATOM 2840 N N . LEU A 1 362 ? -25.334 24.233 46.917 1.00 57.41 362 LEU A N 1
ATOM 2841 C CA . LEU A 1 362 ? -25.933 24.042 45.603 1.00 57.41 362 LEU A CA 1
ATOM 2842 C C . LEU A 1 362 ? -27.373 23.536 45.732 1.00 57.41 362 LEU A C 1
ATOM 2844 O O . LEU A 1 362 ? -28.244 24.107 45.078 1.00 57.41 362 LEU A O 1
ATOM 2848 N N . MET A 1 363 ? -27.665 22.529 46.577 1.00 60.72 363 MET A N 1
ATOM 2849 C CA . MET A 1 363 ? -29.053 22.073 46.830 1.00 60.72 363 MET A CA 1
ATOM 2850 C C . MET A 1 363 ? -29.984 23.233 47.233 1.00 60.72 363 MET A C 1
ATOM 2852 O O . MET A 1 363 ? -31.129 23.277 46.789 1.00 60.72 363 MET A O 1
ATOM 2856 N N . ASP A 1 364 ? -29.484 24.190 48.018 1.00 60.56 364 ASP A N 1
ATOM 2857 C CA . ASP A 1 364 ? -30.263 25.294 48.591 1.00 60.56 364 ASP A CA 1
ATOM 2858 C C . ASP A 1 364 ? -30.558 26.452 47.614 1.00 60.56 364 ASP A C 1
ATOM 2860 O O . ASP A 1 364 ? -31.545 27.164 47.811 1.00 60.56 364 ASP A O 1
ATOM 2864 N N . GLU A 1 365 ? -29.785 26.629 46.535 1.00 55.84 365 GLU A N 1
ATOM 2865 C CA . GLU A 1 365 ? -30.045 27.668 45.516 1.00 55.84 365 GLU A CA 1
ATOM 2866 C C . GLU A 1 365 ? -31.281 27.387 44.633 1.00 55.84 365 GLU A C 1
ATOM 2868 O O . GLU A 1 365 ? -31.724 28.263 43.891 1.00 55.84 365 GLU A O 1
ATOM 2873 N N . ALA A 1 366 ? -31.907 26.210 44.752 1.00 47.38 366 ALA A N 1
ATOM 2874 C CA . ALA A 1 366 ? -33.188 25.878 44.114 1.00 47.38 366 ALA A CA 1
ATOM 2875 C C . ALA A 1 366 ? -34.412 26.231 44.981 1.00 47.38 366 ALA A C 1
ATOM 2877 O O . ALA A 1 366 ? -35.421 25.524 44.975 1.00 47.38 366 ALA A O 1
ATOM 2878 N N . GLN A 1 367 ? -34.355 27.331 45.738 1.00 46.41 367 GLN A N 1
ATOM 2879 C CA . GLN A 1 367 ? -35.513 27.821 46.490 1.00 46.41 367 GLN A CA 1
ATOM 2880 C C . GLN A 1 367 ? -36.618 28.329 45.551 1.00 46.41 367 GLN A C 1
ATOM 2882 O O . GLN A 1 367 ? -36.713 29.510 45.221 1.00 46.41 367 GLN A O 1
ATOM 2887 N N . GLY A 1 368 ? -37.485 27.394 45.166 1.00 48.47 368 GLY A N 1
ATOM 2888 C CA . GLY A 1 368 ? -38.782 27.635 44.540 1.00 48.47 368 GLY A CA 1
ATOM 2889 C C . GLY A 1 368 ? -39.813 26.544 44.841 1.00 48.47 368 GLY A C 1
ATOM 2890 O O . GLY A 1 368 ? -41.002 26.845 44.922 1.00 48.47 368 GLY A O 1
ATOM 2891 N N . THR A 1 369 ? -39.391 25.303 45.089 1.00 47.16 369 THR A N 1
ATOM 2892 C CA . THR A 1 369 ? -40.298 24.168 45.323 1.00 47.16 369 THR A CA 1
ATOM 2893 C C . THR A 1 369 ? -39.796 23.282 46.458 1.00 47.16 369 THR A C 1
ATOM 2895 O O . THR A 1 369 ? -38.600 23.132 46.672 1.00 47.16 369 THR A O 1
ATOM 2898 N N . LYS A 1 370 ? -40.734 22.749 47.239 1.00 52.53 370 LYS A N 1
ATOM 2899 C CA . LYS A 1 370 ? -40.522 21.981 48.476 1.00 52.53 370 LYS A CA 1
ATOM 2900 C C . LYS A 1 370 ? -40.048 20.537 48.255 1.00 52.53 370 LYS A C 1
ATOM 2902 O O . LYS A 1 370 ? -39.998 19.791 49.226 1.00 52.53 370 LYS A O 1
ATOM 2907 N N . ASP A 1 371 ? -39.703 20.169 47.030 1.00 62.28 371 ASP A N 1
ATOM 2908 C CA . ASP A 1 371 ? -39.487 18.781 46.633 1.00 62.28 371 ASP A CA 1
ATOM 2909 C C . ASP A 1 371 ? -37.983 18.530 46.450 1.00 62.28 371 ASP A C 1
ATOM 2911 O O . ASP A 1 371 ? -37.262 19.410 45.976 1.00 62.28 371 ASP A O 1
ATOM 2915 N N . GLY A 1 372 ? -37.498 17.375 46.916 1.00 67.25 372 GLY A N 1
ATOM 2916 C CA . GLY A 1 372 ? -36.081 16.996 46.905 1.00 67.25 372 GLY A CA 1
ATOM 2917 C C . GLY A 1 372 ? -35.449 16.943 45.507 1.00 67.25 372 GLY A C 1
ATOM 2918 O O . GLY A 1 372 ? -36.082 17.220 44.493 1.00 67.25 372 GLY A O 1
ATOM 2919 N N . ILE A 1 373 ? -34.167 16.577 45.438 1.00 76.12 373 ILE A N 1
ATOM 2920 C CA . ILE A 1 373 ? -33.425 16.560 44.166 1.00 76.12 373 ILE A CA 1
ATOM 2921 C C . ILE A 1 373 ? -33.623 15.222 43.461 1.00 76.12 373 ILE A C 1
ATOM 2923 O O . ILE A 1 373 ? -33.324 14.176 44.038 1.00 76.12 373 ILE A O 1
ATOM 2927 N N . ASP A 1 374 ? -34.077 15.250 42.210 1.00 81.25 374 ASP A N 1
ATOM 2928 C CA . ASP A 1 374 ? -34.215 14.044 41.394 1.00 81.25 374 ASP A CA 1
ATOM 2929 C C . ASP A 1 374 ? -32.855 13.498 40.903 1.00 81.25 374 ASP A C 1
ATOM 2931 O O . ASP A 1 374 ? -31.794 14.122 41.031 1.00 81.25 374 ASP A O 1
ATOM 2935 N N . ALA A 1 375 ? -32.859 12.284 40.351 1.00 79.19 375 ALA A N 1
ATOM 2936 C CA . ALA A 1 375 ? -31.629 11.606 39.938 1.00 79.19 375 ALA A CA 1
ATOM 2937 C C . ALA A 1 375 ? -30.854 12.350 38.836 1.00 79.19 375 ALA A C 1
ATOM 2939 O O . ALA A 1 375 ? -29.618 12.352 38.845 1.00 79.19 375 ALA A O 1
ATOM 2940 N N . ASP A 1 376 ? -31.554 12.982 37.894 1.00 78.06 376 ASP A N 1
ATOM 2941 C CA . ASP A 1 376 ? -30.938 13.665 36.755 1.00 78.06 376 ASP A CA 1
ATOM 2942 C C . ASP A 1 376 ? -30.334 15.014 37.171 1.00 78.06 376 ASP A C 1
ATOM 2944 O O . ASP A 1 376 ? -29.228 15.372 36.745 1.00 78.06 376 ASP A O 1
ATOM 2948 N N . GLU A 1 377 ? -31.005 15.741 38.063 1.00 77.38 377 GLU A N 1
ATOM 2949 C CA . GLU A 1 377 ? -30.515 16.973 38.662 1.00 77.38 377 GLU A CA 1
ATOM 2950 C C . GLU A 1 377 ? -29.324 16.710 39.592 1.00 77.38 377 GLU A C 1
ATOM 2952 O O . GLU A 1 377 ? -28.320 17.429 39.517 1.00 77.38 377 GLU A O 1
ATOM 2957 N N . PHE A 1 378 ? -29.369 15.641 40.395 1.00 76.88 378 PHE A N 1
ATOM 2958 C CA . PHE A 1 378 ? -28.240 15.205 41.219 1.00 76.88 378 PHE A CA 1
ATOM 2959 C C . PHE A 1 378 ? -27.004 14.899 40.358 1.00 76.88 378 PHE A C 1
ATOM 2961 O O . PHE A 1 378 ? -25.916 15.426 40.608 1.00 76.88 378 PHE A O 1
ATOM 2968 N N . LEU A 1 379 ? -27.170 14.116 39.284 1.00 76.94 379 LEU A N 1
ATOM 2969 C CA . LEU A 1 379 ? -26.091 13.784 38.347 1.00 76.94 379 LEU A CA 1
ATOM 2970 C C . LEU A 1 379 ? -25.493 15.033 37.687 1.00 76.94 379 LEU A C 1
ATOM 2972 O O . LEU A 1 379 ? -24.269 15.171 37.624 1.00 76.94 379 LEU A O 1
ATOM 2976 N N . LYS A 1 380 ? -26.338 15.959 37.221 1.00 75.56 380 LYS A N 1
ATOM 2977 C CA . LYS A 1 380 ? -25.909 17.205 36.570 1.00 75.56 380 LYS A CA 1
ATOM 2978 C C . LYS A 1 380 ? -25.118 18.109 37.520 1.00 75.56 380 LYS A C 1
ATOM 2980 O O . LYS A 1 380 ? -24.111 18.689 37.113 1.00 75.56 380 LYS A O 1
ATOM 2985 N N . ARG A 1 381 ? -25.536 18.209 38.785 1.00 72.25 381 ARG A N 1
ATOM 2986 C CA . ARG A 1 381 ? -24.869 19.030 39.812 1.00 72.25 381 ARG A CA 1
ATOM 2987 C C . ARG A 1 381 ? -23.545 18.425 40.270 1.00 72.25 381 ARG A C 1
ATOM 2989 O O . ARG A 1 381 ? -22.552 19.140 40.358 1.00 72.25 381 ARG A O 1
ATOM 2996 N N . CYS A 1 382 ? -23.475 17.109 40.450 1.00 72.75 382 CYS A N 1
ATOM 2997 C CA . CYS A 1 382 ? -22.210 16.433 40.744 1.00 72.75 382 CYS A CA 1
ATOM 2998 C C . CYS A 1 382 ? -21.200 16.529 39.588 1.00 72.75 382 CYS A C 1
ATOM 3000 O O . CYS A 1 382 ? -19.999 16.606 39.832 1.00 72.75 382 CYS A O 1
ATOM 3002 N N . GLN A 1 383 ? -21.660 16.569 38.333 1.00 70.62 383 GLN A N 1
ATOM 3003 C CA . GLN A 1 383 ? -20.783 16.794 37.178 1.00 70.62 383 GLN A CA 1
ATOM 3004 C C . GLN A 1 383 ? -20.193 18.213 37.129 1.00 70.62 383 GLN A C 1
ATOM 3006 O O . GLN A 1 383 ? -19.090 18.374 36.612 1.00 70.62 383 GLN A O 1
ATOM 3011 N N . LEU A 1 384 ? -20.888 19.222 37.670 1.00 68.06 384 LEU A N 1
ATOM 3012 C CA . LEU A 1 384 ? -20.390 20.605 37.766 1.00 68.06 384 LEU A CA 1
ATOM 3013 C C . LEU A 1 384 ? -19.273 20.763 38.805 1.00 68.06 384 LEU A C 1
ATOM 3015 O O . LEU A 1 384 ? -18.405 21.612 38.639 1.00 68.06 384 LEU A O 1
ATOM 3019 N N . LEU A 1 385 ? -19.284 19.932 39.847 1.00 64.06 385 LEU A N 1
ATOM 3020 C CA . LEU A 1 385 ? -18.288 19.933 40.923 1.00 64.06 385 LEU A CA 1
ATOM 3021 C C . LEU A 1 385 ? -17.036 19.112 40.602 1.00 64.06 385 LEU A C 1
ATOM 3023 O O . LEU A 1 385 ? -16.099 19.059 41.396 1.00 64.06 385 LEU A O 1
ATOM 3027 N N . LYS A 1 386 ? -17.033 18.417 39.464 1.00 64.25 386 LYS A N 1
ATOM 3028 C CA . LYS A 1 386 ? -15.973 17.485 39.112 1.00 64.25 386 LYS A CA 1
ATOM 3029 C C . LYS A 1 386 ? -14.848 18.184 38.342 1.00 64.25 386 LYS A C 1
ATOM 3031 O O . LYS A 1 386 ? -15.037 18.597 37.196 1.00 64.25 386 LYS A O 1
ATOM 3036 N N . GLY A 1 387 ? -13.652 18.151 38.928 1.00 63.53 387 GLY A N 1
ATOM 3037 C CA . GLY A 1 387 ? -12.402 18.627 38.332 1.00 63.53 387 GLY A CA 1
ATOM 3038 C C . GLY A 1 387 ? -12.120 20.109 38.583 1.00 63.53 387 GLY A C 1
ATOM 3039 O O . GLY A 1 387 ? -12.936 20.829 39.152 1.00 63.53 387 GLY A O 1
ATOM 3040 N N . ASP A 1 388 ? -10.948 20.566 38.148 1.00 58.19 388 ASP A N 1
ATOM 3041 C CA . ASP A 1 388 ? -10.537 21.963 38.298 1.00 58.19 388 ASP A CA 1
ATOM 3042 C C . ASP A 1 388 ? -11.390 22.905 37.431 1.00 58.19 388 ASP A C 1
ATOM 3044 O O . ASP A 1 388 ? -11.714 22.596 36.277 1.00 58.19 388 ASP A O 1
ATOM 3048 N N . ALA A 1 389 ? -11.710 24.092 37.961 1.00 58.53 389 ALA A N 1
ATOM 3049 C CA . ALA A 1 389 ? -12.398 25.138 37.209 1.00 58.53 389 ALA A CA 1
ATOM 3050 C C . ALA A 1 389 ? -11.587 25.514 35.957 1.00 58.53 389 ALA A C 1
ATOM 3052 O O . ALA A 1 389 ? -10.449 25.984 36.049 1.00 58.53 389 ALA A O 1
ATOM 3053 N N . ARG A 1 390 ? -12.161 2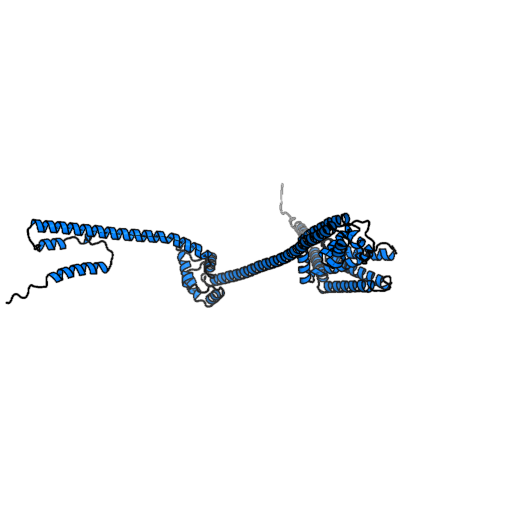5.324 34.761 1.00 55.62 390 ARG A N 1
ATOM 3054 C CA . ARG A 1 390 ? -11.494 25.689 33.502 1.00 55.62 390 ARG A CA 1
ATOM 3055 C C . ARG A 1 390 ? -11.786 27.140 33.143 1.00 55.62 390 ARG A C 1
ATOM 3057 O O . ARG A 1 390 ? -12.794 27.708 33.549 1.00 55.62 390 ARG A O 1
ATOM 3064 N N . GLY A 1 391 ? -10.955 27.728 32.277 1.00 48.56 391 GLY A N 1
ATOM 3065 C CA . GLY A 1 391 ? -11.126 29.116 31.823 1.00 48.56 391 GLY A CA 1
ATOM 3066 C C . GLY A 1 391 ? -12.525 29.438 31.278 1.00 48.56 391 GLY A C 1
ATOM 3067 O O . GLY A 1 391 ? -13.012 30.543 31.475 1.00 48.56 391 GLY A O 1
ATOM 3068 N N . ARG A 1 392 ? -13.213 28.460 30.670 1.00 54.81 392 ARG A N 1
ATOM 3069 C CA . ARG A 1 392 ? -14.599 28.603 30.187 1.00 54.81 392 ARG A CA 1
ATOM 3070 C C . ARG A 1 392 ? -15.639 28.721 31.312 1.00 54.81 392 ARG A C 1
ATOM 3072 O O . ARG A 1 392 ? -16.661 29.365 31.115 1.00 54.81 392 ARG A O 1
ATOM 3079 N N . ASP A 1 393 ? -15.369 28.117 32.468 1.00 58.59 393 ASP A N 1
ATOM 3080 C CA . ASP A 1 393 ? -16.256 28.097 33.635 1.00 58.59 393 ASP A CA 1
ATOM 3081 C C . ASP A 1 393 ? -16.104 29.402 34.455 1.00 58.59 393 ASP A C 1
ATOM 3083 O O . ASP A 1 393 ? -17.003 29.792 35.194 1.00 58.59 393 ASP A O 1
ATOM 3087 N N . LEU A 1 394 ? -15.004 30.143 34.247 1.00 61.41 394 LEU A N 1
ATOM 3088 C CA . LEU A 1 394 ? -14.762 31.480 34.810 1.00 61.41 394 LEU A CA 1
ATOM 3089 C C . LEU A 1 394 ? -15.438 32.613 34.017 1.00 61.41 394 LEU A C 1
ATOM 3091 O O . LEU A 1 394 ? -15.598 33.713 34.545 1.00 61.41 394 LEU A O 1
ATOM 3095 N N . ILE A 1 395 ? -15.845 32.370 32.763 1.00 62.62 395 ILE A N 1
ATOM 3096 C CA . ILE A 1 395 ? -16.481 33.388 31.906 1.00 62.62 395 ILE A CA 1
ATOM 3097 C C . ILE A 1 395 ? -17.841 33.838 32.472 1.00 62.62 395 ILE A C 1
ATOM 3099 O O . ILE A 1 395 ? -18.054 35.043 32.591 1.00 62.62 395 ILE A O 1
ATOM 3103 N N . PRO A 1 396 ? -18.764 32.943 32.874 1.00 66.12 396 PRO A N 1
ATOM 3104 C CA . PRO A 1 396 ? -20.031 33.367 33.468 1.00 66.12 396 PRO A CA 1
ATOM 3105 C C . PRO A 1 396 ? -19.835 34.155 34.767 1.00 66.12 396 PRO A C 1
ATOM 3107 O O . PRO A 1 396 ? -20.540 35.134 35.001 1.00 66.12 396 PRO A O 1
ATOM 3110 N N . ILE A 1 397 ? -18.843 33.769 35.579 1.00 68.31 397 ILE A N 1
ATOM 3111 C CA . ILE A 1 397 ? -18.498 34.456 36.828 1.00 68.31 397 ILE A CA 1
ATOM 3112 C C . ILE A 1 397 ? -17.964 35.858 36.533 1.00 68.31 397 ILE A C 1
ATOM 3114 O O . ILE A 1 397 ? -18.407 36.816 37.160 1.00 68.31 397 ILE A O 1
ATOM 3118 N N . SER A 1 398 ? -17.057 36.009 35.564 1.00 66.44 398 SER A N 1
ATOM 3119 C CA . SER A 1 398 ? -16.507 37.321 35.210 1.00 66.44 398 SER A CA 1
ATOM 3120 C C . SER A 1 398 ? -17.580 38.256 34.647 1.00 66.44 398 SER A C 1
ATOM 3122 O O . SER A 1 398 ? -17.631 39.422 35.036 1.00 66.44 398 SER A O 1
ATOM 3124 N N . VAL A 1 399 ? -18.498 37.738 33.824 1.00 72.25 399 VAL A N 1
ATOM 3125 C CA . VAL A 1 399 ? -19.646 38.490 33.294 1.00 72.25 399 VAL A CA 1
ATOM 3126 C C . VAL A 1 399 ? -20.618 38.886 34.411 1.00 72.25 399 VAL A C 1
ATOM 3128 O O . VAL A 1 399 ? -21.043 40.041 34.476 1.00 72.25 399 VAL A O 1
ATOM 3131 N N . ALA A 1 400 ? -20.946 37.969 35.325 1.00 71.81 400 ALA A N 1
ATOM 3132 C CA . ALA A 1 400 ? -21.811 38.257 36.468 1.00 71.81 400 ALA A CA 1
ATOM 3133 C C . ALA A 1 400 ? -21.184 39.296 37.412 1.00 71.81 400 ALA A C 1
ATOM 3135 O O . ALA A 1 400 ? -21.868 40.221 37.854 1.00 71.81 400 ALA A O 1
ATOM 3136 N N . LEU A 1 401 ? -19.874 39.199 37.664 1.00 69.31 401 LEU A N 1
ATOM 3137 C CA . LEU A 1 401 ? -19.126 40.155 38.477 1.00 69.31 401 LEU A CA 1
ATOM 3138 C C . LEU A 1 401 ? -19.120 41.544 37.821 1.00 69.31 401 LEU A C 1
ATOM 3140 O O . LEU A 1 401 ? -19.441 42.534 38.475 1.00 69.31 401 LEU A O 1
ATOM 3144 N N . GLN A 1 402 ? -18.848 41.619 36.515 1.00 74.06 402 GLN A N 1
ATOM 3145 C CA . GLN A 1 402 ? -18.897 42.871 35.751 1.00 74.06 402 GLN A CA 1
ATOM 3146 C C . GLN A 1 402 ? -20.292 43.507 35.752 1.00 74.06 402 GLN A C 1
ATOM 3148 O O . GLN A 1 402 ? -20.406 44.731 35.794 1.00 74.06 402 GLN A O 1
ATOM 3153 N N . ALA A 1 403 ? -21.357 42.704 35.757 1.00 73.19 403 ALA A N 1
ATOM 3154 C CA . ALA A 1 403 ? -22.725 43.202 35.871 1.00 73.19 403 ALA A CA 1
ATOM 3155 C C . ALA A 1 403 ? -23.092 43.649 37.303 1.00 73.19 403 ALA A C 1
ATOM 3157 O O . ALA A 1 403 ? -23.919 44.550 37.479 1.00 73.19 403 ALA A O 1
ATOM 3158 N N . ALA A 1 404 ? -22.492 43.038 38.329 1.00 69.75 404 ALA A N 1
ATOM 3159 C CA . ALA A 1 404 ? -22.769 43.319 39.737 1.00 69.75 404 ALA A CA 1
ATOM 3160 C C . ALA A 1 404 ? -22.042 44.569 40.265 1.00 69.75 404 ALA A C 1
ATOM 3162 O O . ALA A 1 404 ? -22.637 45.339 41.022 1.00 69.75 404 ALA A O 1
ATOM 3163 N N . VAL A 1 405 ? -20.800 44.818 39.831 1.00 74.31 405 VAL A N 1
ATOM 3164 C CA . VAL A 1 405 ? -19.983 45.977 40.250 1.00 74.31 405 VAL A CA 1
ATOM 3165 C C . VAL A 1 405 ? -20.718 47.325 40.104 1.00 74.31 405 VAL A C 1
ATOM 3167 O O . VAL A 1 405 ? -20.870 48.019 41.111 1.00 74.31 405 VAL A O 1
ATOM 3170 N N . PRO A 1 406 ? -21.283 47.699 38.937 1.00 73.50 406 PRO A N 1
ATOM 3171 C CA . PRO A 1 406 ? -21.972 48.984 38.779 1.00 73.50 406 PRO A CA 1
ATOM 3172 C C . PRO A 1 406 ? -23.325 49.051 39.504 1.00 73.50 406 PRO A C 1
ATOM 3174 O O . PRO A 1 406 ? -23.888 50.136 39.677 1.00 73.50 406 PRO A O 1
ATOM 3177 N N . ARG A 1 407 ? -23.898 47.908 39.912 1.00 74.19 407 ARG A N 1
ATOM 3178 C CA . ARG A 1 407 ? -25.082 47.880 40.788 1.00 74.19 407 ARG A CA 1
ATOM 3179 C C . ARG A 1 407 ? -24.682 48.197 42.226 1.00 74.19 407 ARG A C 1
ATOM 3181 O O . ARG A 1 407 ? -25.339 49.019 42.858 1.00 74.19 407 ARG A O 1
ATOM 3188 N N . PHE A 1 408 ? -23.586 47.609 42.701 1.00 66.94 408 PHE A N 1
ATOM 3189 C CA . PHE A 1 408 ? -23.021 47.892 44.020 1.00 66.94 408 PHE A CA 1
ATOM 3190 C C . PHE A 1 408 ? -22.581 49.352 44.154 1.00 66.94 408 PHE A C 1
ATOM 3192 O O . PHE A 1 408 ? -22.933 50.016 45.128 1.00 66.94 408 PHE A O 1
ATOM 3199 N N . GLU A 1 409 ? -21.884 49.875 43.145 1.00 71.19 409 GLU A N 1
ATOM 3200 C CA . GLU A 1 409 ? -21.427 51.265 43.124 1.00 71.19 409 GLU A CA 1
ATOM 3201 C C . GLU A 1 409 ? -22.606 52.245 43.165 1.00 71.19 409 GLU A C 1
ATOM 3203 O O . GLU A 1 409 ? -22.613 53.171 43.974 1.00 71.19 409 GLU A O 1
ATOM 3208 N N . ARG A 1 410 ? -23.675 51.988 42.396 1.00 71.62 410 ARG A N 1
ATOM 3209 C CA . ARG A 1 410 ? -24.894 52.811 42.442 1.00 71.62 410 ARG A CA 1
ATOM 3210 C C . ARG A 1 410 ? -25.575 52.809 43.804 1.00 71.62 410 ARG A C 1
ATOM 3212 O O . ARG A 1 410 ? -25.998 53.873 44.252 1.00 71.62 410 ARG A O 1
ATOM 3219 N N . VAL A 1 411 ? -25.688 51.653 44.459 1.00 71.31 411 VAL A N 1
ATOM 3220 C CA . VAL A 1 411 ? -26.314 51.540 45.789 1.00 71.31 411 VAL A CA 1
ATOM 3221 C C . VAL A 1 411 ? -25.483 52.270 46.848 1.00 71.31 411 VAL A C 1
ATOM 3223 O O . VAL A 1 411 ? -26.037 53.004 47.669 1.00 71.31 411 VAL A O 1
ATOM 3226 N N . HIS A 1 412 ? -24.154 52.144 46.806 1.00 66.00 412 HIS A N 1
ATOM 3227 C CA . HIS A 1 412 ? -23.281 52.854 47.739 1.00 66.00 412 HIS A CA 1
ATOM 3228 C C . HIS A 1 412 ? -23.258 54.363 47.493 1.00 66.00 412 HIS A C 1
ATOM 3230 O O . HIS A 1 412 ? -23.403 55.118 48.454 1.00 66.00 412 HIS A O 1
ATOM 3236 N N . LEU A 1 413 ? -23.169 54.813 46.238 1.00 65.56 413 LEU A N 1
ATOM 3237 C CA . LEU A 1 413 ? -23.205 56.238 45.900 1.00 65.56 413 LEU A CA 1
ATOM 3238 C C . LEU A 1 413 ? -24.529 56.884 46.321 1.00 65.56 413 LEU A C 1
ATOM 3240 O O . LEU A 1 413 ? -24.506 57.898 47.009 1.00 65.56 413 LEU A O 1
ATOM 3244 N N . THR A 1 414 ? -25.678 56.256 46.041 1.00 69.38 414 THR A N 1
ATOM 3245 C CA . THR A 1 414 ? -26.977 56.790 46.503 1.00 69.38 414 THR A CA 1
ATOM 3246 C C . THR A 1 414 ? -27.101 56.814 48.026 1.00 69.38 414 THR A C 1
ATOM 3248 O O . THR A 1 414 ? -27.705 57.734 48.585 1.00 69.38 414 THR A O 1
ATOM 3251 N N . SER A 1 415 ? -26.523 55.836 48.730 1.00 65.44 415 SER A N 1
ATOM 3252 C CA . SER A 1 415 ? -26.497 55.848 50.197 1.00 65.44 415 SER A CA 1
ATOM 3253 C C . SER A 1 415 ? -25.597 56.960 50.762 1.00 65.44 415 SER A C 1
ATOM 3255 O O . SER A 1 415 ? -25.984 57.627 51.724 1.00 65.44 415 SER A O 1
ATOM 3257 N N . ALA A 1 416 ? -24.445 57.216 50.133 1.00 64.38 416 ALA A N 1
ATOM 3258 C CA . ALA A 1 416 ? -23.499 58.256 50.529 1.00 64.38 416 ALA A CA 1
ATOM 3259 C C . ALA A 1 416 ? -24.035 59.664 50.224 1.00 64.38 416 ALA A C 1
ATOM 3261 O O . ALA A 1 416 ? -23.974 60.545 51.080 1.00 64.38 416 ALA A O 1
ATOM 3262 N N . GLU A 1 417 ? -24.641 59.867 49.052 1.00 68.81 417 GLU A N 1
ATOM 3263 C CA . GLU A 1 417 ? -25.293 61.126 48.675 1.00 68.81 417 GLU A CA 1
ATOM 3264 C C . GLU A 1 417 ? -26.419 61.492 49.646 1.00 68.81 417 GLU A C 1
ATOM 3266 O O . GLU A 1 417 ? -26.503 62.639 50.088 1.00 68.81 417 GLU A O 1
ATOM 3271 N N . ARG A 1 418 ? -27.239 60.514 50.064 1.00 67.06 418 ARG A N 1
ATOM 3272 C CA . ARG A 1 418 ? -28.260 60.732 51.102 1.00 67.06 418 ARG A CA 1
ATOM 3273 C C . ARG A 1 418 ? -27.646 61.171 52.431 1.00 67.06 418 ARG A C 1
ATOM 3275 O O . ARG A 1 418 ? -28.171 62.087 53.058 1.00 67.06 418 ARG A O 1
ATOM 3282 N N . GLN A 1 419 ? -26.543 60.557 52.860 1.00 62.47 419 GLN A N 1
ATOM 3283 C CA . GLN A 1 419 ? -25.873 60.931 54.111 1.00 62.47 419 GLN A CA 1
ATOM 3284 C C . GLN A 1 419 ? -25.260 62.337 54.052 1.00 62.47 419 GLN A C 1
ATOM 3286 O O . GLN A 1 419 ? -25.410 63.109 54.999 1.00 62.47 419 GLN A O 1
ATOM 3291 N N . VAL A 1 420 ? -24.622 62.701 52.937 1.00 65.75 420 VAL A N 1
ATOM 3292 C CA . VAL A 1 420 ? -24.061 64.048 52.734 1.00 65.75 420 VAL A CA 1
ATOM 3293 C C . VAL A 1 420 ? -25.165 65.102 52.673 1.00 65.75 420 VAL A C 1
ATOM 3295 O O . VAL A 1 420 ? -25.016 66.176 53.257 1.00 65.75 420 VAL A O 1
ATOM 3298 N N . HIS A 1 421 ? -26.289 64.801 52.015 1.00 67.88 421 HIS A N 1
ATOM 3299 C CA . HIS A 1 421 ? -27.427 65.713 51.964 1.00 67.88 421 HIS A CA 1
ATOM 3300 C C . HIS A 1 421 ? -27.997 65.981 53.363 1.00 67.88 421 HIS A C 1
ATOM 3302 O O . HIS A 1 421 ? -28.168 67.144 53.722 1.00 67.88 421 HIS A O 1
ATOM 3308 N N . LEU A 1 422 ? -28.174 64.930 54.176 1.00 63.78 422 LEU A N 1
ATOM 3309 C CA . LEU A 1 422 ? -28.630 65.045 55.566 1.00 63.78 422 LEU A CA 1
ATOM 3310 C C . LEU A 1 422 ? -27.671 65.886 56.427 1.00 63.78 422 LEU A C 1
ATOM 3312 O O . LEU A 1 422 ? -28.120 66.748 57.186 1.00 63.78 422 LEU A O 1
ATOM 3316 N N . LEU A 1 423 ? -26.356 65.688 56.277 1.00 60.12 423 LEU A N 1
ATOM 3317 C CA . LEU A 1 423 ? -25.342 66.474 56.989 1.00 60.12 423 LEU A CA 1
ATOM 3318 C C . LEU A 1 423 ? -25.351 67.953 56.585 1.00 60.12 423 LEU A C 1
ATOM 3320 O O . LEU A 1 423 ? -25.249 68.811 57.460 1.00 60.12 423 LEU A O 1
ATOM 3324 N N . ARG A 1 424 ? -25.521 68.269 55.294 1.00 62.12 424 ARG A N 1
ATOM 3325 C CA . ARG A 1 424 ? -25.660 69.662 54.834 1.00 62.12 424 ARG A CA 1
ATOM 3326 C C . ARG A 1 424 ? -26.910 70.324 55.400 1.00 62.12 424 ARG A C 1
ATOM 3328 O O . ARG A 1 424 ? -26.812 71.416 55.946 1.00 62.12 424 ARG A O 1
ATOM 3335 N N . THR A 1 425 ? -28.059 69.650 55.357 1.00 66.62 425 THR A N 1
ATOM 3336 C CA . THR A 1 425 ? -29.288 70.197 55.952 1.00 66.62 425 THR A CA 1
ATOM 3337 C C . THR A 1 425 ? -29.158 70.421 57.458 1.00 66.62 425 THR A C 1
ATOM 3339 O O . THR A 1 425 ? -29.678 71.412 57.973 1.00 66.62 425 THR A O 1
ATOM 3342 N N . ALA A 1 426 ? -28.432 69.554 58.172 1.00 59.31 426 ALA A N 1
ATOM 3343 C CA . ALA A 1 426 ? -28.142 69.752 59.588 1.00 59.31 426 ALA A CA 1
ATOM 3344 C C . ALA A 1 426 ? -27.217 70.963 59.818 1.00 59.31 426 ALA A C 1
ATOM 3346 O O . ALA A 1 426 ? -27.514 71.794 60.674 1.00 59.31 426 ALA A O 1
ATOM 3347 N N . ALA A 1 427 ? -26.151 71.111 59.025 1.00 56.50 427 ALA A N 1
ATOM 3348 C CA . ALA A 1 427 ? -25.226 72.244 59.111 1.00 56.50 427 ALA A CA 1
ATOM 3349 C C . ALA A 1 427 ? -25.923 73.592 58.844 1.00 56.50 427 ALA A C 1
ATOM 3351 O O . ALA A 1 427 ? -25.812 74.506 59.659 1.00 56.50 427 ALA A O 1
ATOM 3352 N N . ASP A 1 428 ? -26.738 73.686 57.788 1.00 62.81 428 ASP A N 1
ATOM 3353 C CA . ASP A 1 428 ? -27.501 74.902 57.460 1.00 62.81 428 ASP A CA 1
ATOM 3354 C C . ASP A 1 428 ? -28.486 75.289 58.576 1.00 62.81 428 ASP A C 1
ATOM 3356 O O . ASP A 1 428 ? -28.814 76.461 58.783 1.00 62.81 428 ASP A O 1
ATOM 3360 N N . SER A 1 429 ? -29.003 74.291 59.294 1.00 58.72 429 SER A N 1
ATOM 3361 C CA . SER A 1 429 ? -29.900 74.501 60.432 1.00 58.72 429 SER A CA 1
ATOM 3362 C C . SER A 1 429 ? -29.156 75.098 61.627 1.00 58.72 429 SER A C 1
ATOM 3364 O O . SER A 1 429 ? -29.665 76.032 62.247 1.00 58.72 429 SER A O 1
ATOM 3366 N N . VAL A 1 430 ? -27.936 74.623 61.900 1.00 61.28 430 VAL A N 1
ATOM 3367 C CA . VAL A 1 430 ? -27.058 75.163 62.951 1.00 61.28 430 VAL A CA 1
ATOM 3368 C C . VAL A 1 430 ? -26.623 76.594 62.625 1.00 61.28 430 VAL A C 1
ATOM 3370 O O . VAL A 1 430 ? -26.728 77.465 63.488 1.00 61.28 430 VAL A O 1
ATOM 3373 N N . ASP A 1 431 ? -26.230 76.876 61.382 1.00 52.88 431 ASP A N 1
ATOM 3374 C CA . ASP A 1 431 ? -25.823 78.223 60.958 1.00 52.88 431 ASP A CA 1
ATOM 3375 C C . ASP A 1 431 ? -26.969 79.234 61.065 1.00 52.88 431 ASP A C 1
ATOM 3377 O O . ASP A 1 431 ? -26.791 80.350 61.565 1.00 52.88 431 ASP A O 1
ATOM 3381 N N . ARG A 1 432 ? -28.188 78.840 60.672 1.00 58.50 432 ARG A N 1
ATOM 3382 C CA . ARG A 1 432 ? -29.380 79.679 60.870 1.00 58.50 432 ARG A CA 1
ATOM 3383 C C . ARG A 1 432 ? -29.642 79.958 62.347 1.00 58.50 432 ARG A C 1
ATOM 3385 O O . ARG A 1 432 ? -30.002 81.089 62.692 1.00 58.50 432 ARG A O 1
ATOM 3392 N N . LEU A 1 433 ? -29.441 78.966 63.213 1.00 57.06 433 LEU A N 1
ATOM 3393 C CA . LEU A 1 433 ? -29.591 79.130 64.657 1.00 57.06 433 LEU A CA 1
ATOM 3394 C C . LEU A 1 433 ? -28.554 80.120 65.207 1.00 57.06 433 LEU A C 1
ATOM 3396 O O . LEU A 1 433 ? -28.918 81.067 65.904 1.00 57.06 433 LEU A O 1
ATOM 3400 N N . TYR A 1 434 ? -27.288 79.968 64.809 1.00 50.53 434 TYR A N 1
ATOM 3401 C CA . TYR A 1 434 ? -26.189 80.851 65.199 1.00 50.53 434 TYR A CA 1
ATOM 3402 C C . TYR A 1 434 ? -26.423 82.301 64.756 1.00 50.53 434 TYR A C 1
ATOM 3404 O O . TYR A 1 434 ? -26.288 83.229 65.555 1.00 50.53 434 TYR A O 1
ATOM 3412 N N . ILE A 1 435 ? -26.843 82.520 63.506 1.00 55.75 435 ILE A N 1
ATOM 3413 C CA . ILE A 1 435 ? -27.162 83.863 62.995 1.00 55.75 435 ILE A CA 1
ATOM 3414 C C . ILE A 1 435 ? -28.313 84.486 63.791 1.00 55.75 435 ILE A C 1
ATOM 3416 O O . ILE A 1 435 ? -28.273 85.676 64.113 1.00 55.75 435 ILE A O 1
ATOM 3420 N N . THR A 1 436 ? -29.330 83.694 64.130 1.00 54.56 436 THR A N 1
ATOM 3421 C CA . THR A 1 436 ? -30.479 84.165 64.912 1.00 54.56 436 THR A CA 1
ATOM 3422 C C . THR A 1 436 ? -30.052 84.540 66.331 1.00 54.56 436 THR A C 1
ATOM 3424 O O . THR A 1 436 ? -30.371 85.638 66.786 1.00 54.56 436 THR A O 1
ATOM 3427 N N . MET A 1 437 ? -29.244 83.706 66.991 1.00 53.62 437 MET A N 1
ATOM 3428 C CA . MET A 1 437 ? -28.675 83.998 68.313 1.00 53.62 437 MET A CA 1
ATOM 3429 C C . MET A 1 437 ? -27.797 85.242 68.307 1.00 53.62 437 MET A C 1
ATOM 3431 O O . MET A 1 437 ? -27.943 86.105 69.171 1.00 53.62 437 MET A O 1
ATOM 3435 N N . ARG A 1 438 ? -26.936 85.388 67.295 1.00 49.31 438 ARG A N 1
ATOM 3436 C CA . ARG A 1 438 ? -26.090 86.571 67.136 1.00 49.31 438 ARG A CA 1
ATOM 3437 C C . ARG A 1 438 ? -26.932 87.831 66.962 1.00 49.31 438 ARG A C 1
ATOM 3439 O O . ARG A 1 438 ? -26.619 88.845 67.575 1.00 49.31 438 ARG A O 1
ATOM 3446 N N . ARG A 1 439 ? -28.024 87.781 66.189 1.00 55.03 439 ARG A N 1
ATOM 3447 C CA . ARG A 1 439 ? -28.958 88.916 66.070 1.00 55.03 439 ARG A CA 1
ATOM 3448 C C . ARG A 1 439 ? -29.648 89.236 67.394 1.00 55.03 439 ARG A C 1
ATOM 3450 O O . ARG A 1 439 ? -29.790 90.413 67.710 1.00 55.03 439 ARG A O 1
ATOM 3457 N N . VAL A 1 440 ? -30.060 88.228 68.164 1.00 55.22 440 VAL A N 1
ATOM 3458 C CA . VAL A 1 440 ? -30.694 88.433 69.479 1.00 55.22 440 VAL A CA 1
ATOM 3459 C C . VAL A 1 440 ? -29.710 89.060 70.471 1.00 55.22 440 VAL A C 1
ATOM 3461 O O . VAL A 1 440 ? -30.060 90.055 71.106 1.00 55.22 440 VAL A O 1
ATOM 3464 N N . ALA A 1 441 ? -28.469 88.570 70.533 1.00 51.09 441 ALA A N 1
ATOM 3465 C CA . ALA A 1 441 ? -27.411 89.148 71.365 1.00 51.09 441 ALA A CA 1
ATOM 3466 C C . ALA A 1 441 ? -27.112 90.606 70.984 1.00 51.09 441 ALA A C 1
ATOM 3468 O O . ALA A 1 441 ? -27.079 91.492 71.838 1.00 51.09 441 ALA A O 1
ATOM 3469 N N . HIS A 1 442 ? -26.986 90.885 69.682 1.00 52.19 442 HIS A N 1
ATOM 3470 C CA . HIS A 1 442 ? -26.662 92.224 69.188 1.00 52.19 442 HIS A CA 1
ATOM 3471 C C . HIS A 1 442 ? -27.801 93.234 69.390 1.00 52.19 442 HIS A C 1
ATOM 3473 O O . HIS A 1 442 ? -27.545 94.421 69.571 1.00 52.19 442 HIS A O 1
ATOM 3479 N N . LYS A 1 443 ? -29.061 92.777 69.379 1.00 54.88 443 LYS A N 1
ATOM 3480 C CA . LYS A 1 443 ? -30.235 93.634 69.606 1.00 54.88 443 LYS A CA 1
ATOM 3481 C C . LYS A 1 443 ? -30.475 93.927 71.093 1.00 54.88 443 LYS A C 1
ATOM 3483 O O . LYS A 1 443 ? -31.160 94.896 71.403 1.00 54.88 443 LYS A O 1
ATOM 3488 N N . LYS A 1 444 ? -29.921 93.115 72.005 1.00 54.16 444 LYS A N 1
ATOM 3489 C CA . LYS A 1 444 ? -30.068 93.275 73.463 1.00 54.16 444 LYS A CA 1
ATOM 3490 C C . LYS A 1 444 ? -28.865 93.912 74.170 1.00 54.16 444 LYS A C 1
ATOM 3492 O O . LYS A 1 444 ? -28.986 94.174 75.362 1.00 54.16 444 LYS A O 1
ATOM 3497 N N . GLY A 1 445 ? -27.743 94.174 73.488 1.00 48.72 445 GLY A N 1
ATOM 3498 C CA . GLY A 1 445 ? -26.584 94.858 74.089 1.00 48.72 445 GLY A CA 1
ATOM 3499 C C . GLY A 1 445 ? -26.060 94.179 75.363 1.00 48.72 445 GLY A C 1
ATOM 3500 O O . GLY A 1 445 ? -25.665 94.864 76.302 1.00 48.72 445 GLY A O 1
ATOM 3501 N N . ARG A 1 446 ? -26.125 92.841 75.428 1.00 49.38 446 ARG A N 1
ATOM 3502 C CA . ARG A 1 446 ? -25.753 92.025 76.595 1.00 49.38 446 ARG A CA 1
ATOM 3503 C C . ARG A 1 446 ? -24.824 90.887 76.178 1.00 49.38 446 ARG A C 1
ATOM 3505 O O . ARG A 1 446 ? -25.065 90.240 75.163 1.00 49.38 446 ARG A O 1
ATOM 3512 N N . VAL A 1 447 ? -23.772 90.683 76.974 1.00 47.53 447 VAL A N 1
ATOM 3513 C CA . VAL A 1 447 ? -22.685 89.708 76.753 1.00 47.53 447 VAL A CA 1
ATOM 3514 C C . VAL A 1 447 ? -22.993 88.341 77.390 1.00 47.53 447 VAL A C 1
ATOM 3516 O O . VAL A 1 447 ? -22.298 87.369 77.124 1.00 47.53 447 VAL A O 1
ATOM 3519 N N . GLU A 1 448 ? -24.095 88.215 78.133 1.00 52.53 448 GLU A N 1
ATOM 3520 C CA . GLU A 1 448 ? -24.513 86.960 78.765 1.00 52.53 448 GLU A CA 1
ATOM 3521 C C . GLU A 1 448 ? -25.977 86.637 78.441 1.00 52.53 448 GLU A C 1
ATOM 3523 O O . GLU A 1 448 ? -26.867 87.484 78.576 1.00 52.53 448 GLU A O 1
ATOM 3528 N N . PHE A 1 449 ? -26.215 85.408 77.974 1.00 50.06 449 PHE A N 1
ATOM 3529 C CA . PHE A 1 449 ? -27.549 84.891 77.665 1.00 50.06 449 PHE A CA 1
ATOM 3530 C C . PHE A 1 449 ? -28.248 84.430 78.944 1.00 50.06 449 PHE A C 1
ATOM 3532 O O . PHE A 1 449 ? -27.648 83.801 79.813 1.00 50.06 449 PHE A O 1
ATOM 3539 N N . THR A 1 450 ? -29.540 84.723 79.059 1.00 54.53 450 THR A N 1
ATOM 3540 C CA . THR A 1 450 ? -30.323 84.331 80.238 1.00 54.53 450 THR A CA 1
ATOM 3541 C C . THR A 1 450 ? -30.651 82.835 80.224 1.00 54.53 450 THR A C 1
ATOM 3543 O O . THR A 1 450 ? -30.789 82.229 79.165 1.00 54.53 450 THR A O 1
ATOM 3546 N N . LYS A 1 451 ? -30.823 82.223 81.405 1.00 46.06 451 LYS A N 1
ATOM 3547 C CA . LYS A 1 451 ? -31.110 80.783 81.568 1.00 46.06 451 LYS A CA 1
ATOM 3548 C C . LYS A 1 451 ? -32.303 80.293 80.727 1.00 46.06 451 LYS A C 1
ATOM 3550 O O . LYS A 1 451 ? -32.233 79.219 80.156 1.00 46.06 451 LYS A O 1
ATOM 3555 N N . ALA A 1 452 ? -33.330 81.124 80.540 1.00 48.38 452 ALA A N 1
ATOM 3556 C CA . ALA A 1 452 ? -34.476 80.821 79.676 1.00 48.38 452 ALA A CA 1
ATOM 3557 C C . ALA A 1 452 ? -34.138 80.801 78.167 1.00 48.38 452 ALA A C 1
ATOM 3559 O O . ALA A 1 452 ? -34.787 80.101 77.395 1.00 48.38 452 ALA A O 1
ATOM 3560 N N . GLU A 1 453 ? -33.127 81.559 77.732 1.00 49.28 453 GLU A N 1
ATOM 3561 C CA . GLU A 1 453 ? -32.627 81.543 76.349 1.00 49.28 453 GLU A CA 1
ATOM 3562 C C . GLU A 1 453 ? -31.737 80.320 76.094 1.00 49.28 453 GLU A C 1
ATOM 3564 O O . GLU A 1 453 ? -31.731 79.822 74.974 1.00 49.28 453 GLU A O 1
ATOM 3569 N N . LEU A 1 454 ? -31.058 79.808 77.130 1.00 51.47 454 LEU A N 1
ATOM 3570 C CA . LEU A 1 454 ? -30.364 78.513 77.138 1.00 51.47 454 LEU A CA 1
ATOM 3571 C C . LEU A 1 454 ? -31.346 77.329 77.189 1.00 51.47 454 LEU A C 1
ATOM 3573 O O . LEU A 1 454 ? -31.197 76.392 76.413 1.00 51.47 454 LEU A O 1
ATOM 3577 N N . ASP A 1 455 ? -32.415 77.409 77.982 1.00 48.75 455 ASP A N 1
ATOM 3578 C CA . ASP A 1 455 ? -33.469 76.383 78.021 1.00 48.75 455 ASP A CA 1
ATOM 3579 C C . ASP A 1 455 ? -34.243 76.302 76.685 1.00 48.75 455 ASP A C 1
ATOM 3581 O O . ASP A 1 455 ? -34.738 75.242 76.301 1.00 48.75 455 ASP A O 1
ATOM 3585 N N . MET A 1 456 ? -34.294 77.394 75.908 1.00 46.31 456 MET A N 1
ATOM 3586 C CA . MET A 1 456 ? -34.837 77.384 74.543 1.00 46.31 456 MET A CA 1
ATOM 3587 C C . MET A 1 456 ? -33.977 76.539 73.583 1.00 46.31 456 MET A C 1
ATOM 3589 O O . MET A 1 456 ? -34.520 75.921 72.666 1.00 46.31 456 MET A O 1
ATOM 3593 N N . ILE A 1 457 ? -32.660 76.465 73.815 1.00 46.72 457 ILE A N 1
ATOM 3594 C CA . ILE A 1 457 ? -31.712 75.610 73.075 1.00 46.72 457 ILE A CA 1
ATOM 3595 C C . ILE A 1 457 ? -31.963 74.139 73.409 1.00 46.72 457 ILE A C 1
ATOM 3597 O O . ILE A 1 457 ? -32.001 73.306 72.504 1.00 46.72 457 ILE A O 1
ATOM 3601 N N . ASP A 1 458 ? -32.217 73.839 74.683 1.00 46.31 458 ASP A N 1
ATOM 3602 C CA . ASP A 1 458 ? -32.543 72.488 75.152 1.00 46.31 458 ASP A CA 1
ATOM 3603 C C . ASP A 1 458 ? -33.970 72.045 74.769 1.00 46.31 458 ASP A C 1
ATOM 3605 O O . ASP A 1 458 ? -34.261 70.850 74.711 1.00 46.31 458 ASP A O 1
ATOM 3609 N N . SER A 1 459 ? -34.858 72.990 74.432 1.00 44.34 459 SER A N 1
ATOM 3610 C CA . SER A 1 459 ? -36.228 72.717 73.965 1.00 44.34 459 SER A CA 1
ATOM 3611 C C . SER A 1 459 ? -36.350 72.399 72.466 1.00 44.34 459 SER A C 1
ATOM 3613 O O . SER A 1 459 ? -37.447 72.083 71.995 1.00 44.34 459 SER A O 1
ATOM 3615 N N . ILE A 1 460 ? -35.252 72.463 71.697 1.00 45.41 460 ILE A N 1
ATOM 3616 C CA . ILE A 1 460 ? -35.265 72.104 70.271 1.00 45.41 460 ILE A CA 1
ATOM 3617 C C . ILE A 1 460 ? -35.605 70.612 70.158 1.00 45.41 460 ILE A C 1
ATOM 3619 O O . ILE A 1 460 ? -34.871 69.762 70.667 1.00 45.41 460 ILE A O 1
ATOM 3623 N N . PRO A 1 461 ? -36.716 70.248 69.498 1.00 41.06 461 PRO A N 1
ATOM 3624 C CA . PRO A 1 461 ? -37.246 68.908 69.634 1.00 41.06 461 PRO A CA 1
ATOM 3625 C C . PRO A 1 461 ? -36.320 67.889 68.959 1.00 41.06 461 PRO A C 1
ATOM 3627 O O . PRO A 1 461 ? -35.988 67.990 67.776 1.00 41.06 461 PRO A O 1
ATOM 3630 N N . ALA A 1 462 ? -35.938 66.865 69.729 1.00 42.91 462 ALA A N 1
ATOM 3631 C CA . ALA A 1 462 ? -34.963 65.830 69.374 1.00 42.91 462 ALA A CA 1
ATOM 3632 C C . ALA A 1 462 ? -35.250 65.080 68.057 1.00 42.91 462 ALA A C 1
ATOM 3634 O O . ALA A 1 462 ? -34.373 64.387 67.549 1.00 42.91 462 ALA A O 1
ATOM 3635 N N . HIS A 1 463 ? -36.440 65.228 67.465 1.00 41.62 463 HIS A N 1
ATOM 3636 C CA . HIS A 1 463 ? -36.767 64.624 66.175 1.00 41.62 463 HIS A CA 1
ATOM 3637 C C . HIS A 1 463 ? -36.021 65.266 64.988 1.00 41.62 463 HIS A C 1
ATOM 3639 O O . HIS A 1 463 ? -35.795 64.583 63.996 1.00 41.62 463 HIS A O 1
ATOM 3645 N N . LEU A 1 464 ? -35.557 66.521 65.098 1.00 37.44 464 LEU A N 1
ATOM 3646 C CA . LEU A 1 464 ? -34.679 67.153 64.094 1.00 37.44 464 LEU A CA 1
ATOM 3647 C C . LEU A 1 464 ? -33.222 66.650 64.165 1.00 37.44 464 LEU A C 1
ATOM 3649 O O . LEU A 1 464 ? -32.465 66.805 63.211 1.00 37.44 464 LEU A O 1
ATOM 3653 N N . LEU A 1 465 ? -32.848 65.994 65.269 1.00 40.41 465 LEU A N 1
ATOM 3654 C CA . LEU A 1 465 ? -31.590 65.257 65.455 1.00 40.41 465 LEU A CA 1
ATOM 3655 C C . LEU A 1 465 ? -31.780 63.733 65.308 1.00 40.41 465 LEU A C 1
ATOM 3657 O O . LEU A 1 465 ? -30.827 62.966 65.459 1.00 40.41 465 LEU A O 1
ATOM 3661 N N . ALA A 1 466 ? -32.998 63.276 64.997 1.00 40.50 466 ALA A N 1
ATOM 3662 C CA . ALA A 1 466 ? -33.342 61.865 64.883 1.00 40.50 466 ALA A CA 1
ATOM 3663 C C . ALA A 1 466 ? -33.575 61.454 63.423 1.00 40.50 466 ALA A C 1
ATOM 3665 O O . ALA A 1 466 ? -34.685 61.141 63.005 1.00 40.50 466 ALA A O 1
ATOM 3666 N N . SER A 1 467 ? -32.486 61.319 62.673 1.00 33.97 467 SER A N 1
ATOM 3667 C CA . SER A 1 467 ? -32.401 60.295 61.629 1.00 33.97 467 SER A CA 1
ATOM 3668 C C . SER A 1 467 ? -31.045 59.601 61.749 1.00 33.97 467 SER A C 1
ATOM 3670 O O . SER A 1 467 ? -30.021 60.120 61.311 1.00 33.97 467 SER A O 1
ATOM 3672 N N . ARG A 1 468 ? -31.043 58.447 62.429 1.00 35.25 468 ARG A N 1
ATOM 3673 C CA . ARG A 1 468 ? -29.901 57.530 62.612 1.00 35.25 468 ARG A CA 1
ATOM 3674 C C . ARG A 1 468 ? -29.130 57.335 61.285 1.00 35.25 468 ARG A C 1
ATOM 3676 O O . ARG A 1 468 ? -29.771 57.146 60.254 1.00 35.25 468 ARG A O 1
ATOM 3683 N N . PRO A 1 469 ? -27.782 57.301 61.311 1.00 40.62 469 PRO A N 1
ATOM 3684 C CA . PRO A 1 469 ? -27.127 56.068 61.736 1.00 40.62 469 PRO A CA 1
ATOM 3685 C C . PRO A 1 469 ? -25.992 56.240 62.751 1.00 40.62 469 PRO A C 1
ATOM 3687 O O . PRO A 1 469 ? -25.284 57.238 62.830 1.00 40.62 469 PRO A O 1
ATOM 3690 N N . SER A 1 470 ? -25.848 55.174 63.530 1.00 43.97 470 SER A N 1
ATOM 3691 C CA . SER A 1 470 ? -24.782 54.870 64.470 1.00 43.97 470 SER A CA 1
ATOM 3692 C C . SER A 1 470 ? -23.397 55.112 63.880 1.00 43.97 470 SER A C 1
ATOM 3694 O O . SER A 1 470 ? -22.947 54.343 63.037 1.00 43.97 470 SER A O 1
ATOM 3696 N N . ASN A 1 471 ? -22.679 56.106 64.389 1.00 41.97 471 ASN A N 1
ATOM 3697 C CA . ASN A 1 471 ? -21.227 56.054 64.371 1.00 41.97 471 ASN A CA 1
ATOM 3698 C C . ASN A 1 471 ? -20.652 56.716 65.620 1.00 41.97 471 ASN A C 1
ATOM 3700 O O . ASN A 1 471 ? -20.966 57.853 65.972 1.00 41.97 471 ASN A O 1
ATOM 3704 N N . HIS A 1 472 ? -19.776 55.961 66.282 1.00 42.50 472 HIS A N 1
ATOM 3705 C CA . HIS A 1 472 ? -19.006 56.305 67.480 1.00 42.50 472 HIS A CA 1
ATOM 3706 C C . HIS A 1 472 ? -18.261 57.658 67.359 1.00 42.50 472 HIS A C 1
ATOM 3708 O O . HIS A 1 472 ? -17.928 58.289 68.360 1.00 42.50 472 HIS A O 1
ATOM 3714 N N . VAL A 1 473 ? -18.077 58.137 66.125 1.00 44.66 473 VAL A N 1
ATOM 3715 C CA . VAL A 1 473 ? -17.456 59.413 65.757 1.00 44.66 473 VAL A CA 1
ATOM 3716 C C . VAL A 1 473 ? -18.309 60.625 66.161 1.00 44.66 473 VAL A C 1
ATOM 3718 O O . VAL A 1 473 ? -17.770 61.543 66.764 1.00 44.66 473 VAL A O 1
ATOM 3721 N N . GLN A 1 474 ? -19.636 60.615 65.965 1.00 48.69 474 GLN A N 1
ATOM 3722 C CA . GLN A 1 474 ? -20.499 61.752 66.344 1.00 48.69 474 GLN A CA 1
ATOM 3723 C C . GLN A 1 474 ? -20.621 61.924 67.863 1.00 48.69 474 GLN A C 1
ATOM 3725 O O . GLN A 1 474 ? -20.609 63.050 68.357 1.00 48.69 474 GLN A O 1
ATOM 3730 N N . ARG A 1 475 ? -20.670 60.816 68.620 1.00 45.50 475 ARG A N 1
ATOM 3731 C CA . ARG A 1 475 ? -20.627 60.868 70.093 1.00 45.50 475 ARG A CA 1
ATOM 3732 C C . ARG A 1 475 ? -19.332 61.509 70.588 1.00 45.50 475 ARG A C 1
ATOM 3734 O O . ARG A 1 475 ? -19.383 62.279 71.539 1.00 45.50 475 ARG A O 1
ATOM 3741 N N . LYS A 1 476 ? -18.199 61.239 69.927 1.00 47.25 476 LYS A N 1
ATOM 3742 C CA . LYS A 1 476 ? -16.929 61.907 70.230 1.00 47.25 476 LYS A CA 1
ATOM 3743 C C . LYS A 1 476 ? -16.960 63.381 69.838 1.00 47.25 476 LYS A C 1
ATOM 3745 O O . LYS A 1 476 ? -16.595 64.193 70.667 1.00 47.25 476 LYS A O 1
ATOM 3750 N N . THR A 1 477 ? -17.463 63.755 68.662 1.00 43.28 477 THR A N 1
ATOM 3751 C CA . THR A 1 477 ? -17.499 65.166 68.236 1.00 43.28 477 THR A CA 1
ATOM 3752 C C . THR A 1 477 ? -18.380 66.032 69.142 1.00 43.28 477 THR A C 1
ATOM 3754 O O . THR A 1 477 ? -17.943 67.093 69.580 1.00 43.28 477 THR A O 1
ATOM 3757 N N . VAL A 1 478 ? -19.579 65.561 69.502 1.00 44.94 478 VAL A N 1
ATOM 3758 C CA . VAL A 1 478 ? -20.486 66.279 70.419 1.00 44.94 478 VAL A CA 1
ATOM 3759 C C . VAL A 1 478 ? -19.916 66.326 71.843 1.00 44.94 478 VAL A C 1
ATOM 3761 O O . VAL A 1 478 ? -19.970 67.372 72.486 1.00 44.94 478 VAL A O 1
ATOM 3764 N N . ALA A 1 479 ? -19.289 65.244 72.321 1.00 49.00 479 ALA A N 1
ATOM 3765 C CA . ALA A 1 479 ? -18.601 65.242 73.613 1.00 49.00 479 ALA A CA 1
ATOM 3766 C C . ALA A 1 479 ? -17.362 66.156 73.626 1.00 49.00 479 ALA A C 1
ATOM 3768 O O . ALA A 1 479 ? -17.105 66.816 74.627 1.00 49.00 479 ALA A O 1
ATOM 3769 N N . THR A 1 480 ? -16.605 66.241 72.529 1.00 45.25 480 THR A N 1
ATOM 3770 C CA . THR A 1 480 ? -15.434 67.120 72.412 1.00 45.25 480 THR A CA 1
ATOM 3771 C C . THR A 1 480 ? -15.846 68.586 72.390 1.00 45.25 480 THR A C 1
ATOM 3773 O O . THR A 1 480 ? -15.238 69.376 73.103 1.00 45.25 480 THR A O 1
ATOM 3776 N N . ILE A 1 481 ? -16.904 68.948 71.658 1.00 43.88 481 ILE A N 1
ATOM 3777 C CA . ILE A 1 481 ? -17.427 70.323 71.634 1.00 43.88 481 ILE A CA 1
ATOM 3778 C C . ILE A 1 481 ? -18.012 70.701 73.006 1.00 43.88 481 ILE A C 1
ATOM 3780 O O . ILE A 1 481 ? -17.687 71.761 73.539 1.00 43.88 481 ILE A O 1
ATOM 3784 N N . GLY A 1 482 ? -18.783 69.803 73.633 1.00 44.66 482 GLY A N 1
ATOM 3785 C CA . GLY A 1 482 ? -19.314 70.005 74.986 1.00 44.66 482 GLY A CA 1
ATOM 3786 C C . GLY A 1 482 ? -18.227 70.119 76.062 1.00 44.66 482 GLY A C 1
ATOM 3787 O O . GLY A 1 482 ? -18.353 70.931 76.977 1.00 44.66 482 GLY A O 1
ATOM 3788 N N . ASN A 1 483 ? -17.130 69.365 75.937 1.00 45.34 483 ASN A N 1
ATOM 3789 C CA . ASN A 1 483 ? -15.987 69.447 76.850 1.00 45.34 483 ASN A CA 1
ATOM 3790 C C . ASN A 1 483 ? -15.138 70.703 76.623 1.00 45.34 483 ASN A C 1
ATOM 3792 O O . ASN A 1 483 ? -14.628 71.249 77.595 1.00 45.34 483 ASN A O 1
ATOM 3796 N N . PHE A 1 484 ? -15.001 71.189 75.383 1.00 40.53 484 PHE A N 1
ATOM 3797 C CA . PHE A 1 484 ? -14.270 72.430 75.095 1.00 40.53 484 PHE A CA 1
ATOM 3798 C C . PHE A 1 484 ? -14.965 73.646 75.718 1.00 40.53 484 PHE A C 1
ATOM 3800 O O . PHE A 1 484 ? -14.307 74.518 76.276 1.00 40.53 484 PHE A O 1
ATOM 3807 N N . TYR A 1 485 ? -16.300 73.658 75.696 1.00 45.94 485 TYR A N 1
ATOM 3808 C CA . TYR A 1 485 ? -17.094 74.738 76.280 1.00 45.94 485 TYR A CA 1
ATOM 3809 C C . TYR A 1 485 ? -17.089 74.702 77.818 1.00 45.94 485 TYR A C 1
ATOM 3811 O O . TYR A 1 485 ? -16.936 75.732 78.467 1.00 45.94 485 TYR A O 1
ATOM 3819 N N . ARG A 1 486 ? -17.158 73.502 78.417 1.00 47.84 486 ARG A N 1
ATOM 3820 C CA . ARG A 1 486 ? -17.150 73.321 79.881 1.00 47.84 486 ARG A CA 1
ATOM 3821 C C . ARG A 1 486 ? -15.788 73.627 80.524 1.00 47.84 486 ARG A C 1
ATOM 3823 O O . ARG A 1 486 ? -15.742 74.033 81.677 1.00 47.84 486 ARG A O 1
ATOM 3830 N N . ARG A 1 487 ? -14.685 73.476 79.776 1.00 43.16 487 ARG A N 1
ATOM 3831 C CA . ARG A 1 487 ? -13.317 73.802 80.232 1.00 43.16 487 ARG A CA 1
ATOM 3832 C C . ARG A 1 487 ? -12.999 75.301 80.200 1.00 43.16 487 ARG A C 1
ATOM 3834 O O . ARG A 1 487 ? -12.049 75.716 80.851 1.00 43.16 487 ARG A O 1
ATOM 3841 N N . GLY A 1 488 ? -13.783 76.096 79.469 1.00 41.75 488 GLY A N 1
ATOM 3842 C CA . GLY A 1 488 ? -13.648 77.555 79.420 1.00 41.75 488 GLY A CA 1
ATOM 3843 C C . GLY A 1 488 ? -14.255 78.292 80.620 1.00 41.75 488 GLY A C 1
ATOM 3844 O O . GLY A 1 488 ? -13.967 79.467 80.791 1.00 41.75 488 GLY A O 1
ATOM 3845 N N . GLN A 1 489 ? -15.064 77.622 81.452 1.00 47.78 489 GLN A N 1
ATOM 3846 C CA . GLN A 1 489 ? -15.729 78.223 82.622 1.00 47.78 489 GLN A CA 1
ATOM 3847 C C . GLN A 1 489 ? -15.080 77.883 83.975 1.00 47.78 489 GLN A C 1
ATOM 3849 O O . GLN A 1 489 ? -15.463 78.456 84.983 1.00 47.78 489 GLN A O 1
ATOM 3854 N N . THR A 1 490 ? -14.108 76.967 84.035 1.00 40.75 490 THR A N 1
ATOM 3855 C CA . THR A 1 490 ? -13.511 76.520 85.313 1.00 40.75 490 THR A CA 1
ATOM 3856 C C . THR A 1 490 ? -12.131 77.113 85.604 1.00 40.75 490 THR A C 1
ATOM 3858 O O . THR A 1 490 ? -11.504 76.725 86.584 1.00 40.75 490 THR A O 1
ATOM 3861 N N . HIS A 1 491 ? -11.634 78.025 84.766 1.00 39.50 491 HIS A N 1
ATOM 3862 C CA . HIS A 1 491 ? -10.406 78.771 85.035 1.00 39.50 491 HIS A CA 1
ATOM 3863 C C . HIS A 1 491 ? -10.756 80.219 85.377 1.00 39.50 491 HIS A C 1
ATOM 3865 O O . HIS A 1 491 ? -11.180 80.973 84.508 1.00 39.50 491 HIS A O 1
ATOM 3871 N N . HIS A 1 492 ? -10.505 80.566 86.637 1.00 35.81 492 HIS A N 1
ATOM 3872 C CA . HIS A 1 492 ? -10.468 81.917 87.201 1.00 35.81 492 HIS A CA 1
ATOM 3873 C C . HIS A 1 492 ? -11.800 82.536 87.635 1.00 35.81 492 HIS A C 1
ATOM 3875 O O . HIS A 1 492 ? -12.143 83.657 87.291 1.00 35.81 492 HIS A O 1
ATOM 3881 N N . GLU A 1 493 ? -12.474 81.805 88.522 1.00 41.25 493 GLU A N 1
ATOM 3882 C CA . GLU A 1 493 ? -13.172 82.366 89.683 1.00 41.25 493 GLU A CA 1
ATOM 3883 C C . GLU A 1 493 ? -12.470 81.819 90.950 1.00 41.25 493 GLU A C 1
ATOM 3885 O O . GLU A 1 493 ? -13.040 81.041 91.704 1.00 41.25 493 GLU A O 1
ATOM 3890 N N . HIS A 1 494 ? -11.168 82.096 91.113 1.00 40.09 494 HIS A N 1
ATOM 3891 C CA . HIS A 1 494 ? -10.388 81.933 92.356 1.00 40.09 494 HIS A CA 1
ATOM 3892 C C . HIS A 1 494 ? -9.015 82.609 92.175 1.00 40.09 494 HIS A C 1
ATOM 3894 O O . HIS A 1 494 ? -8.354 82.362 91.164 1.00 40.09 494 HIS A O 1
ATOM 3900 N N . ASP A 1 495 ? -8.650 83.428 93.166 1.00 33.50 495 ASP A N 1
ATOM 3901 C CA . ASP A 1 495 ? -7.424 84.228 93.362 1.00 33.50 495 ASP A CA 1
ATOM 3902 C C . ASP A 1 495 ? -7.483 85.715 92.944 1.00 33.50 495 ASP A C 1
ATOM 3904 O O . ASP A 1 495 ? -6.705 86.172 92.114 1.00 33.50 495 ASP A O 1
ATOM 3908 N N . ASP A 1 496 ? -8.376 86.472 93.601 1.00 34.97 496 ASP A N 1
ATOM 3909 C CA . ASP A 1 496 ? -8.076 87.820 94.117 1.00 34.97 496 ASP A CA 1
ATOM 3910 C C . ASP A 1 496 ? -7.892 87.686 95.644 1.00 34.97 496 ASP A C 1
ATOM 3912 O O . ASP A 1 496 ? -8.863 87.571 96.397 1.00 34.97 496 ASP A O 1
ATOM 3916 N N . ASN A 1 497 ? -6.633 87.606 96.080 1.00 34.69 497 ASN A N 1
ATOM 3917 C CA . ASN A 1 497 ? -6.165 87.895 97.438 1.00 34.69 497 ASN A CA 1
ATOM 3918 C C . ASN A 1 497 ? -4.661 88.235 97.352 1.00 34.69 497 ASN A C 1
ATOM 3920 O O . ASN A 1 497 ? -3.803 87.425 97.698 1.00 34.69 497 ASN A O 1
ATOM 3924 N N . ASP A 1 498 ? -4.379 89.395 96.754 1.00 31.48 498 ASP A N 1
ATOM 3925 C CA . ASP A 1 498 ? -3.479 90.450 97.253 1.00 31.48 498 ASP A CA 1
ATOM 3926 C C . ASP A 1 498 ? -3.843 91.779 96.569 1.00 31.48 498 ASP A C 1
ATOM 3928 O O . ASP A 1 498 ? -4.020 91.775 95.326 1.00 31.48 498 ASP A O 1
#

pLDDT: mean 72.42, std 17.28, range [31.48, 96.19]

Radius of gyration: 54.08 Å; chains: 1; bounding box: 147×136×134 Å

Foldseek 3Di:
DDDDDDDDDDDPDDPVPVVVVVVVVPDDDPVVVVVVVVVVVVVLVVLLCVLPDPVNLVVVLVLLVVVVVLLVVLVPDPCVPDPVSLVSLVVSLVVLVVNLVSVCVNQPVVRQVVDPLSVLSVVLSVLSVVLSVCVVVVVVPPPVSVVCPVVNSVNSVVSCVVVVVSVVVVVVCVVCVVVVVVLVVVLLVLLLVVLVVLLVLVDLPPQDCQDPPGARVCCQRVHSVSVSVLLVCVLVVNCCCPRNQVVSLVVDDDPSSVVSVVSSVVSNVVSVVSVVVSVVVVVVVVVVVVVVVVVVVVVVVVVVLLVVLLVLLVVLVVQLPPVVPQFHDPVSLVVSCPDPSSVVSCVVNQLPDPPSVNLVVVQVVPPPDPTGHHSVRSSVSVVVSHDDQDPVNCVVVVVVVVVVVVVVVVVVVVVVVVVVVLVVVVVVVVVVVVVVVVVVCVVVVDPDDDPVSVVVVVPPDCVNVPDDDDDPVVVVVVVVVVVVVVVVPPPDPDDPDD

InterPro domains:
  IPR002048 EF-hand domain [PS50222] (308-343)
  IPR005821 Ion transport domain [PF00520] (56-289)
  IPR011992 EF-hand domain pair [SSF47473] (296-385)
  IPR018247 EF-Hand 1, calcium-binding site [PS00018] (321-333)
  IPR027359 Voltage-dependent channel domain superfamily [G3DSA:1.20.120.350] (46-161)
  IPR043203 Voltage-gated cation channel calcium and sodium [PTHR10037] (18-197)

Sequence (498 aa):
MMSSGTPPSTAGSAERSSTQESSRQANEPDNSRASDAIAQKVSKRNRKRIVKSMRFKVTVGLLIAAYAITIGLGADSDDPGARIWVILETMFATCFTIEIALRVYAEDWRSYIRDSWSKFDLLLVTLQWVDILVSAASLKTLAVLRALRVLRLMQVVSIGPAFRELWIIVNGMQESARATVWVAGLLLMLLYVFGVVFAALVPREGIEYYNEWGWDGYTYWGSVWRSSFTLFQVVTLDDWSSNVARPLVMQSSGVKALGYALMFILFIMLTSFTIMQQLLGAMCESAQVCARDNEVHALKIREKENAQIVEALKAIFLAADKDGSGTIEREEMRASLKDPKVRRLLRQIDVVGTDMVDLFTLMDEAQGTKDGIDADEFLKRCQLLKGDARGRDLIPISVALQAAVPRFERVHLTSAERQVHLLRTAADSVDRLYITMRRVAHKKGRVEFTKAELDMIDSIPAHLLASRPSNHVQRKTVATIGNFYRRGQTHHEHDDND

Organism: Perkinsus olseni (NCBI:txid32597)

Secondary structure (DSSP, 8-state):
------------SSHHHHHHHTTTTT-S--HHHHHHHHHHHHHHHHHHHHHTSHHHHHHHHHHHHHHHHHHHHHHH-S-TT-HHHHHHHHHHHHHHHHHHHHHHHHH-HHHHTTSHHHHHHHHHHHHHHHHHHHHHTT-TT-HHHHHHGGGGGGGGGGGGGGSHHHHHHHHHHHHHHHHHHHHHHHHHHHHHHHHHHHHHHS-STT--SS-TTS--HHHHHSSHHHHHHHHHHHHTTSSIIIIIIHHHHHHS-THHHHHHHHHHHHHHHHHHHHHHHHHHHHHHHHHHHHHHHHHHHHHHHHHHHHHHHHHHHHHHHHHH-SS--SEE-HHHHHHHTT-HHHHHHHHHTT--S--HHHHHHHHHTTTT-S--EEHHHHHHHHHHTSSPPPTTTHHHHHHHHHHHHHHHHHHHHHHHHHHHHHHHHHHHHHHHHHHHHHHHHHHHT-SS--HHHHHHHHTS-GGGG------HHHHHHHHHHHHHHHHTSSSSSS----